Protein AF-A0A1J4L389-F1 (afdb_monomer)

Radius of gyration: 28.27 Å; Cα contacts (8 Å, |Δi|>4): 435; chains: 1; bounding box: 76×67×79 Å

Mean predicted aligned error: 19.38 Å

Foldseek 3Di:
DVCLLVQCPDPDPVSNVVSLVVVLVCLVVPLQVCLLVVLSCLVSLVVCLVVCVVNVVSNVSVVVSNLVSLVPPDQQAAGDPSSLLSLLQSLLCNQPPPPPDPVVPPVCCVVDPLCSSVVSNLSSLRNHDADDLSSQQSLLSSCLRPVDVSSLVSNVVRDDLVSLLVPLVHPLVSLVSQLLDPPVSSVLVSLQSLLSSVVRDVVSLLVCLVCLVVLCVRPCNVPHPSSVSSSVVSVVVVVDPVSPDDPPVDVCPQVCCVVPVPPDPPDDPPVVVVVSVPDDDDPDDDDDDDDDDDDDPPVPPPPPDDDDDDDDDDDDDDDDDDDDPPPDDDQDKDKDWWWKQDFPVGRDTAIWIWIQDLVQQKIWTANDPDPPGTPDMDHQELQWDWDDDQQWIWIADPNTIIIIGDDDDVSVVSVSVSNVSSNVD

Structure (mmCIF, N/CA/C/O backbone):
data_AF-A0A1J4L389-F1
#
_entry.id   AF-A0A1J4L389-F1
#
loop_
_atom_site.group_PDB
_atom_site.id
_atom_site.type_symbol
_atom_site.label_atom_id
_atom_site.label_alt_id
_atom_site.label_comp_id
_atom_site.label_asym_id
_atom_site.label_entity_id
_atom_site.label_seq_id
_atom_site.pdbx_PDB_ins_code
_atom_site.Cartn_x
_atom_site.Cartn_y
_atom_site.Cartn_z
_atom_site.occupancy
_atom_site.B_iso_or_equiv
_atom_site.auth_seq_id
_atom_site.auth_comp_id
_atom_site.auth_asym_id
_atom_site.auth_atom_id
_atom_site.pdbx_PDB_model_num
ATOM 1 N N . MET A 1 1 ? -6.177 -27.468 -6.279 1.00 54.25 1 MET A N 1
ATOM 2 C CA . MET A 1 1 ? -5.214 -26.352 -6.143 1.00 54.25 1 MET A CA 1
ATOM 3 C C . MET A 1 1 ? -4.118 -26.585 -5.092 1.00 54.25 1 MET A C 1
ATOM 5 O O . MET A 1 1 ? -3.259 -25.726 -4.955 1.00 54.25 1 MET A O 1
ATOM 9 N N . SER A 1 2 ? -4.061 -27.736 -4.402 1.00 59.00 2 SER A N 1
ATOM 10 C CA . SER A 1 2 ? -3.137 -27.967 -3.272 1.00 59.00 2 SER A CA 1
ATOM 11 C C . SER A 1 2 ? -1.637 -27.948 -3.611 1.00 59.00 2 SER A C 1
ATOM 13 O O . SER A 1 2 ? -0.827 -27.791 -2.707 1.00 59.00 2 SER A O 1
ATOM 15 N N . SER A 1 3 ? -1.245 -28.070 -4.883 1.00 76.69 3 SER A N 1
ATOM 16 C CA . SER A 1 3 ? 0.168 -28.091 -5.290 1.00 76.69 3 SER A CA 1
ATOM 17 C C . SER A 1 3 ? 0.721 -26.749 -5.774 1.00 76.69 3 SER A C 1
ATOM 19 O O . SER A 1 3 ? 1.937 -26.597 -5.830 1.00 76.69 3 SER A O 1
ATOM 21 N N . LEU A 1 4 ? -0.116 -25.764 -6.126 1.00 82.56 4 LEU A N 1
ATOM 22 C CA . LEU A 1 4 ? 0.383 -24.520 -6.726 1.00 82.56 4 LEU A CA 1
ATOM 23 C C . LEU A 1 4 ? 1.198 -23.664 -5.741 1.00 82.56 4 LEU A C 1
ATOM 25 O O . LEU A 1 4 ? 2.301 -23.272 -6.118 1.00 82.56 4 LEU A O 1
ATOM 29 N N . PRO A 1 5 ? 0.749 -23.423 -4.494 1.00 81.12 5 PRO A N 1
ATOM 30 C CA . PRO A 1 5 ? 1.577 -22.735 -3.502 1.00 81.12 5 PRO A CA 1
ATOM 31 C C . PRO A 1 5 ? 2.931 -23.427 -3.280 1.00 81.12 5 PRO A C 1
ATOM 33 O O . PRO A 1 5 ? 3.955 -22.755 -3.230 1.00 81.12 5 PRO A O 1
ATOM 36 N N . LEU A 1 6 ? 2.954 -24.767 -3.271 1.00 82.31 6 LEU A N 1
ATOM 37 C CA . LEU A 1 6 ? 4.184 -25.561 -3.138 1.00 82.31 6 LEU A CA 1
ATOM 38 C C . LEU A 1 6 ? 5.147 -25.360 -4.321 1.00 82.31 6 LEU A C 1
ATOM 40 O O . LEU A 1 6 ? 6.360 -25.269 -4.133 1.00 82.31 6 LEU A O 1
ATOM 44 N N . ILE A 1 7 ? 4.616 -25.264 -5.545 1.00 83.81 7 ILE A N 1
ATOM 45 C CA . ILE A 1 7 ? 5.412 -24.979 -6.749 1.00 83.81 7 ILE A CA 1
ATOM 46 C C . ILE A 1 7 ? 5.957 -23.544 -6.707 1.00 83.81 7 ILE A C 1
ATOM 48 O O . ILE A 1 7 ? 7.106 -23.316 -7.080 1.00 83.81 7 ILE A O 1
ATOM 52 N N . LEU A 1 8 ? 5.160 -22.580 -6.238 1.00 84.19 8 LEU A N 1
ATOM 53 C CA . LEU A 1 8 ? 5.567 -21.176 -6.107 1.00 84.19 8 LEU A CA 1
ATOM 54 C C . LEU A 1 8 ? 6.658 -20.978 -5.044 1.00 84.19 8 LEU A C 1
ATOM 56 O O . LEU A 1 8 ? 7.517 -20.114 -5.216 1.00 84.19 8 LEU A O 1
ATOM 60 N N . SER A 1 9 ? 6.669 -21.814 -4.002 1.00 81.88 9 SER A N 1
ATOM 61 C CA . SER A 1 9 ? 7.729 -21.863 -2.987 1.00 81.88 9 SER A CA 1
ATOM 62 C C . SER A 1 9 ? 8.962 -22.680 -3.398 1.00 81.88 9 SER A C 1
ATOM 64 O O . SER A 1 9 ? 9.878 -22.849 -2.598 1.00 81.88 9 SER A O 1
ATOM 66 N N . SER A 1 10 ? 8.999 -23.233 -4.615 1.00 82.00 10 SER A N 1
ATOM 67 C CA . SER A 1 10 ? 10.132 -24.044 -5.065 1.00 82.00 10 SER A CA 1
ATOM 68 C C . SER A 1 10 ? 11.399 -23.199 -5.233 1.00 82.00 10 SER A C 1
ATOM 70 O O . SER A 1 10 ? 11.359 -22.099 -5.787 1.00 82.00 10 SER A O 1
ATOM 72 N N . SER A 1 11 ? 12.541 -23.745 -4.809 1.00 81.75 11 SER A N 1
ATOM 73 C CA . SER A 1 11 ? 13.867 -23.183 -5.091 1.00 81.75 11 SER A CA 1
ATOM 74 C C . SER A 1 11 ? 14.314 -23.405 -6.542 1.00 81.75 11 SER A C 1
ATOM 76 O O . SER A 1 11 ? 15.230 -22.730 -7.012 1.00 81.75 11 SER A O 1
ATOM 78 N N . ASP A 1 12 ? 13.663 -24.311 -7.281 1.00 84.62 12 ASP A N 1
ATOM 79 C CA . ASP A 1 12 ? 13.914 -24.502 -8.707 1.00 84.62 12 ASP A CA 1
ATOM 80 C C . ASP A 1 12 ? 13.288 -23.355 -9.514 1.00 84.62 12 ASP A C 1
ATOM 82 O O . ASP A 1 12 ? 12.067 -23.225 -9.633 1.00 84.62 12 ASP A O 1
ATOM 86 N N . SER A 1 13 ? 14.150 -22.541 -10.127 1.00 76.12 13 SER A N 1
ATOM 87 C CA . SER A 1 13 ? 13.761 -21.406 -10.971 1.00 76.12 13 SER A CA 1
ATOM 88 C C . SER A 1 13 ? 12.809 -21.777 -12.118 1.00 76.12 13 SER A C 1
ATOM 90 O O . SER A 1 13 ? 11.928 -20.984 -12.469 1.00 76.12 13 SER A O 1
ATOM 92 N N . ILE A 1 14 ? 12.934 -22.978 -12.695 1.00 78.50 14 ILE A N 1
ATOM 93 C CA . ILE A 1 14 ? 12.081 -23.440 -13.797 1.00 78.50 14 ILE A CA 1
ATOM 94 C C . ILE A 1 14 ? 10.698 -23.793 -13.255 1.00 78.50 14 ILE A C 1
ATOM 96 O O . ILE A 1 14 ? 9.688 -23.360 -13.822 1.00 78.50 14 ILE A O 1
ATOM 100 N N . ALA A 1 15 ? 10.641 -24.541 -12.151 1.00 78.12 15 ALA A N 1
ATOM 101 C CA . ALA A 1 15 ? 9.396 -24.852 -11.460 1.00 78.12 15 ALA A CA 1
ATOM 102 C C . ALA A 1 15 ? 8.676 -23.572 -11.009 1.00 78.12 15 ALA A C 1
ATOM 104 O O . ALA A 1 15 ? 7.495 -23.404 -11.314 1.00 78.12 15 ALA A O 1
ATOM 105 N N . LYS A 1 16 ? 9.398 -22.621 -10.402 1.00 78.25 16 LYS A N 1
ATOM 106 C CA . LYS A 1 16 ? 8.858 -21.328 -9.958 1.00 78.25 16 LYS A CA 1
ATOM 107 C C . LYS A 1 16 ? 8.309 -20.502 -11.123 1.00 78.25 16 LYS A C 1
ATOM 109 O O . LYS A 1 16 ? 7.190 -20.004 -11.047 1.00 78.25 16 LYS A O 1
ATOM 114 N N . THR A 1 17 ? 9.026 -20.433 -12.249 1.00 79.19 17 THR A N 1
ATOM 115 C CA . THR A 1 17 ? 8.564 -19.732 -13.469 1.00 79.19 17 THR A CA 1
ATOM 116 C C . THR A 1 17 ? 7.292 -20.359 -14.050 1.00 79.19 17 THR A C 1
ATOM 118 O O . THR A 1 17 ? 6.366 -19.652 -14.463 1.00 79.19 17 THR A O 1
ATOM 121 N N . ARG A 1 18 ? 7.209 -21.696 -14.065 1.00 79.19 18 ARG A N 1
ATOM 122 C CA . ARG A 1 18 ? 5.989 -22.415 -14.470 1.00 79.19 18 ARG A CA 1
ATOM 123 C C . ARG A 1 18 ? 4.842 -22.149 -13.498 1.00 79.19 18 ARG A C 1
ATOM 125 O O . ARG A 1 18 ? 3.727 -21.906 -13.951 1.00 79.19 18 ARG A O 1
ATOM 132 N N . GLY A 1 19 ? 5.126 -22.136 -12.197 1.00 84.25 19 GLY A N 1
ATOM 133 C CA . GLY A 1 19 ? 4.181 -21.767 -11.145 1.00 84.25 19 GLY A CA 1
ATOM 134 C C . GLY A 1 19 ? 3.614 -20.365 -11.348 1.00 84.25 19 GLY A C 1
ATOM 135 O O . GLY A 1 19 ? 2.400 -20.205 -11.344 1.00 84.25 19 GLY A O 1
ATOM 136 N N . ILE A 1 20 ? 4.468 -19.375 -11.622 1.00 85.25 20 ILE A N 1
ATOM 137 C CA . ILE A 1 20 ? 4.060 -17.994 -11.928 1.00 85.25 20 ILE A CA 1
ATOM 138 C C . ILE A 1 20 ? 3.145 -17.955 -13.151 1.00 85.25 20 ILE A C 1
ATOM 140 O O . ILE A 1 20 ? 2.069 -17.370 -13.099 1.00 85.25 20 ILE A O 1
ATOM 144 N N . THR A 1 21 ? 3.538 -18.623 -14.238 1.00 82.94 21 THR A N 1
ATOM 145 C CA . THR A 1 21 ? 2.741 -18.656 -15.476 1.00 82.94 21 THR A CA 1
ATOM 146 C C . THR A 1 21 ? 1.363 -19.278 -15.235 1.00 82.94 21 THR A C 1
ATOM 148 O O . THR A 1 21 ? 0.348 -18.772 -15.717 1.00 82.94 21 THR A O 1
ATOM 151 N N . LEU A 1 22 ? 1.317 -20.364 -14.459 1.00 85.56 22 LEU A N 1
ATOM 152 C CA . LEU A 1 22 ? 0.076 -21.026 -14.078 1.00 85.56 22 LEU A CA 1
ATOM 153 C C . LEU A 1 22 ? -0.784 -20.121 -13.188 1.00 85.56 22 LEU A C 1
ATOM 155 O O . LEU A 1 22 ? -1.969 -19.965 -13.462 1.00 85.56 22 LEU A O 1
ATOM 159 N N . LEU A 1 23 ? -0.190 -19.472 -12.185 1.00 87.00 23 LEU A N 1
ATOM 160 C CA . LEU A 1 23 ? -0.870 -18.515 -11.317 1.00 87.00 23 LEU A CA 1
ATOM 161 C C . LEU A 1 23 ? -1.492 -17.370 -12.131 1.00 87.00 23 LEU A C 1
ATOM 163 O O . LEU A 1 23 ? -2.681 -17.103 -11.983 1.00 87.00 23 LEU A O 1
ATOM 167 N N . SER A 1 24 ? -0.740 -16.762 -13.053 1.00 85.56 24 SER A N 1
ATOM 168 C CA . SER A 1 24 ? -1.244 -15.731 -13.971 1.00 85.56 24 SER A CA 1
ATOM 169 C C . SER A 1 24 ? -2.434 -16.219 -14.804 1.00 85.56 24 SER A C 1
ATOM 171 O O . SER A 1 24 ? -3.427 -15.506 -14.950 1.00 85.56 24 SER A O 1
ATOM 173 N N . SER A 1 25 ? -2.373 -17.450 -15.322 1.00 82.56 25 SER A N 1
ATOM 174 C CA . SER A 1 25 ? -3.489 -18.052 -16.061 1.00 82.56 25 SER A CA 1
ATOM 175 C C . SER A 1 25 ? -4.719 -18.274 -15.177 1.00 82.56 25 SER A C 1
ATOM 177 O O . SER A 1 25 ? -5.849 -18.120 -15.646 1.00 82.56 25 SER A O 1
ATOM 179 N N . ILE A 1 26 ? -4.528 -18.642 -13.909 1.00 85.38 26 ILE A N 1
ATOM 180 C CA . ILE A 1 26 ? -5.632 -18.859 -12.970 1.00 85.38 26 ILE A CA 1
ATOM 181 C C . ILE A 1 26 ? -6.267 -17.523 -12.586 1.00 85.38 26 ILE A C 1
ATOM 183 O O . ILE A 1 26 ? -7.486 -17.428 -12.630 1.00 85.38 26 ILE A O 1
ATOM 187 N N . PHE A 1 27 ? -5.493 -16.470 -12.315 1.00 85.56 27 PHE A N 1
ATOM 188 C CA . PHE A 1 27 ? -6.052 -15.129 -12.100 1.00 85.56 27 PHE A CA 1
ATOM 189 C C . PHE A 1 27 ? -6.928 -14.671 -13.277 1.00 85.56 27 PHE A C 1
ATOM 191 O O . PHE A 1 27 ? -8.004 -14.118 -13.076 1.00 85.56 27 PHE A O 1
ATOM 198 N N . MET A 1 28 ? -6.511 -14.959 -14.513 1.00 82.44 28 MET A N 1
ATOM 199 C CA . MET A 1 28 ? -7.268 -14.574 -15.709 1.00 82.44 28 MET A CA 1
ATOM 200 C C . MET A 1 28 ? -8.553 -15.382 -15.918 1.00 82.44 28 MET A C 1
ATOM 202 O O . MET A 1 28 ? -9.533 -14.843 -16.427 1.00 82.44 28 MET A O 1
ATOM 206 N N . THR A 1 29 ? -8.553 -16.666 -15.557 1.00 85.56 29 THR A N 1
ATOM 207 C CA . THR A 1 29 ? -9.674 -17.584 -15.836 1.00 85.56 29 THR A CA 1
ATOM 208 C C . THR A 1 29 ? -10.612 -17.779 -14.648 1.00 85.56 29 THR A C 1
ATOM 210 O O . THR A 1 29 ? -11.789 -18.075 -14.835 1.00 85.56 29 THR A O 1
ATOM 213 N N . ARG A 1 30 ? -10.100 -17.624 -13.426 1.00 88.19 30 ARG A N 1
ATOM 214 C CA . ARG A 1 30 ? -10.794 -17.855 -12.155 1.00 88.19 30 ARG A CA 1
ATOM 215 C C . ARG A 1 30 ? -10.388 -16.811 -11.101 1.00 88.19 30 ARG A C 1
ATOM 217 O O . ARG A 1 30 ? -9.921 -17.183 -10.022 1.00 88.19 30 ARG A O 1
ATOM 224 N N . PRO A 1 31 ? -10.580 -15.506 -11.373 1.00 89.06 31 PRO A N 1
ATOM 225 C CA . PRO A 1 31 ? -10.123 -14.432 -10.487 1.00 89.06 31 PRO A CA 1
ATOM 226 C C . PRO A 1 31 ? -10.702 -14.557 -9.076 1.00 89.06 31 PRO A C 1
ATOM 228 O O . PRO A 1 31 ? -9.967 -14.436 -8.102 1.00 89.06 31 PRO A O 1
ATOM 231 N N . TYR A 1 32 ? -11.992 -14.886 -8.953 1.00 89.94 32 TYR A N 1
ATOM 232 C CA . TYR A 1 32 ? -12.637 -15.057 -7.650 1.00 89.94 32 TYR A CA 1
ATOM 233 C C . TYR A 1 32 ? -11.978 -16.153 -6.804 1.00 89.94 32 TYR A C 1
ATOM 235 O O . TYR A 1 32 ? -11.740 -15.941 -5.623 1.00 89.94 32 TYR A O 1
ATOM 243 N N . GLU A 1 33 ? -11.638 -17.306 -7.392 1.00 89.25 33 GLU A N 1
ATOM 244 C CA . GLU A 1 33 ? -11.026 -18.418 -6.650 1.00 89.25 33 GLU A CA 1
ATOM 245 C C . GLU A 1 33 ? -9.669 -18.016 -6.059 1.00 89.25 33 GLU A C 1
ATOM 247 O O . GLU A 1 33 ? -9.373 -18.355 -4.916 1.00 89.25 33 GLU A O 1
ATOM 252 N N . VAL A 1 34 ? -8.859 -17.262 -6.806 1.00 88.94 34 VAL A N 1
ATOM 253 C CA . VAL A 1 34 ? -7.541 -16.819 -6.331 1.00 88.94 34 VAL A CA 1
ATOM 254 C C . VAL A 1 34 ? -7.670 -15.707 -5.304 1.00 88.94 34 VAL A C 1
ATOM 256 O O . VAL A 1 34 ? -7.046 -15.782 -4.251 1.00 88.94 34 VAL A O 1
ATOM 259 N N . ILE A 1 35 ? -8.502 -14.700 -5.584 1.00 92.50 35 ILE A N 1
ATOM 260 C CA . ILE A 1 35 ? -8.698 -13.564 -4.682 1.00 92.50 35 ILE A CA 1
ATOM 261 C C . ILE A 1 35 ? -9.309 -14.024 -3.358 1.00 92.50 35 ILE A C 1
ATOM 263 O O . ILE A 1 35 ? -8.862 -13.591 -2.307 1.00 92.50 35 ILE A O 1
ATOM 267 N N . ASN A 1 36 ? -10.262 -14.955 -3.386 1.00 92.62 36 ASN A N 1
ATOM 268 C CA . ASN A 1 36 ? -10.918 -15.481 -2.190 1.00 92.62 36 ASN A CA 1
ATOM 269 C C . ASN A 1 36 ? -10.064 -16.487 -1.391 1.00 92.62 36 ASN A C 1
ATOM 271 O O . ASN A 1 36 ? -10.520 -16.986 -0.365 1.00 92.62 36 ASN A O 1
ATOM 275 N N . ASN A 1 37 ? -8.868 -16.825 -1.881 1.00 92.25 37 ASN A N 1
ATOM 276 C CA . ASN A 1 37 ? -7.877 -17.641 -1.175 1.00 92.25 37 ASN A CA 1
ATOM 277 C C . ASN A 1 37 ? -6.490 -16.967 -1.199 1.00 92.25 37 ASN A C 1
ATOM 279 O O . ASN A 1 37 ? -5.458 -17.647 -1.230 1.00 92.25 37 ASN A O 1
ATOM 283 N N . PHE A 1 38 ? -6.449 -15.629 -1.267 1.00 92.75 38 PHE A N 1
ATOM 284 C CA . PHE A 1 38 ? -5.204 -14.878 -1.429 1.00 92.75 38 PHE A CA 1
ATOM 285 C C . PHE A 1 38 ? -4.225 -15.089 -0.268 1.00 92.75 38 PHE A C 1
ATOM 287 O O . PHE A 1 38 ? -3.014 -15.023 -0.469 1.00 92.75 38 PHE A O 1
ATOM 294 N N . GLU A 1 39 ? -4.719 -15.430 0.920 1.00 91.75 39 GLU A N 1
ATOM 295 C CA . GLU A 1 39 ? -3.912 -15.788 2.085 1.00 91.75 39 GLU A CA 1
ATOM 296 C C . GLU A 1 39 ? -2.895 -16.904 1.788 1.00 91.75 39 GLU A C 1
ATOM 298 O O . GLU A 1 39 ? -1.785 -16.882 2.317 1.00 91.75 39 GLU A O 1
ATOM 303 N N . LEU A 1 40 ? -3.219 -17.831 0.875 1.00 91.44 40 LEU A N 1
ATOM 304 C CA . LEU A 1 40 ? -2.321 -18.915 0.455 1.00 91.44 40 LEU A CA 1
ATOM 305 C C . LEU A 1 40 ? -1.167 -18.429 -0.432 1.00 91.44 40 LEU A C 1
ATOM 307 O O . LEU A 1 40 ? -0.141 -19.100 -0.542 1.00 91.44 40 LEU A O 1
ATOM 311 N N . TYR A 1 41 ? -1.347 -17.288 -1.095 1.00 91.25 41 TYR A N 1
ATOM 312 C CA . TYR A 1 41 ? -0.396 -16.714 -2.046 1.00 91.25 41 TYR A CA 1
ATOM 313 C C . TYR A 1 41 ? 0.349 -15.505 -1.474 1.00 91.25 41 TYR A C 1
ATOM 315 O O . TYR A 1 41 ? 1.376 -15.117 -2.029 1.00 91.25 41 TYR A O 1
ATOM 323 N N . TYR A 1 42 ? -0.124 -14.937 -0.361 1.00 91.44 42 TYR A N 1
ATOM 324 C CA . TYR A 1 42 ? 0.420 -13.725 0.250 1.00 91.44 42 TYR A CA 1
ATOM 325 C C . TYR A 1 42 ? 1.939 -13.794 0.449 1.00 91.44 42 TYR A C 1
ATOM 327 O O . TYR A 1 42 ? 2.650 -12.901 -0.002 1.00 91.44 42 TYR A O 1
ATOM 335 N N . GLN A 1 43 ? 2.456 -14.883 1.032 1.00 91.12 43 GLN A N 1
ATOM 336 C CA . GLN A 1 43 ? 3.895 -15.026 1.282 1.00 91.12 43 GLN A CA 1
ATOM 337 C C . GLN A 1 43 ? 4.718 -15.001 -0.012 1.00 91.12 43 GLN A C 1
ATOM 339 O O . GLN A 1 43 ? 5.789 -14.404 -0.055 1.00 91.12 43 GLN A O 1
ATOM 344 N N . PHE A 1 44 ? 4.208 -15.619 -1.078 1.00 91.69 44 PHE A N 1
ATOM 345 C CA . PHE A 1 44 ? 4.860 -15.602 -2.384 1.00 91.69 44 PHE A CA 1
ATOM 346 C C . PHE A 1 44 ? 4.858 -14.188 -2.988 1.00 91.69 44 PHE A C 1
ATOM 348 O O . PHE A 1 44 ? 5.892 -13.713 -3.449 1.00 91.69 44 PHE A O 1
ATOM 355 N N . PHE A 1 45 ? 3.725 -13.483 -2.944 1.00 90.81 45 PHE A N 1
ATOM 356 C CA . PHE A 1 45 ? 3.638 -12.093 -3.407 1.00 90.81 45 PHE A CA 1
ATOM 357 C C . PHE A 1 45 ? 4.561 -11.160 -2.610 1.00 90.81 45 PHE A C 1
ATOM 359 O O . PHE A 1 45 ? 5.213 -10.293 -3.198 1.00 90.81 45 PHE A O 1
ATOM 366 N N . HIS A 1 46 ? 4.660 -11.368 -1.297 1.00 89.06 46 HIS A N 1
ATOM 367 C CA . HIS A 1 46 ? 5.563 -10.631 -0.421 1.00 89.06 46 HIS A CA 1
ATOM 368 C C . HIS A 1 46 ? 7.035 -10.901 -0.757 1.00 89.06 46 HIS A C 1
ATOM 370 O O . HIS A 1 46 ? 7.805 -9.961 -0.917 1.00 89.06 46 HIS A O 1
ATOM 376 N N . GLU A 1 47 ? 7.424 -12.162 -0.974 1.00 89.00 47 GLU A N 1
ATOM 377 C CA . GLU A 1 47 ? 8.787 -12.528 -1.392 1.00 89.00 47 GLU A CA 1
ATOM 378 C C . GLU A 1 47 ? 9.176 -11.840 -2.715 1.00 89.00 47 GLU A C 1
ATOM 380 O O . GLU A 1 47 ? 10.301 -11.356 -2.882 1.00 89.00 47 GLU A O 1
ATOM 385 N N . ILE A 1 48 ? 8.239 -11.769 -3.668 1.00 86.50 48 ILE A N 1
ATOM 386 C CA . ILE A 1 48 ? 8.441 -11.059 -4.935 1.00 86.50 48 ILE A CA 1
ATOM 387 C C . ILE A 1 48 ? 8.567 -9.547 -4.710 1.00 86.50 48 ILE A C 1
ATOM 389 O O . ILE A 1 48 ? 9.411 -8.921 -5.351 1.00 86.50 48 ILE A O 1
ATOM 393 N N . LEU A 1 49 ? 7.775 -8.965 -3.803 1.00 84.44 49 LEU A N 1
ATOM 394 C CA . LEU A 1 49 ? 7.851 -7.548 -3.432 1.00 84.44 49 LEU A CA 1
ATOM 395 C C . LEU A 1 49 ? 9.195 -7.199 -2.771 1.00 84.44 49 LEU A C 1
ATOM 397 O O . LEU A 1 49 ? 9.820 -6.207 -3.159 1.00 84.44 49 LEU A O 1
ATOM 401 N N . GLU A 1 50 ? 9.674 -8.013 -1.829 1.00 83.25 50 GLU A N 1
ATOM 402 C CA . GLU A 1 50 ? 10.978 -7.839 -1.171 1.00 83.25 50 GLU A CA 1
ATOM 403 C C . GLU A 1 50 ? 12.133 -7.923 -2.177 1.00 83.25 50 GLU A C 1
ATOM 405 O O . GLU A 1 50 ? 13.072 -7.131 -2.128 1.00 83.25 50 GLU A O 1
ATOM 410 N N . ASN A 1 51 ? 12.022 -8.824 -3.157 1.00 78.38 51 ASN A N 1
ATOM 411 C CA . ASN A 1 51 ? 13.031 -9.046 -4.193 1.00 78.38 51 ASN A CA 1
ATOM 412 C C . ASN A 1 51 ? 12.724 -8.329 -5.518 1.00 78.38 51 ASN A C 1
ATOM 414 O O . ASN A 1 51 ? 13.254 -8.710 -6.566 1.00 78.38 51 ASN A O 1
ATOM 418 N N . ARG A 1 52 ? 11.880 -7.289 -5.510 1.00 75.00 52 ARG A N 1
ATOM 419 C CA . ARG A 1 52 ? 11.380 -6.635 -6.736 1.00 75.00 52 ARG A CA 1
ATOM 420 C C . ARG A 1 52 ? 12.469 -6.060 -7.640 1.00 75.00 52 ARG A C 1
ATOM 422 O O . ARG A 1 52 ? 12.251 -5.955 -8.838 1.00 75.00 52 ARG A O 1
ATOM 429 N N . ALA A 1 53 ? 13.644 -5.716 -7.108 1.00 69.81 53 ALA A N 1
ATOM 430 C CA . ALA A 1 53 ? 14.773 -5.273 -7.931 1.00 69.81 53 ALA A CA 1
ATOM 431 C C . ALA A 1 53 ? 15.250 -6.388 -8.882 1.00 69.81 53 ALA A C 1
ATOM 433 O O . ALA A 1 53 ? 15.497 -6.143 -10.061 1.00 69.81 53 ALA A O 1
ATOM 434 N N . ASN A 1 54 ? 15.291 -7.626 -8.384 1.00 72.44 54 ASN A N 1
ATOM 435 C CA . ASN A 1 54 ? 15.704 -8.812 -9.137 1.00 72.44 54 ASN A CA 1
ATOM 436 C C . ASN A 1 54 ? 14.539 -9.451 -9.906 1.00 72.44 54 ASN A C 1
ATOM 438 O O . ASN A 1 54 ? 14.744 -10.084 -10.938 1.00 72.44 54 ASN A O 1
ATOM 442 N N . ASN A 1 55 ? 13.311 -9.263 -9.419 1.00 74.06 55 ASN A N 1
ATOM 443 C CA . ASN A 1 55 ? 12.088 -9.843 -9.968 1.00 74.06 55 ASN A CA 1
ATOM 444 C C . ASN A 1 55 ? 11.161 -8.791 -10.588 1.00 74.06 55 ASN A C 1
ATOM 446 O O . ASN A 1 55 ? 9.951 -8.986 -10.599 1.00 74.06 55 ASN A O 1
ATOM 450 N N . SER A 1 56 ? 11.698 -7.684 -11.102 1.00 72.00 56 SER A N 1
ATOM 451 C CA . SER A 1 56 ? 10.912 -6.503 -11.495 1.00 72.00 56 SER A CA 1
ATOM 452 C C . SER A 1 56 ? 9.778 -6.829 -12.466 1.00 72.00 56 SER A C 1
ATOM 454 O O . SER A 1 56 ? 8.623 -6.516 -12.197 1.00 72.00 56 SER A O 1
ATOM 456 N N . ILE A 1 57 ? 10.070 -7.559 -13.545 1.00 72.81 57 ILE A N 1
ATOM 457 C CA . ILE A 1 57 ? 9.062 -7.985 -14.530 1.00 72.81 57 ILE A CA 1
ATOM 458 C C . ILE A 1 57 ? 7.972 -8.842 -13.872 1.00 72.81 57 ILE A C 1
ATOM 460 O O . ILE A 1 57 ? 6.785 -8.629 -14.120 1.00 72.81 57 ILE A O 1
ATOM 464 N N . THR A 1 58 ? 8.365 -9.800 -13.032 1.00 77.94 58 THR A N 1
ATOM 465 C CA . THR A 1 58 ? 7.439 -10.690 -12.320 1.00 77.94 58 THR A CA 1
ATOM 466 C C . THR A 1 58 ? 6.568 -9.908 -11.345 1.00 77.94 58 THR A C 1
ATOM 468 O O . THR A 1 58 ? 5.355 -10.083 -11.349 1.00 77.94 58 THR A O 1
ATOM 471 N N . TYR A 1 59 ? 7.170 -9.015 -10.560 1.00 82.06 59 TYR A N 1
ATOM 472 C CA . TYR A 1 59 ? 6.489 -8.124 -9.627 1.00 82.06 59 TYR A CA 1
ATOM 473 C C . TYR A 1 59 ? 5.415 -7.297 -10.338 1.00 82.06 59 TYR A C 1
ATOM 475 O O . TYR A 1 59 ? 4.246 -7.353 -9.965 1.00 82.06 59 TYR A O 1
ATOM 483 N N . PHE A 1 60 ? 5.781 -6.607 -11.422 1.00 77.25 60 PHE A N 1
ATOM 484 C CA . PHE A 1 60 ? 4.833 -5.777 -12.165 1.00 77.25 60 PHE A CA 1
ATOM 485 C C . PHE A 1 60 ? 3.723 -6.598 -12.817 1.00 77.25 60 PHE A C 1
ATOM 487 O O . PHE A 1 60 ? 2.556 -6.232 -12.721 1.00 77.25 60 PHE A O 1
ATOM 494 N N . THR A 1 61 ? 4.069 -7.729 -13.434 1.00 78.56 61 THR A N 1
ATOM 495 C CA . THR A 1 61 ? 3.085 -8.602 -14.088 1.00 78.56 61 THR A CA 1
ATOM 496 C C . THR A 1 61 ? 2.082 -9.152 -13.077 1.00 78.56 61 THR A C 1
ATOM 498 O O . THR A 1 61 ? 0.884 -9.164 -13.340 1.00 78.56 61 THR A O 1
ATOM 501 N N . LEU A 1 62 ? 2.548 -9.605 -11.912 1.00 85.38 62 LEU A N 1
ATOM 502 C CA . LEU A 1 62 ? 1.670 -10.147 -10.879 1.00 85.38 62 LEU A CA 1
ATOM 503 C C . LEU A 1 62 ? 0.751 -9.076 -10.289 1.00 85.38 62 LEU A C 1
ATOM 505 O O . LEU A 1 62 ? -0.424 -9.363 -10.075 1.00 85.38 62 LEU A O 1
ATOM 509 N N . ASN A 1 63 ? 1.247 -7.856 -10.082 1.00 86.06 63 ASN A N 1
ATOM 510 C CA . ASN A 1 63 ? 0.441 -6.763 -9.541 1.00 86.06 63 ASN A CA 1
ATOM 511 C C . ASN A 1 63 ? -0.613 -6.252 -10.518 1.00 86.06 63 ASN A C 1
ATOM 513 O O . ASN A 1 63 ? -1.755 -6.051 -10.116 1.00 86.06 63 ASN A O 1
ATOM 517 N N . ASP A 1 64 ? -0.268 -6.105 -11.797 1.00 82.44 64 ASP A N 1
ATOM 518 C CA . ASP A 1 64 ? -1.241 -5.736 -12.830 1.00 82.44 64 ASP A CA 1
ATOM 519 C C . ASP A 1 64 ? -2.372 -6.771 -12.918 1.00 82.44 64 ASP A C 1
ATOM 521 O O . ASP A 1 64 ? -3.561 -6.442 -12.887 1.00 82.44 64 ASP A O 1
ATOM 525 N N . ILE A 1 65 ? -2.003 -8.054 -12.923 1.00 84.38 65 ILE A N 1
ATOM 526 C CA . ILE A 1 65 ? -2.959 -9.160 -12.916 1.00 84.38 65 ILE A CA 1
ATOM 527 C C . ILE A 1 65 ? -3.809 -9.147 -11.641 1.00 84.38 65 ILE A C 1
ATOM 529 O O . ILE A 1 65 ? -5.016 -9.378 -11.724 1.00 84.38 65 ILE A O 1
ATOM 533 N N . LEU A 1 66 ? -3.213 -8.876 -10.477 1.00 89.56 66 LEU A N 1
ATOM 534 C CA . LEU A 1 66 ? -3.910 -8.814 -9.195 1.00 89.56 66 LEU A CA 1
ATOM 535 C C . LEU A 1 66 ? -4.959 -7.695 -9.188 1.00 89.56 66 LEU A C 1
ATOM 537 O O . LEU A 1 66 ? -6.139 -7.978 -8.980 1.00 89.56 66 LEU A O 1
ATOM 541 N N . CYS A 1 67 ? -4.563 -6.456 -9.487 1.00 88.06 67 CYS A N 1
ATOM 542 C CA . CYS A 1 67 ? -5.465 -5.301 -9.547 1.00 88.06 67 CYS A CA 1
ATOM 543 C C . CYS A 1 67 ? -6.562 -5.496 -10.608 1.00 88.06 67 CYS A C 1
ATOM 545 O O . CYS A 1 67 ? -7.748 -5.274 -10.347 1.00 88.06 67 CYS A O 1
ATOM 547 N N . SER A 1 68 ? -6.199 -6.011 -11.787 1.00 85.56 68 SER A N 1
ATOM 548 C CA . SER A 1 68 ? -7.156 -6.380 -12.837 1.00 85.56 68 SER A CA 1
ATOM 549 C C . SER A 1 68 ? -8.129 -7.476 -12.399 1.00 85.56 68 SER A C 1
ATOM 551 O O . SER A 1 68 ? -9.273 -7.507 -12.843 1.00 85.56 68 SER A O 1
ATOM 553 N N . SER A 1 69 ? -7.699 -8.398 -11.541 1.00 89.62 69 SER A N 1
ATOM 554 C CA . SER A 1 69 ? -8.560 -9.468 -11.035 1.00 89.62 69 SER A CA 1
ATOM 555 C C . SER A 1 69 ? -9.518 -8.957 -9.969 1.00 89.62 69 SER A C 1
ATOM 557 O O . SER A 1 69 ? -10.687 -9.329 -10.005 1.00 89.62 69 SER A O 1
ATOM 559 N N . ILE A 1 70 ? -9.059 -8.068 -9.081 1.00 90.12 70 ILE A N 1
ATOM 560 C CA . ILE A 1 70 ? -9.898 -7.397 -8.077 1.00 90.12 70 ILE A CA 1
ATOM 561 C C . ILE A 1 70 ? -10.999 -6.583 -8.766 1.00 90.12 70 ILE A C 1
ATOM 563 O O . ILE A 1 70 ? -12.168 -6.712 -8.411 1.00 90.12 70 ILE A O 1
ATOM 567 N N . SER A 1 71 ? -10.659 -5.804 -9.797 1.00 87.25 71 SER A N 1
ATOM 568 C CA . SER A 1 71 ? -11.635 -4.973 -10.520 1.00 87.25 71 SER A CA 1
ATOM 569 C C . SER A 1 71 ? -12.693 -5.770 -11.291 1.00 87.25 71 SER A C 1
ATOM 571 O O . SER A 1 71 ? -13.775 -5.253 -11.570 1.00 87.25 71 SER A O 1
ATOM 573 N N . ARG A 1 72 ? -12.413 -7.040 -11.606 1.00 86.69 72 ARG A N 1
ATOM 574 C CA . ARG A 1 72 ? -13.354 -7.968 -12.255 1.00 86.69 72 ARG A CA 1
ATOM 575 C C . ARG A 1 72 ? -14.274 -8.695 -11.278 1.00 86.69 72 ARG A C 1
ATOM 577 O O . ARG A 1 72 ? -15.167 -9.411 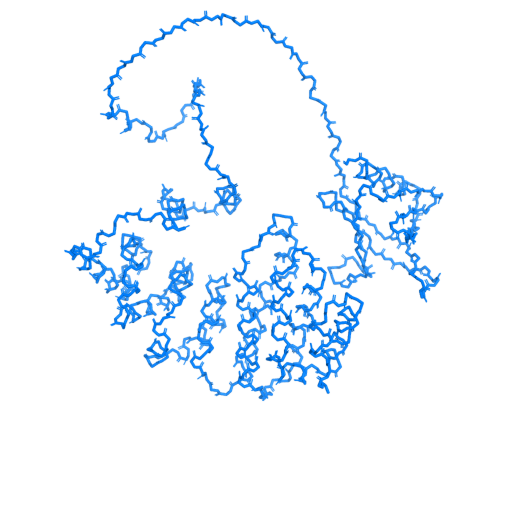-11.731 1.00 86.69 72 ARG A O 1
ATOM 584 N N . ILE A 1 73 ? -14.075 -8.554 -9.967 1.00 85.69 73 ILE A N 1
ATOM 585 C CA . ILE A 1 73 ? -14.972 -9.159 -8.979 1.00 85.69 73 ILE A CA 1
ATOM 586 C C . ILE A 1 73 ? -16.324 -8.443 -9.060 1.00 85.69 73 ILE A C 1
ATOM 588 O O . ILE A 1 73 ? -16.373 -7.217 -8.930 1.00 85.69 73 ILE A O 1
ATOM 592 N N . PRO A 1 74 ? -17.438 -9.168 -9.276 1.00 82.81 74 PRO A N 1
ATOM 593 C CA . PRO A 1 74 ? -18.751 -8.545 -9.332 1.00 82.81 74 PRO A CA 1
ATOM 594 C C . PRO A 1 74 ? -19.063 -7.800 -8.031 1.00 82.81 74 PRO A C 1
ATOM 596 O O . PRO A 1 74 ? -18.837 -8.320 -6.935 1.00 82.81 74 PRO A O 1
ATOM 599 N N . LYS A 1 75 ? -19.621 -6.591 -8.142 1.00 79.00 75 LYS A N 1
ATOM 600 C CA . LYS A 1 75 ? -20.039 -5.803 -6.974 1.00 79.00 75 LYS A CA 1
ATOM 601 C C . LYS A 1 75 ? -21.017 -6.603 -6.110 1.00 79.00 75 LYS A C 1
ATOM 603 O O . LYS A 1 75 ? -21.924 -7.241 -6.636 1.00 79.00 75 LYS A O 1
ATOM 608 N N . GLY A 1 76 ? -20.839 -6.546 -4.792 1.00 74.50 76 GLY A N 1
ATOM 609 C CA . GLY A 1 76 ? -21.660 -7.292 -3.832 1.00 74.50 76 GLY A CA 1
ATOM 610 C C . GLY A 1 76 ? -21.228 -8.746 -3.617 1.00 74.50 76 GLY A C 1
ATOM 611 O O . GLY A 1 76 ? -21.814 -9.429 -2.779 1.00 74.50 76 GLY A O 1
ATOM 612 N N . THR A 1 77 ? -20.194 -9.221 -4.318 1.00 84.56 77 THR A N 1
ATOM 613 C CA . THR A 1 77 ? -19.585 -10.520 -4.016 1.00 84.56 77 THR A CA 1
ATOM 614 C C . THR A 1 77 ? -18.908 -10.460 -2.650 1.00 84.56 77 THR A C 1
ATOM 616 O O . THR A 1 77 ? -18.034 -9.624 -2.434 1.00 84.56 77 THR A O 1
ATOM 619 N N . GLN A 1 78 ? -19.277 -11.367 -1.745 1.00 87.88 78 GLN A N 1
ATOM 620 C CA . GLN A 1 78 ? -18.598 -11.498 -0.459 1.00 87.88 78 GLN A CA 1
ATOM 621 C C . GLN A 1 78 ? -17.301 -12.295 -0.614 1.00 87.88 78 GLN A C 1
ATOM 623 O O . GLN A 1 78 ? -17.292 -13.428 -1.111 1.00 87.88 78 GLN A O 1
ATOM 628 N N . LEU A 1 79 ? -16.206 -11.676 -0.181 1.00 89.19 79 LEU A N 1
ATOM 629 C CA . LEU A 1 79 ? -14.897 -12.307 -0.046 1.00 89.19 79 LEU A CA 1
ATOM 630 C C . LEU A 1 79 ? -14.672 -12.754 1.400 1.00 89.19 79 LEU A C 1
ATOM 632 O O . LEU A 1 79 ? -15.213 -12.160 2.335 1.00 89.19 79 LEU A O 1
ATOM 636 N N . LYS A 1 80 ? -13.845 -13.786 1.586 1.00 90.38 80 LYS A N 1
ATOM 637 C CA . LYS A 1 80 ? -13.372 -14.203 2.908 1.00 90.38 80 LYS A CA 1
ATOM 638 C C . LYS A 1 80 ? -12.629 -13.058 3.587 1.00 90.38 80 LYS A C 1
ATOM 640 O O . LYS A 1 80 ? -11.794 -12.393 2.969 1.00 90.38 80 LYS A O 1
ATOM 645 N N . THR A 1 81 ? -12.897 -12.883 4.876 1.00 87.19 81 THR A N 1
ATOM 646 C CA . THR A 1 81 ? -12.284 -11.852 5.718 1.00 87.19 81 THR A CA 1
ATOM 647 C C . THR A 1 81 ? -10.762 -11.909 5.635 1.00 87.19 81 THR A C 1
ATOM 649 O O . THR A 1 81 ? -10.124 -10.892 5.377 1.00 87.19 81 THR A O 1
ATOM 652 N N . GLU A 1 82 ? -10.190 -13.103 5.789 1.00 89.81 82 GLU A N 1
ATOM 653 C CA . GLU A 1 82 ? -8.749 -13.363 5.819 1.00 89.81 82 GLU A CA 1
ATOM 654 C C . GLU A 1 82 ? -8.087 -12.964 4.500 1.00 89.81 82 GLU A C 1
ATOM 656 O O . GLU A 1 82 ? -7.061 -12.285 4.497 1.00 89.81 82 GLU A O 1
ATOM 661 N N . ALA A 1 83 ? -8.725 -13.303 3.379 1.00 91.44 83 ALA A N 1
ATOM 662 C CA . ALA A 1 83 ? -8.242 -12.951 2.056 1.00 91.44 83 ALA A CA 1
ATOM 663 C C . ALA A 1 83 ? -8.194 -11.427 1.860 1.00 91.44 83 ALA A C 1
ATOM 665 O O . ALA A 1 83 ? -7.184 -10.891 1.404 1.00 91.44 83 ALA A O 1
ATOM 666 N N . VAL A 1 84 ? -9.253 -10.712 2.263 1.00 90.31 84 VAL A N 1
ATOM 667 C CA . VAL A 1 84 ? -9.306 -9.241 2.194 1.00 90.31 84 VAL A CA 1
ATOM 668 C C . VAL A 1 84 ? -8.234 -8.608 3.082 1.00 90.31 84 VAL A C 1
ATOM 670 O O . VAL A 1 84 ? -7.579 -7.659 2.652 1.00 90.31 84 VAL A O 1
ATOM 673 N N . ILE A 1 85 ? -8.006 -9.139 4.290 1.00 89.81 85 ILE A N 1
ATOM 674 C CA . ILE A 1 85 ? -6.955 -8.644 5.193 1.00 89.81 85 ILE A CA 1
ATOM 675 C C . ILE A 1 85 ? -5.585 -8.805 4.533 1.00 89.81 85 ILE A C 1
ATOM 677 O O . ILE A 1 85 ? -4.826 -7.839 4.462 1.00 89.81 85 ILE A O 1
ATOM 681 N N . SER A 1 86 ? -5.272 -9.997 4.019 1.00 92.81 86 SER A N 1
ATOM 682 C CA . SER A 1 86 ? -4.000 -10.266 3.342 1.00 92.81 86 SER A CA 1
ATOM 683 C C . SER A 1 86 ? -3.800 -9.386 2.108 1.00 92.81 86 SER A C 1
ATOM 685 O O . SER A 1 86 ? -2.693 -8.904 1.880 1.00 92.81 86 SER A O 1
ATOM 687 N N . LEU A 1 87 ? -4.859 -9.130 1.336 1.00 93.25 87 LEU A N 1
ATOM 688 C CA . LEU A 1 87 ? -4.810 -8.243 0.172 1.00 93.25 87 LEU A CA 1
ATOM 689 C C . LEU A 1 87 ? -4.560 -6.792 0.568 1.00 93.25 87 LEU A C 1
ATOM 691 O O . LEU A 1 87 ? -3.662 -6.165 0.018 1.00 93.25 87 LEU A O 1
ATOM 695 N N . LEU A 1 88 ? -5.307 -6.257 1.536 1.00 91.62 88 LEU A N 1
ATOM 696 C CA . LEU A 1 88 ? -5.107 -4.886 2.011 1.00 91.62 88 LEU A CA 1
ATOM 697 C C . LEU A 1 88 ? -3.721 -4.707 2.629 1.00 91.62 88 LEU A C 1
ATOM 699 O O . LEU A 1 88 ? -3.074 -3.688 2.394 1.00 91.62 88 LEU A O 1
ATOM 703 N N . LYS A 1 89 ? -3.238 -5.709 3.370 1.00 91.00 89 LYS A N 1
ATOM 704 C CA . LYS A 1 89 ? -1.877 -5.725 3.905 1.00 91.00 89 LYS A CA 1
ATOM 705 C C . LYS A 1 89 ? -0.848 -5.668 2.774 1.00 91.00 89 LYS A C 1
ATOM 707 O O . LYS A 1 89 ? -0.005 -4.776 2.790 1.00 91.00 89 LYS A O 1
ATOM 712 N N . TYR A 1 90 ? -0.981 -6.531 1.768 1.00 91.44 90 TYR A N 1
ATOM 713 C CA . TYR A 1 90 ? -0.097 -6.537 0.603 1.00 91.44 90 TYR A CA 1
ATOM 714 C C . TYR A 1 90 ? -0.114 -5.203 -0.154 1.00 91.44 90 TYR A C 1
ATOM 716 O O . TYR A 1 90 ? 0.939 -4.651 -0.450 1.00 91.44 90 TYR A O 1
ATOM 724 N N . ILE A 1 91 ? -1.299 -4.636 -0.406 1.00 89.81 91 ILE A N 1
ATOM 725 C CA . ILE A 1 91 ? -1.442 -3.324 -1.055 1.00 89.81 91 ILE A CA 1
ATOM 726 C C . ILE A 1 91 ? -0.747 -2.234 -0.227 1.00 89.81 91 ILE A C 1
ATOM 728 O O . ILE A 1 91 ? -0.014 -1.413 -0.776 1.00 89.81 91 ILE A O 1
ATOM 732 N N . SER A 1 92 ? -0.928 -2.242 1.098 1.00 86.19 92 SER A N 1
ATOM 733 C CA . SER A 1 92 ? -0.264 -1.282 1.985 1.00 86.19 92 SER A CA 1
ATOM 734 C C . SER A 1 92 ? 1.262 -1.416 1.957 1.00 86.19 92 SER A C 1
ATOM 736 O O . SER A 1 92 ? 1.974 -0.418 2.014 1.00 86.19 92 SER A O 1
ATOM 738 N N . GLU A 1 93 ? 1.781 -2.635 1.816 1.00 85.06 93 GLU A N 1
ATOM 739 C CA . GLU A 1 93 ? 3.212 -2.902 1.678 1.00 85.06 93 GLU A CA 1
ATOM 740 C C . GLU A 1 93 ? 3.714 -2.410 0.314 1.00 85.06 93 GLU A C 1
ATOM 742 O O . GLU A 1 93 ? 4.703 -1.684 0.257 1.00 85.06 93 GLU A O 1
ATOM 747 N N . CYS A 1 94 ? 2.996 -2.680 -0.778 1.00 82.00 94 CYS A N 1
ATOM 748 C CA . CYS A 1 94 ? 3.335 -2.164 -2.107 1.00 82.00 94 CYS A CA 1
ATOM 749 C C . CYS A 1 94 ? 3.477 -0.634 -2.150 1.00 82.00 94 CYS A C 1
ATOM 751 O O . CYS A 1 94 ? 4.352 -0.139 -2.856 1.00 82.00 94 CYS A O 1
ATOM 753 N N . LEU A 1 95 ? 2.653 0.095 -1.390 1.00 76.62 95 LEU A N 1
ATOM 754 C CA . LEU A 1 95 ? 2.677 1.561 -1.333 1.00 76.62 95 LEU A CA 1
ATOM 755 C C . LEU A 1 95 ? 3.715 2.124 -0.347 1.00 76.62 95 LEU A C 1
ATOM 757 O O . LEU A 1 95 ? 4.167 3.251 -0.520 1.00 76.62 95 LEU A O 1
ATOM 761 N N . THR A 1 96 ? 4.098 1.369 0.689 1.00 66.19 96 THR A N 1
ATOM 762 C CA . THR A 1 96 ? 5.018 1.852 1.741 1.00 66.19 96 THR A CA 1
ATOM 763 C C . THR A 1 96 ? 6.461 1.380 1.575 1.00 66.19 96 THR A C 1
ATOM 765 O O . THR A 1 96 ? 7.365 1.999 2.139 1.00 66.19 96 THR A O 1
ATOM 768 N N . PHE A 1 97 ? 6.723 0.313 0.810 1.00 60.66 97 PHE A N 1
ATOM 769 C CA . PHE A 1 97 ? 8.084 -0.181 0.609 1.00 60.66 97 PHE A CA 1
ATOM 770 C C . PHE A 1 97 ? 8.946 0.899 -0.071 1.00 60.66 97 PHE A C 1
ATOM 772 O O . PHE A 1 97 ? 8.653 1.284 -1.207 1.00 60.66 97 PHE A O 1
ATOM 779 N N . PRO A 1 98 ? 10.040 1.366 0.569 1.00 50.91 98 PRO A N 1
ATOM 780 C CA . PRO A 1 98 ? 10.874 2.424 0.019 1.00 50.91 98 PRO A CA 1
ATOM 781 C C . PRO A 1 98 ? 11.394 1.940 -1.316 1.00 50.91 98 PRO A C 1
ATOM 783 O O . PRO A 1 98 ? 11.978 0.861 -1.397 1.00 50.91 98 PRO A O 1
ATOM 786 N N . ALA A 1 99 ? 11.150 2.686 -2.382 1.00 48.94 99 ALA A N 1
ATOM 787 C CA . ALA A 1 99 ? 11.601 2.285 -3.694 1.00 48.94 99 ALA A CA 1
ATOM 788 C C . ALA A 1 99 ? 13.132 2.396 -3.768 1.00 48.94 99 ALA A C 1
ATOM 790 O O . ALA A 1 99 ? 13.707 3.416 -4.145 1.00 48.94 99 ALA A O 1
ATOM 791 N N . THR A 1 100 ? 13.795 1.332 -3.324 1.00 39.34 100 THR A N 1
ATOM 792 C CA . THR A 1 100 ? 15.236 1.147 -3.295 1.00 39.34 100 THR A CA 1
ATOM 793 C C . THR A 1 100 ? 15.718 0.971 -4.729 1.00 39.34 100 THR A C 1
ATOM 795 O O . THR A 1 100 ? 15.803 -0.129 -5.265 1.00 39.34 100 THR A O 1
ATOM 798 N N . GLY A 1 101 ? 15.974 2.099 -5.385 1.00 38.56 101 GLY A N 1
ATOM 799 C CA . GLY A 1 101 ? 16.531 2.147 -6.731 1.00 38.56 101 GLY A CA 1
ATOM 800 C C . GLY A 1 101 ? 16.031 3.356 -7.507 1.00 38.56 101 GLY A C 1
ATOM 801 O O . GLY A 1 101 ? 14.941 3.332 -8.076 1.00 38.56 101 GLY A O 1
ATOM 802 N N . GLY A 1 102 ? 16.861 4.399 -7.599 1.00 35.25 102 GLY A N 1
ATOM 803 C CA . GLY A 1 102 ? 16.569 5.615 -8.372 1.00 35.25 102 GLY A CA 1
ATOM 804 C C . GLY A 1 102 ? 16.204 5.374 -9.847 1.00 35.25 102 GLY A C 1
ATOM 805 O O . GLY A 1 102 ? 15.561 6.219 -10.455 1.00 35.25 102 GLY A O 1
ATOM 806 N N . HIS A 1 103 ? 16.530 4.206 -10.409 1.00 36.59 103 HIS A N 1
ATOM 807 C CA . HIS A 1 103 ? 16.288 3.860 -11.816 1.00 36.59 103 HIS A CA 1
ATOM 808 C C . HIS A 1 103 ? 14.892 3.287 -12.109 1.00 36.59 103 HIS A C 1
ATOM 810 O O . HIS A 1 103 ? 14.453 3.290 -13.255 1.00 36.59 103 HIS A O 1
ATOM 816 N N . VAL A 1 104 ? 14.178 2.822 -11.081 1.00 38.91 104 VAL A N 1
ATOM 817 C CA . VAL A 1 104 ? 12.815 2.270 -11.188 1.00 38.91 104 VAL A CA 1
ATOM 818 C C . VAL A 1 104 ? 11.766 3.355 -10.869 1.00 38.91 104 VAL A C 1
ATOM 820 O O . VAL A 1 104 ? 10.618 3.266 -11.280 1.00 38.91 104 VAL A O 1
ATOM 823 N N . ASN A 1 105 ? 12.191 4.453 -10.238 1.00 41.22 105 ASN A N 1
ATOM 824 C CA . ASN A 1 105 ? 11.341 5.447 -9.574 1.00 41.22 105 ASN A CA 1
ATOM 825 C C . ASN A 1 105 ? 10.737 6.570 -10.416 1.00 41.22 105 ASN A C 1
ATOM 827 O O . ASN A 1 105 ? 9.980 7.365 -9.874 1.00 41.22 105 ASN A O 1
ATOM 831 N N . ALA A 1 106 ? 11.094 6.700 -11.689 1.00 35.56 106 ALA A N 1
ATOM 832 C CA . ALA A 1 106 ? 10.390 7.611 -12.599 1.00 35.56 106 ALA A CA 1
ATOM 833 C C . ALA A 1 106 ? 9.456 6.840 -13.540 1.00 35.56 106 ALA A C 1
ATOM 835 O O . ALA A 1 106 ? 8.432 7.350 -13.963 1.00 35.56 106 ALA A O 1
ATOM 836 N N . PHE A 1 107 ? 9.794 5.582 -13.836 1.00 34.78 107 PHE A N 1
ATOM 837 C CA . PHE A 1 107 ? 9.041 4.737 -14.760 1.00 34.78 107 PHE A CA 1
ATOM 838 C C . PHE A 1 107 ? 7.919 3.952 -14.055 1.00 34.78 107 PHE A C 1
ATOM 840 O O . PHE A 1 107 ? 6.951 3.562 -14.695 1.00 34.78 107 PHE A O 1
ATOM 847 N N . VAL A 1 108 ? 8.034 3.718 -12.739 1.00 40.91 108 VAL A N 1
ATOM 848 C CA . VAL A 1 108 ? 7.021 3.007 -11.935 1.00 40.91 108 VAL A CA 1
ATOM 849 C C . VAL A 1 108 ? 5.929 3.921 -11.403 1.00 40.91 108 VAL A C 1
ATOM 851 O O . VAL A 1 108 ? 4.791 3.480 -11.364 1.00 40.91 108 VAL A O 1
ATOM 854 N N . THR A 1 109 ? 6.224 5.176 -11.076 1.00 41.50 109 THR A N 1
ATOM 855 C CA . THR A 1 109 ? 5.207 6.175 -10.696 1.00 41.50 109 THR A CA 1
ATOM 856 C C . THR A 1 109 ? 4.261 6.516 -11.850 1.00 41.50 109 THR A C 1
ATOM 858 O O . THR A 1 109 ? 3.097 6.802 -11.608 1.00 41.50 109 THR A O 1
ATOM 861 N N . ASP A 1 110 ? 4.733 6.429 -13.099 1.00 36.09 110 ASP A N 1
ATOM 862 C CA . ASP A 1 110 ? 3.907 6.702 -14.285 1.00 36.09 110 ASP A CA 1
ATOM 863 C C . ASP A 1 110 ? 3.153 5.461 -14.809 1.00 36.09 110 ASP A C 1
ATOM 865 O O . ASP A 1 110 ? 2.149 5.601 -15.506 1.00 36.09 110 ASP A O 1
ATOM 869 N N . ILE A 1 111 ? 3.610 4.239 -14.494 1.00 37.78 111 ILE A N 1
ATOM 870 C CA . ILE A 1 111 ? 2.961 2.983 -14.935 1.00 37.78 111 ILE A CA 1
ATOM 871 C C . ILE A 1 111 ? 2.053 2.396 -13.850 1.00 37.78 111 ILE A C 1
ATOM 873 O O . ILE A 1 111 ? 1.013 1.820 -14.169 1.00 37.78 111 ILE A O 1
ATOM 877 N N . PHE A 1 112 ? 2.399 2.565 -12.574 1.00 45.19 112 PHE A N 1
ATOM 878 C CA . PHE A 1 112 ? 1.493 2.298 -11.466 1.00 45.19 112 PHE A CA 1
ATOM 879 C C . PHE A 1 112 ? 0.901 3.613 -11.009 1.00 45.19 112 PHE A C 1
ATOM 881 O O . PHE A 1 112 ? 1.486 4.365 -10.242 1.00 45.19 112 PHE A O 1
ATOM 888 N N . ASN A 1 113 ? -0.312 3.852 -11.484 1.00 54.72 113 ASN A N 1
ATOM 889 C CA . ASN A 1 113 ? -1.184 4.833 -10.884 1.00 54.72 113 ASN A CA 1
ATOM 890 C C . ASN A 1 113 ? -1.393 4.359 -9.435 1.00 54.72 113 ASN A C 1
ATOM 892 O O . ASN A 1 113 ? -1.983 3.290 -9.253 1.00 54.72 113 ASN A O 1
ATOM 896 N N . ASP A 1 114 ? -0.934 5.097 -8.420 1.00 64.69 114 ASP A N 1
ATOM 897 C CA . ASP A 1 114 ? -1.321 4.857 -7.015 1.00 64.69 114 ASP A CA 1
ATOM 898 C C . ASP A 1 114 ? -2.840 4.629 -6.923 1.00 64.69 114 ASP A C 1
ATOM 900 O O . ASP A 1 114 ? -3.315 3.730 -6.232 1.00 64.69 114 ASP A O 1
ATOM 904 N N . ASN A 1 115 ? -3.573 5.334 -7.790 1.00 73.00 115 ASN A N 1
ATOM 905 C CA . ASN A 1 115 ? -4.993 5.178 -8.080 1.00 73.00 115 ASN A CA 1
ATOM 906 C C . ASN A 1 115 ? -5.455 3.726 -8.321 1.00 73.00 115 ASN A C 1
ATOM 908 O O . ASN A 1 115 ? -6.534 3.357 -7.889 1.00 73.00 115 ASN A O 1
ATOM 912 N N . SER A 1 116 ? -4.676 2.867 -8.985 1.00 76.12 116 SER A N 1
ATOM 913 C CA . SER A 1 116 ? -5.053 1.464 -9.241 1.00 76.12 116 SER A CA 1
ATOM 914 C C . SER A 1 116 ? -5.034 0.610 -7.971 1.00 76.12 116 SER A C 1
ATOM 916 O O . SER A 1 116 ? -5.922 -0.223 -7.760 1.00 76.12 116 SER A O 1
ATOM 918 N N . PHE A 1 117 ? -4.047 0.837 -7.102 1.00 81.00 117 PHE A N 1
ATOM 919 C CA . PHE A 1 117 ? -3.949 0.184 -5.805 1.00 81.00 117 PHE A CA 1
ATOM 920 C C . PHE A 1 117 ? -4.977 0.752 -4.828 1.00 81.00 117 PHE A C 1
ATOM 922 O O . PHE A 1 117 ? -5.623 -0.027 -4.126 1.00 81.00 117 PHE A O 1
ATOM 929 N N . THR A 1 118 ? -5.193 2.072 -4.813 1.00 82.12 118 THR A N 1
ATOM 930 C CA . THR A 1 118 ? -6.227 2.686 -3.966 1.00 82.12 118 THR A CA 1
ATOM 931 C C . THR A 1 118 ? -7.631 2.302 -4.409 1.00 82.12 118 THR A C 1
ATOM 933 O O . THR A 1 118 ? -8.449 1.950 -3.561 1.00 82.12 118 THR A O 1
ATOM 936 N N . ASP A 1 119 ? -7.913 2.266 -5.714 1.00 85.12 119 ASP A N 1
ATOM 937 C CA . ASP A 1 119 ? -9.194 1.802 -6.247 1.00 85.12 119 ASP A CA 1
ATOM 938 C C . ASP A 1 119 ? -9.412 0.321 -5.927 1.00 85.12 119 ASP A C 1
ATOM 940 O O . ASP A 1 119 ? -10.506 -0.060 -5.510 1.00 85.12 119 ASP A O 1
ATOM 944 N N . SER A 1 120 ? -8.376 -0.516 -6.046 1.00 87.19 120 SER A N 1
ATOM 945 C CA . SER A 1 120 ? -8.451 -1.929 -5.652 1.00 87.19 120 SER A CA 1
ATOM 946 C C . SER A 1 120 ? -8.719 -2.080 -4.155 1.00 87.19 120 SER A C 1
ATOM 948 O O . SER A 1 120 ? -9.609 -2.835 -3.768 1.00 87.19 120 SER A O 1
ATOM 950 N N . ALA A 1 121 ? -8.015 -1.327 -3.305 1.00 87.31 121 ALA A N 1
ATOM 951 C CA . ALA A 1 121 ? -8.256 -1.309 -1.864 1.00 87.31 121 ALA A CA 1
ATOM 952 C C . ALA A 1 121 ? -9.686 -0.858 -1.536 1.00 87.31 121 ALA A C 1
ATOM 954 O O . ALA A 1 121 ? -10.364 -1.483 -0.723 1.00 87.31 121 ALA A O 1
ATOM 955 N N . PHE A 1 122 ? -10.185 0.178 -2.212 1.00 87.81 122 PHE A N 1
ATOM 956 C CA . PHE A 1 122 ? -11.558 0.638 -2.052 1.00 87.81 122 PHE A CA 1
ATOM 957 C C . PHE A 1 122 ? -12.573 -0.434 -2.473 1.00 87.81 122 PHE A C 1
ATOM 959 O O . PHE A 1 122 ? -13.512 -0.712 -1.728 1.00 87.81 122 PHE A O 1
ATOM 966 N N . LEU A 1 123 ? -12.376 -1.086 -3.621 1.00 87.44 123 LEU A N 1
ATOM 967 C CA . LEU A 1 123 ? -13.245 -2.170 -4.086 1.00 87.44 123 LEU A CA 1
ATOM 968 C C . LEU A 1 123 ? -13.276 -3.344 -3.100 1.00 87.44 123 LEU A C 1
ATOM 970 O O . LEU A 1 123 ? -14.353 -3.876 -2.812 1.00 87.44 123 LEU A O 1
ATOM 974 N N . LEU A 1 124 ? -12.129 -3.705 -2.525 1.00 87.94 124 LEU A N 1
ATOM 975 C CA . LEU A 1 124 ? -12.048 -4.717 -1.473 1.00 87.94 124 LEU A CA 1
ATOM 976 C C . LEU A 1 124 ? -12.858 -4.310 -0.236 1.00 87.94 124 LEU A C 1
ATOM 978 O O . LEU A 1 124 ? -13.636 -5.120 0.265 1.00 87.94 124 LEU A O 1
ATOM 982 N N . CYS A 1 125 ? -12.774 -3.047 0.193 1.00 84.75 125 CYS A N 1
ATOM 983 C CA . CYS A 1 125 ? -13.602 -2.525 1.282 1.00 84.75 125 CYS A CA 1
ATOM 984 C C . CYS A 1 125 ? -15.106 -2.603 0.969 1.00 84.75 125 CYS A C 1
ATOM 986 O O . CYS A 1 125 ? -15.895 -2.904 1.859 1.00 84.75 125 CYS A O 1
ATOM 988 N N . THR A 1 126 ? -15.520 -2.383 -0.286 1.00 82.31 126 THR A N 1
ATOM 989 C CA . THR A 1 126 ? -16.938 -2.521 -0.689 1.00 82.31 126 THR A CA 1
ATOM 990 C C . THR A 1 126 ? -17.418 -3.968 -0.804 1.00 82.31 126 THR A C 1
ATOM 992 O O . THR A 1 126 ? -18.621 -4.217 -0.819 1.00 82.31 126 THR A O 1
ATOM 995 N N . SER A 1 127 ? -16.495 -4.927 -0.881 1.00 76.56 127 SER A N 1
ATOM 996 C CA . SER A 1 127 ? -16.798 -6.361 -0.986 1.00 76.56 127 SER A CA 1
ATOM 997 C C . SER A 1 127 ? -17.024 -7.015 0.383 1.00 76.56 127 SER A C 1
ATOM 999 O O . SER A 1 127 ? -17.170 -8.235 0.480 1.00 76.56 127 SER A O 1
ATOM 1001 N N . PHE A 1 128 ? -17.059 -6.211 1.452 1.00 72.62 128 PHE A N 1
ATOM 1002 C CA . PHE A 1 128 ? -17.202 -6.679 2.820 1.00 72.62 128 PHE A CA 1
ATOM 1003 C C . PHE A 1 128 ? -18.342 -5.973 3.556 1.00 72.62 128 PHE A C 1
ATOM 1005 O O . PHE A 1 128 ? -18.506 -4.759 3.474 1.00 72.62 128 PHE A O 1
ATOM 1012 N N . SER A 1 129 ? -19.147 -6.742 4.291 1.00 61.69 129 SER A N 1
ATOM 1013 C CA . SER A 1 129 ? -20.377 -6.239 4.915 1.00 61.69 129 SER A CA 1
ATOM 1014 C C . SER A 1 129 ? -20.169 -5.579 6.280 1.00 61.69 129 SER A C 1
ATOM 1016 O O . SER A 1 129 ? -21.074 -4.902 6.761 1.00 61.69 129 SER A O 1
ATOM 1018 N N . ARG A 1 130 ? -19.021 -5.782 6.944 1.00 70.31 130 ARG A N 1
ATOM 1019 C CA . ARG A 1 130 ? -18.778 -5.255 8.297 1.00 70.31 130 ARG A CA 1
ATOM 1020 C C . ARG A 1 130 ? -17.316 -4.915 8.510 1.00 70.31 130 ARG A C 1
ATOM 1022 O O . ARG A 1 130 ? -16.504 -5.810 8.506 1.00 70.31 130 ARG A O 1
ATOM 1029 N N . PHE A 1 131 ? -16.954 -3.677 8.804 1.00 71.81 131 PHE A N 1
ATOM 1030 C CA . PHE A 1 131 ? -15.552 -3.366 9.097 1.00 71.81 131 PHE A CA 1
ATOM 1031 C C . PHE A 1 131 ? -15.007 -4.193 10.285 1.00 71.81 131 PHE A C 1
ATOM 1033 O O . PHE A 1 131 ? -15.599 -4.193 11.365 1.00 71.81 131 PHE A O 1
ATOM 1040 N N . VAL A 1 132 ? -13.888 -4.896 10.083 1.00 75.94 132 VAL A N 1
ATOM 1041 C CA . VAL A 1 132 ? -13.140 -5.619 11.125 1.00 75.94 132 VAL A CA 1
ATOM 1042 C C . VAL A 1 132 ? -11.909 -4.794 11.488 1.00 75.94 132 VAL A C 1
ATOM 1044 O O . VAL A 1 132 ? -11.237 -4.258 10.607 1.00 75.94 132 VAL A O 1
ATOM 1047 N N . SER A 1 133 ? -11.594 -4.697 12.781 1.00 78.56 133 SER A N 1
ATOM 1048 C CA . SER A 1 133 ? -10.500 -3.867 13.306 1.00 78.56 133 SER A CA 1
ATOM 1049 C C . SER A 1 133 ? -9.131 -4.176 12.692 1.00 78.56 133 SER A C 1
ATOM 1051 O O . SER A 1 133 ? -8.288 -3.289 12.615 1.00 78.56 133 SER A O 1
ATOM 1053 N N . GLN A 1 134 ? -8.929 -5.384 12.163 1.00 82.94 134 GLN A N 1
ATOM 1054 C CA . GLN A 1 134 ? -7.705 -5.794 11.468 1.00 82.94 134 GLN A CA 1
ATOM 1055 C C . GLN A 1 134 ? -7.472 -5.067 10.125 1.00 82.94 134 GLN A C 1
ATOM 1057 O O . GLN A 1 134 ? -6.334 -4.993 9.667 1.00 82.94 134 GLN A O 1
ATOM 1062 N N . TYR A 1 135 ? -8.502 -4.480 9.501 1.00 85.62 135 TYR A N 1
ATOM 1063 C CA . TYR A 1 135 ? -8.339 -3.653 8.291 1.00 85.62 135 TYR A CA 1
ATOM 1064 C C . TYR A 1 135 ? -7.772 -2.268 8.575 1.00 85.62 135 TYR A C 1
ATOM 1066 O O . TYR A 1 135 ? -7.282 -1.590 7.673 1.00 85.62 135 TYR A O 1
ATOM 1074 N N . TYR A 1 136 ? -7.858 -1.838 9.829 1.00 87.00 136 TYR A N 1
ATOM 1075 C CA . TYR A 1 136 ? -7.606 -0.467 10.223 1.00 87.00 136 TYR A CA 1
ATOM 1076 C C . TYR A 1 136 ? -6.165 -0.028 9.939 1.00 87.00 136 TYR A C 1
ATOM 1078 O O . TYR A 1 136 ? -5.949 0.985 9.277 1.00 87.00 136 TYR A O 1
ATOM 1086 N N . ILE A 1 137 ? -5.177 -0.828 10.358 1.00 88.62 137 ILE A N 1
ATOM 1087 C CA . ILE A 1 137 ? -3.755 -0.510 10.163 1.00 88.62 137 ILE A CA 1
ATOM 1088 C C . ILE A 1 137 ? -3.371 -0.470 8.669 1.00 88.62 137 ILE A C 1
ATOM 1090 O O . ILE A 1 137 ? -2.787 0.532 8.249 1.00 88.62 137 ILE A O 1
ATOM 1094 N N . PRO A 1 138 ? -3.698 -1.481 7.834 1.00 89.25 138 PRO A N 1
ATOM 1095 C CA . PRO A 1 138 ? -3.432 -1.409 6.396 1.00 89.25 138 PRO A CA 1
ATOM 1096 C C . PRO A 1 138 ? -4.047 -0.184 5.712 1.00 89.25 138 PRO A C 1
ATOM 1098 O O . PRO A 1 138 ? -3.397 0.448 4.885 1.00 89.25 138 PRO A O 1
ATOM 1101 N N . LEU A 1 139 ? -5.277 0.194 6.068 1.00 90.19 139 LEU A N 1
ATOM 1102 C CA . LEU A 1 139 ? -5.947 1.341 5.451 1.00 90.19 139 LEU A CA 1
ATOM 1103 C C . LEU A 1 139 ? -5.336 2.682 5.870 1.00 90.19 139 LEU A C 1
ATOM 1105 O O . LEU A 1 139 ? -5.240 3.574 5.032 1.00 90.19 139 LEU A O 1
ATOM 1109 N N . ILE A 1 140 ? -4.878 2.821 7.118 1.00 89.31 140 ILE A N 1
ATOM 1110 C CA . ILE A 1 140 ? -4.108 3.998 7.555 1.00 89.31 140 ILE A CA 1
ATOM 1111 C C . ILE A 1 140 ? -2.824 4.133 6.738 1.00 89.31 140 ILE A C 1
ATOM 1113 O O . ILE A 1 140 ? -2.522 5.220 6.258 1.00 89.31 140 ILE A O 1
ATOM 1117 N N . LYS A 1 141 ? -2.094 3.030 6.539 1.00 86.00 141 LYS A N 1
ATOM 1118 C CA . LYS A 1 141 ? -0.875 3.004 5.715 1.00 86.00 141 LYS A CA 1
ATOM 1119 C C . LYS A 1 141 ? -1.131 3.398 4.263 1.00 86.00 141 LYS A C 1
ATOM 1121 O O . LYS A 1 141 ? -0.330 4.095 3.661 1.00 86.00 141 LYS A O 1
ATOM 1126 N N . ILE A 1 142 ? -2.252 2.961 3.692 1.00 85.81 142 ILE A N 1
ATOM 1127 C CA . ILE A 1 142 ? -2.651 3.365 2.337 1.00 85.81 142 ILE A CA 1
ATOM 1128 C C . ILE A 1 142 ? -2.984 4.865 2.314 1.00 85.81 142 ILE A C 1
ATOM 1130 O O . ILE A 1 142 ? -2.534 5.592 1.426 1.00 85.81 142 ILE A O 1
ATOM 1134 N N . LEU A 1 143 ? -3.746 5.347 3.302 1.00 87.19 143 LEU A N 1
ATOM 1135 C CA . LEU A 1 143 ? -4.162 6.748 3.389 1.00 87.19 143 LEU A CA 1
ATOM 1136 C C . LEU A 1 143 ? -2.980 7.705 3.610 1.00 87.19 143 LEU A C 1
ATOM 1138 O O . LEU A 1 143 ? -3.008 8.821 3.087 1.00 87.19 143 LEU A O 1
ATOM 1142 N N . SER A 1 144 ? -1.948 7.267 4.339 1.00 81.69 144 SER A N 1
ATOM 1143 C CA . SER A 1 144 ? -0.759 8.069 4.655 1.00 81.69 144 SER A CA 1
ATOM 1144 C C . SER A 1 144 ? 0.100 8.400 3.435 1.00 81.69 144 SER A C 1
ATOM 1146 O O . SER A 1 144 ? 0.851 9.372 3.481 1.00 81.69 144 SER A O 1
ATOM 1148 N N . VAL A 1 145 ? -0.029 7.627 2.351 1.00 78.31 145 VAL A N 1
ATOM 1149 C CA . VAL A 1 145 ? 0.728 7.811 1.102 1.00 78.31 145 VAL A CA 1
ATOM 1150 C C . VAL A 1 145 ? -0.126 8.430 -0.007 1.00 78.31 145 VAL A C 1
ATOM 1152 O O . VAL A 1 145 ? 0.380 9.204 -0.810 1.00 78.31 145 VAL A O 1
ATOM 1155 N N . THR A 1 146 ? -1.422 8.112 -0.066 1.00 76.50 146 THR A N 1
ATOM 1156 C CA . THR A 1 146 ? -2.244 8.381 -1.265 1.00 76.50 146 THR A CA 1
ATOM 1157 C C . THR A 1 146 ? -3.275 9.496 -1.103 1.00 76.50 146 THR A C 1
ATOM 1159 O O . THR A 1 146 ? -3.816 9.980 -2.094 1.00 76.50 146 THR A O 1
ATOM 1162 N N . HIS A 1 147 ? -3.579 9.910 0.132 1.00 76.50 147 HIS A N 1
ATOM 1163 C CA . HIS A 1 147 ? -4.585 10.936 0.447 1.00 76.50 147 HIS A CA 1
ATOM 1164 C C . HIS A 1 147 ? -5.972 10.733 -0.219 1.00 76.50 147 HIS A C 1
ATOM 1166 O O . HIS A 1 147 ? -6.733 11.690 -0.405 1.00 76.50 147 HIS A O 1
ATOM 1172 N N . ASP A 1 148 ? -6.336 9.489 -0.554 1.00 81.19 148 ASP A N 1
ATOM 1173 C CA . ASP A 1 148 ? -7.566 9.159 -1.279 1.00 81.19 148 ASP A CA 1
ATOM 1174 C C . ASP A 1 148 ? -8.829 9.372 -0.413 1.00 81.19 148 ASP A C 1
ATOM 1176 O O . ASP A 1 148 ? -9.009 8.774 0.656 1.00 81.19 148 ASP A O 1
ATOM 1180 N N . LYS A 1 149 ? -9.759 10.205 -0.906 1.00 83.50 149 LYS A N 1
ATOM 1181 C CA . LYS A 1 149 ? -11.021 10.537 -0.218 1.00 83.50 149 LYS A CA 1
ATOM 1182 C C . LYS A 1 149 ? -11.951 9.332 -0.029 1.00 83.50 149 LYS A C 1
ATOM 1184 O O . LYS A 1 149 ? -12.736 9.312 0.924 1.00 83.50 149 LYS A O 1
ATOM 1189 N N . LYS A 1 150 ? -11.901 8.330 -0.910 1.00 87.44 150 LYS A N 1
ATOM 1190 C CA . LYS A 1 150 ? -12.709 7.107 -0.798 1.00 87.44 150 LYS A CA 1
ATOM 1191 C C . LYS A 1 150 ? -12.239 6.272 0.391 1.00 87.44 150 LYS A C 1
ATOM 1193 O O . LYS A 1 150 ? -13.061 5.883 1.219 1.00 87.44 150 LYS A O 1
ATOM 1198 N N . ILE A 1 151 ? -10.925 6.072 0.522 1.00 88.75 151 ILE A N 1
ATOM 1199 C CA . ILE A 1 151 ? -10.317 5.357 1.656 1.00 88.75 151 ILE A CA 1
ATOM 1200 C C . ILE A 1 151 ? -10.571 6.106 2.965 1.00 88.75 151 ILE A C 1
ATOM 1202 O O . ILE A 1 151 ? -10.989 5.494 3.950 1.00 88.75 151 ILE A O 1
ATOM 1206 N N . TYR A 1 152 ? -10.429 7.435 2.954 1.00 88.88 152 TYR A N 1
ATOM 1207 C CA . TYR A 1 152 ? -10.827 8.287 4.076 1.00 88.88 152 TYR A CA 1
ATOM 1208 C C . TYR A 1 152 ? -12.279 8.037 4.509 1.00 88.88 152 TYR A C 1
ATOM 1210 O O . TYR A 1 152 ? -12.548 7.864 5.696 1.00 88.88 152 TYR A O 1
ATOM 1218 N N . THR A 1 153 ? -13.216 7.990 3.558 1.00 88.25 153 THR A N 1
ATOM 1219 C CA . THR A 1 153 ? -14.646 7.798 3.849 1.00 88.25 153 THR A CA 1
ATOM 1220 C C . THR A 1 153 ? -14.900 6.449 4.519 1.00 88.25 153 THR A C 1
ATOM 1222 O O . THR A 1 153 ? -15.644 6.384 5.499 1.00 88.25 153 THR A O 1
ATOM 1225 N N . VAL A 1 154 ? -14.236 5.391 4.041 1.00 86.88 154 VAL A N 1
ATOM 1226 C CA . VAL A 1 154 ? -14.294 4.059 4.659 1.00 86.88 154 VAL A CA 1
ATOM 1227 C C . VAL A 1 154 ? -13.791 4.122 6.102 1.00 86.88 154 VAL A C 1
ATOM 1229 O O . VAL A 1 154 ? -14.536 3.771 7.019 1.00 86.88 154 VAL A O 1
ATOM 1232 N N . LEU A 1 155 ? -12.578 4.639 6.319 1.00 87.25 155 LEU A N 1
ATOM 1233 C CA . LEU A 1 155 ? -11.979 4.743 7.651 1.00 87.25 155 LEU A CA 1
ATOM 1234 C C . LEU A 1 155 ? -12.852 5.558 8.606 1.00 87.25 155 LEU A C 1
ATOM 1236 O O . LEU A 1 155 ? -13.183 5.073 9.686 1.00 87.25 155 LEU A O 1
ATOM 1240 N N . LYS A 1 156 ? -13.307 6.741 8.186 1.00 87.69 156 LYS A N 1
ATOM 1241 C CA . LYS A 1 156 ? -14.172 7.611 8.990 1.00 87.69 156 LYS A CA 1
ATOM 1242 C C . LYS A 1 156 ? -15.474 6.928 9.392 1.00 87.69 156 LYS A C 1
ATOM 1244 O O . LYS A 1 156 ? -15.878 7.040 10.542 1.00 87.69 156 LYS A O 1
ATOM 1249 N N . SER A 1 157 ? -16.128 6.228 8.464 1.00 84.50 157 SER A N 1
ATOM 1250 C CA . SER A 1 157 ? -17.393 5.535 8.747 1.00 84.50 157 SER A CA 1
ATOM 1251 C C . SER A 1 157 ? -17.239 4.394 9.755 1.00 84.50 157 SER A C 1
ATOM 1253 O O . SER A 1 157 ? -18.186 4.054 10.459 1.00 84.50 157 SER A O 1
ATOM 1255 N N . SER A 1 158 ? -16.040 3.813 9.826 1.00 80.44 158 SER A N 1
ATOM 1256 C CA . SER A 1 158 ? -15.730 2.707 10.725 1.00 80.44 158 SER A CA 1
ATOM 1257 C C . SER A 1 158 ? -15.175 3.151 12.075 1.00 80.44 158 SER A C 1
ATOM 1259 O O . SER A 1 158 ? -15.312 2.414 13.051 1.00 80.44 158 SER A O 1
ATOM 1261 N N . LEU A 1 159 ? -14.559 4.335 12.137 1.00 82.56 159 LEU A N 1
ATOM 1262 C CA . LEU A 1 159 ? -13.789 4.795 13.283 1.00 82.56 159 LEU A CA 1
ATOM 1263 C C . LEU A 1 159 ? -14.647 4.845 14.548 1.00 82.56 159 LEU A C 1
ATOM 1265 O O . LEU A 1 159 ? -15.673 5.518 14.609 1.00 82.56 159 LEU A O 1
ATOM 1269 N N . ASN A 1 160 ? -14.182 4.158 15.584 1.00 83.38 160 ASN A N 1
ATOM 1270 C CA . ASN A 1 160 ? -14.733 4.250 16.925 1.00 83.38 160 ASN A CA 1
ATOM 1271 C C . ASN A 1 160 ? -13.647 3.936 17.960 1.00 83.38 160 ASN A C 1
ATOM 1273 O O . ASN A 1 160 ? -12.590 3.391 17.633 1.00 83.38 160 ASN A O 1
ATOM 1277 N N . GLU A 1 161 ? -13.932 4.260 19.219 1.00 80.06 161 GLU A N 1
ATOM 1278 C CA . GLU A 1 161 ? -13.002 4.078 20.335 1.00 80.06 161 GLU A CA 1
ATOM 1279 C C . GLU A 1 161 ? -12.532 2.627 20.508 1.00 80.06 161 GLU A C 1
ATOM 1281 O O . GLU A 1 161 ? -11.370 2.396 20.844 1.00 80.06 161 GLU A O 1
ATOM 1286 N N . ASN A 1 162 ? -13.401 1.643 20.247 1.00 83.38 162 ASN A N 1
ATOM 1287 C CA . ASN A 1 162 ? -13.052 0.229 20.392 1.00 83.38 162 ASN A CA 1
ATOM 1288 C C . ASN A 1 162 ? -12.009 -0.194 19.355 1.00 83.38 162 ASN A C 1
ATOM 1290 O O . ASN A 1 162 ? -11.046 -0.858 19.717 1.00 83.38 162 ASN A O 1
ATOM 1294 N N . ILE A 1 163 ? -12.135 0.249 18.100 1.00 82.88 163 ILE A N 1
ATOM 1295 C CA . ILE A 1 163 ? -11.151 -0.061 17.051 1.00 82.88 163 ILE A CA 1
ATOM 1296 C C . ILE A 1 163 ? -9.780 0.511 17.401 1.00 82.88 163 ILE A C 1
ATOM 1298 O O . ILE A 1 163 ? -8.774 -0.180 17.237 1.00 82.88 163 ILE A O 1
ATOM 1302 N N . ILE A 1 164 ? -9.722 1.752 17.893 1.00 80.94 164 ILE A N 1
ATOM 1303 C CA . ILE A 1 164 ? -8.441 2.364 18.261 1.00 80.94 164 ILE A CA 1
ATOM 1304 C C . ILE A 1 164 ? -7.856 1.669 19.500 1.00 80.94 164 ILE A C 1
ATOM 1306 O O . ILE A 1 164 ? -6.651 1.447 19.560 1.00 80.94 164 ILE A O 1
ATOM 1310 N N . ARG A 1 165 ? -8.694 1.261 20.462 1.00 81.88 165 ARG A N 1
ATOM 1311 C CA . ARG A 1 165 ? -8.262 0.506 21.649 1.00 81.88 165 ARG A CA 1
ATOM 1312 C C . ARG A 1 165 ? -7.721 -0.879 21.293 1.00 81.88 165 ARG A C 1
ATOM 1314 O O . ARG A 1 165 ? -6.663 -1.257 21.786 1.00 81.88 165 ARG A O 1
ATOM 1321 N N . GLU A 1 166 ? -8.413 -1.615 20.426 1.00 83.31 166 GLU A N 1
ATOM 1322 C CA . GLU A 1 166 ? -7.971 -2.922 19.917 1.00 83.31 166 GLU A CA 1
ATOM 1323 C C . GLU A 1 166 ? -6.650 -2.820 19.142 1.00 83.31 166 GLU A C 1
ATOM 1325 O O . GLU A 1 166 ? -5.847 -3.749 19.161 1.00 83.31 166 GLU A O 1
ATOM 1330 N N . ASN A 1 167 ? -6.394 -1.668 18.516 1.00 77.81 167 ASN A N 1
ATOM 1331 C CA . ASN A 1 167 ? -5.171 -1.368 17.777 1.00 77.81 167 ASN A CA 1
ATOM 1332 C C . ASN A 1 167 ? -4.278 -0.355 18.514 1.00 77.81 167 ASN A C 1
ATOM 1334 O O . ASN A 1 167 ? -3.630 0.463 17.866 1.00 77.81 167 ASN A O 1
ATOM 1338 N N . GLY A 1 168 ? -4.232 -0.388 19.854 1.00 62.44 168 GLY A N 1
ATOM 1339 C CA . GLY A 1 168 ? -3.510 0.610 20.664 1.00 62.44 168 GLY A CA 1
ATOM 1340 C C . GLY A 1 168 ? -2.053 0.838 20.231 1.00 62.44 168 GLY A C 1
ATOM 1341 O O . GLY A 1 168 ? -1.572 1.968 20.256 1.00 62.44 168 GLY A O 1
ATOM 1342 N N . ARG A 1 169 ? -1.404 -0.206 19.695 1.00 67.56 169 ARG A N 1
ATOM 1343 C CA . ARG A 1 169 ? -0.130 -0.125 18.965 1.00 67.56 169 ARG A CA 1
ATOM 1344 C C . ARG A 1 169 ? -0.363 0.222 17.496 1.00 67.56 169 ARG A C 1
ATOM 1346 O O . ARG A 1 169 ? -0.218 -0.609 16.600 1.00 67.56 169 ARG A O 1
ATOM 1353 N N . ILE A 1 170 ? -0.760 1.462 17.263 1.00 70.56 170 ILE A N 1
ATOM 1354 C CA . ILE A 1 170 ? -0.904 2.032 15.926 1.00 70.56 170 ILE A CA 1
ATOM 1355 C C . ILE A 1 170 ? 0.474 2.302 15.315 1.00 70.56 170 ILE A C 1
ATOM 1357 O O . ILE A 1 170 ? 1.451 2.549 16.024 1.00 70.56 170 ILE A O 1
ATOM 1361 N N . THR A 1 171 ? 0.558 2.314 13.983 1.00 75.88 171 THR A N 1
ATOM 1362 C CA . THR A 1 171 ? 1.739 2.832 13.290 1.00 75.88 171 THR A CA 1
ATOM 1363 C C . THR A 1 171 ? 1.775 4.359 13.392 1.00 75.88 171 THR A C 1
ATOM 1365 O O . THR A 1 171 ? 1.313 5.075 12.507 1.00 75.88 171 THR A O 1
ATOM 1368 N N . VAL A 1 172 ? 2.300 4.862 14.519 1.00 80.12 172 VAL A N 1
ATOM 1369 C CA . VAL A 1 172 ? 2.362 6.300 14.854 1.00 80.12 172 VAL A CA 1
ATOM 1370 C C . VAL A 1 172 ? 2.936 7.115 13.700 1.00 80.12 172 VAL A C 1
ATOM 1372 O O . VAL A 1 172 ? 2.404 8.172 13.391 1.00 80.12 172 VAL A O 1
ATOM 1375 N N . GLU A 1 173 ? 3.956 6.594 13.016 1.00 77.00 173 GLU A N 1
ATOM 1376 C CA . GLU A 1 173 ? 4.546 7.224 11.834 1.00 77.00 173 GLU A CA 1
ATOM 1377 C C . GLU A 1 173 ? 3.521 7.471 10.715 1.00 77.00 173 GLU A C 1
ATOM 1379 O O . GLU A 1 173 ? 3.432 8.582 10.197 1.00 77.00 173 GLU A O 1
ATOM 1384 N N . ASP A 1 174 ? 2.722 6.467 10.349 1.00 81.69 174 ASP A N 1
ATOM 1385 C CA . ASP A 1 174 ? 1.742 6.596 9.265 1.00 81.69 174 ASP A CA 1
ATOM 1386 C C . ASP A 1 174 ? 0.601 7.538 9.651 1.00 81.69 174 ASP A C 1
ATOM 1388 O O . ASP A 1 174 ? 0.148 8.345 8.837 1.00 81.69 174 ASP A O 1
ATOM 1392 N N . VAL A 1 175 ? 0.159 7.488 10.910 1.00 85.56 175 VAL A N 1
ATOM 1393 C CA . VAL A 1 175 ? -0.874 8.407 11.402 1.00 85.56 175 VAL A CA 1
ATOM 1394 C C . VAL A 1 175 ? -0.336 9.834 11.482 1.00 85.56 175 VAL A C 1
ATOM 1396 O O . VAL A 1 175 ? -1.039 10.775 11.122 1.00 85.56 175 VAL A O 1
ATOM 1399 N N . PHE A 1 176 ? 0.924 10.015 11.873 1.00 81.75 176 PHE A N 1
ATOM 1400 C CA . PHE A 1 176 ? 1.566 11.324 11.875 1.00 81.75 176 PHE A CA 1
ATOM 1401 C C . PHE A 1 176 ? 1.724 11.877 10.450 1.00 81.75 176 PHE A C 1
ATOM 1403 O O . PHE A 1 176 ? 1.432 13.047 10.222 1.00 81.75 176 PHE A O 1
ATOM 1410 N N . LYS A 1 177 ? 2.049 11.041 9.453 1.00 78.75 177 LYS A N 1
ATOM 1411 C CA . LYS A 1 177 ? 1.985 11.429 8.027 1.00 78.75 177 LYS A CA 1
ATOM 1412 C C . LYS A 1 177 ? 0.582 11.890 7.618 1.00 78.75 177 LYS A C 1
ATOM 1414 O O . LYS A 1 177 ? 0.454 12.858 6.876 1.00 78.75 177 LYS A O 1
ATOM 1419 N N . CYS A 1 178 ? -0.472 11.251 8.134 1.00 81.81 178 CYS A N 1
ATOM 1420 C CA . CYS A 1 178 ? -1.849 11.695 7.890 1.00 81.81 178 CYS A CA 1
ATOM 1421 C C . CYS A 1 178 ? -2.127 13.073 8.505 1.00 81.81 178 CYS A C 1
ATOM 1423 O O . CYS A 1 178 ? -2.751 13.896 7.841 1.00 81.81 178 CYS A O 1
ATOM 1425 N N . VAL A 1 179 ? -1.636 13.349 9.723 1.00 82.56 179 VAL A N 1
ATOM 1426 C CA . VAL A 1 179 ? -1.739 14.682 10.355 1.00 82.56 179 VAL A CA 1
ATOM 1427 C C . VAL A 1 179 ? -1.147 15.756 9.452 1.00 82.56 179 VAL A C 1
ATOM 1429 O O . VAL A 1 179 ? -1.775 16.790 9.259 1.00 82.56 179 VAL A O 1
ATOM 1432 N N . LEU A 1 180 ? 0.015 15.478 8.862 1.00 71.75 180 LEU A N 1
ATOM 1433 C CA . LEU A 1 180 ? 0.741 16.398 7.986 1.00 71.75 180 LEU A CA 1
ATOM 1434 C C . LEU A 1 180 ? 0.144 16.531 6.574 1.00 71.75 180 LEU A C 1
ATOM 1436 O O . LEU A 1 180 ? 0.695 17.258 5.751 1.00 71.75 180 LEU A O 1
ATOM 1440 N N . SER A 1 181 ? -0.955 15.837 6.268 1.00 74.94 181 SER A N 1
ATOM 1441 C CA . SER A 1 181 ? -1.615 15.935 4.967 1.00 74.94 181 SER A CA 1
ATOM 1442 C C . SER A 1 181 ? -2.142 17.349 4.705 1.00 74.94 181 SER A C 1
ATOM 1444 O O . SER A 1 181 ? -2.787 17.953 5.563 1.00 74.94 181 SER A O 1
ATOM 1446 N N . GLU A 1 182 ? -1.980 17.833 3.470 1.00 68.75 182 GLU A N 1
ATOM 1447 C CA . GLU A 1 182 ? -2.617 19.072 2.992 1.00 68.75 182 GLU A CA 1
ATOM 1448 C C . GLU A 1 182 ? -4.154 18.985 3.003 1.00 68.75 182 GLU A C 1
ATOM 1450 O O . GLU A 1 182 ? -4.858 19.997 3.051 1.00 68.75 182 GLU A O 1
ATOM 1455 N N . ASN A 1 183 ? -4.709 17.769 2.984 1.00 79.50 183 ASN A N 1
ATOM 1456 C CA . ASN A 1 183 ? -6.139 17.559 3.116 1.00 79.50 183 ASN A CA 1
ATOM 1457 C C . ASN A 1 183 ? -6.553 17.682 4.590 1.00 79.50 183 ASN A C 1
ATOM 1459 O O . ASN A 1 183 ? -6.363 16.759 5.386 1.00 79.50 183 ASN A O 1
ATOM 1463 N N . SER A 1 184 ? -7.206 18.795 4.931 1.00 80.00 184 SER A N 1
ATOM 1464 C CA . SER A 1 184 ? -7.657 19.101 6.296 1.00 80.00 184 SER A CA 1
ATOM 1465 C C . SER A 1 184 ? -8.524 18.010 6.931 1.00 80.00 184 SER A C 1
ATOM 1467 O O . SER A 1 184 ? -8.446 17.793 8.137 1.00 80.00 184 SER A O 1
ATOM 1469 N N . GLN A 1 185 ? -9.308 17.271 6.141 1.00 87.25 185 GLN A N 1
ATOM 1470 C CA . GLN A 1 185 ? -10.140 16.176 6.647 1.00 87.25 185 GLN A CA 1
ATOM 1471 C C . GLN A 1 185 ? -9.313 14.958 7.075 1.00 87.25 185 GLN A C 1
ATOM 1473 O O . GLN A 1 185 ? -9.665 14.293 8.048 1.00 87.25 185 GLN A O 1
ATOM 1478 N N . ILE A 1 186 ? -8.230 14.665 6.350 1.00 84.94 186 ILE A N 1
ATOM 1479 C CA . ILE A 1 186 ? -7.298 13.573 6.664 1.00 84.94 186 ILE A CA 1
ATOM 1480 C C . ILE A 1 186 ? -6.400 13.980 7.833 1.00 84.94 186 ILE A C 1
ATOM 1482 O O . ILE A 1 186 ? -6.178 13.173 8.734 1.00 84.94 186 ILE A O 1
ATOM 1486 N N . SER A 1 187 ? -5.963 15.240 7.847 1.00 84.00 187 SER A N 1
ATOM 1487 C CA . SER A 1 187 ? -5.216 15.837 8.953 1.00 84.00 187 SER A CA 1
ATOM 1488 C C . SER A 1 187 ? -5.978 15.722 10.275 1.00 84.00 187 SER A C 1
ATOM 1490 O O . SER A 1 187 ? -5.444 15.195 11.251 1.00 84.00 187 SER A O 1
ATOM 1492 N N . GLU A 1 188 ? -7.258 16.111 10.287 1.00 88.25 188 GLU A N 1
ATOM 1493 C CA . GLU A 1 188 ? -8.105 16.022 11.482 1.00 88.25 188 GLU A CA 1
ATOM 1494 C C . GLU A 1 188 ? -8.347 14.571 11.915 1.00 88.25 188 GLU A C 1
ATOM 1496 O O . GLU A 1 188 ? -8.270 14.260 13.101 1.00 88.25 188 GLU A O 1
ATOM 1501 N N . LEU A 1 189 ? -8.568 13.655 10.964 1.00 90.00 189 LEU A N 1
ATOM 1502 C CA . LEU A 1 189 ? -8.678 12.226 11.268 1.00 90.00 189 LEU A CA 1
ATOM 1503 C C . LEU A 1 189 ? -7.396 11.701 11.932 1.00 90.00 189 LEU A C 1
ATOM 1505 O O . LEU A 1 189 ? -7.469 11.023 12.953 1.00 90.00 189 LEU A O 1
ATOM 1509 N N . GLY A 1 190 ? -6.224 12.028 11.382 1.00 89.50 190 GLY A N 1
ATOM 1510 C CA . GLY A 1 190 ? -4.938 11.656 11.969 1.00 89.50 190 GLY A CA 1
ATOM 1511 C C . GLY A 1 190 ? -4.767 12.213 13.384 1.00 89.50 190 GLY A C 1
ATOM 1512 O O . GLY A 1 190 ? -4.338 11.489 14.284 1.00 89.50 190 GLY A O 1
ATOM 1513 N N . ALA A 1 191 ? -5.163 13.469 13.606 1.00 89.38 191 ALA A N 1
ATOM 1514 C CA . ALA A 1 191 ? -5.084 14.118 14.910 1.00 89.38 191 ALA A CA 1
ATOM 1515 C C . ALA A 1 191 ? -5.993 13.429 15.936 1.00 89.38 191 ALA A C 1
ATOM 1517 O O . ALA A 1 191 ? -5.542 13.100 17.032 1.00 89.38 191 ALA A O 1
ATOM 1518 N N . GLN A 1 192 ? -7.238 13.131 15.560 1.00 90.81 192 GLN A N 1
ATOM 1519 C CA . GLN A 1 192 ? -8.184 12.402 16.402 1.00 90.81 192 GLN A CA 1
ATOM 1520 C C . GLN A 1 192 ? -7.622 11.037 16.828 1.00 90.81 192 GLN A C 1
ATOM 1522 O O . GLN A 1 192 ? -7.688 10.664 18.003 1.00 90.81 192 GLN A O 1
ATOM 1527 N N . ILE A 1 193 ? -7.021 10.306 15.883 1.00 90.12 193 ILE A N 1
ATOM 1528 C CA . ILE A 1 193 ? -6.417 8.997 16.141 1.00 90.12 193 ILE A CA 1
ATOM 1529 C C . ILE A 1 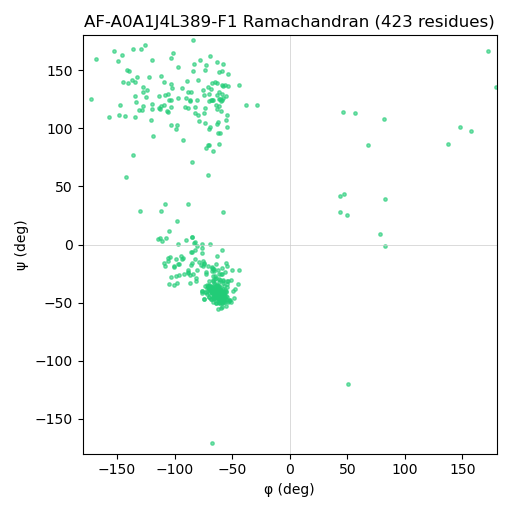193 ? -5.241 9.129 17.114 1.00 90.12 193 ILE A C 1
ATOM 1531 O O . ILE A 1 193 ? -5.220 8.42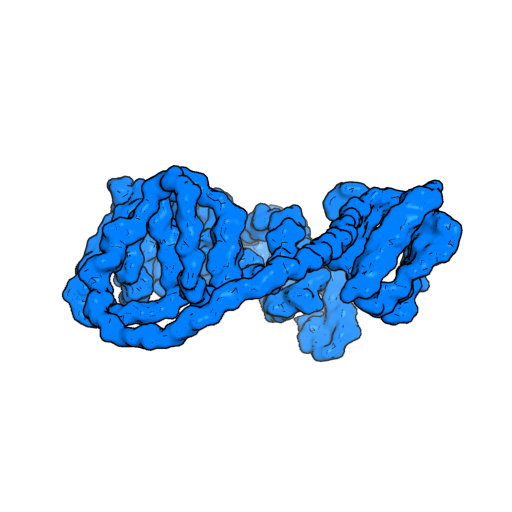8 18.122 1.00 90.12 193 ILE A O 1
ATOM 1535 N N . LEU A 1 194 ? -4.294 10.043 16.868 1.00 89.12 194 LEU A N 1
ATOM 1536 C CA . LEU A 1 194 ? -3.139 10.231 17.756 1.00 89.12 194 LEU A CA 1
ATOM 1537 C C . LEU A 1 194 ? -3.544 10.684 19.158 1.00 89.12 194 LEU A C 1
ATOM 1539 O O . LEU A 1 194 ? -2.977 10.196 20.136 1.00 89.12 194 LEU A O 1
ATOM 1543 N N . ASN A 1 195 ? -4.525 11.583 19.277 1.00 90.12 195 ASN A N 1
ATOM 1544 C CA . ASN A 1 195 ? -5.013 12.046 20.574 1.00 90.12 195 ASN A CA 1
ATOM 1545 C C . ASN A 1 195 ? -5.529 10.863 21.383 1.00 90.12 195 ASN A C 1
ATOM 1547 O O . ASN A 1 195 ? -5.095 10.645 22.515 1.00 90.12 195 ASN A O 1
ATOM 1551 N N . PHE A 1 196 ? -6.387 10.044 20.780 1.00 89.00 196 PHE A N 1
ATOM 1552 C CA . PHE A 1 196 ? -6.925 8.878 21.455 1.00 89.00 196 PHE A CA 1
ATOM 1553 C C . PHE A 1 196 ? -5.851 7.824 21.754 1.00 89.00 196 PHE A C 1
ATOM 1555 O O . PHE A 1 196 ? -5.750 7.374 22.893 1.00 89.00 196 PHE A O 1
ATOM 1562 N N . SER A 1 197 ? -4.997 7.473 20.789 1.00 88.00 197 SER A N 1
ATOM 1563 C CA . SER A 1 197 ? -3.911 6.504 20.990 1.00 88.00 197 SER A CA 1
ATOM 1564 C C . SER A 1 197 ? -2.960 6.927 22.100 1.00 88.00 197 SER A C 1
ATOM 1566 O O . SER A 1 197 ? -2.609 6.106 22.942 1.00 88.00 197 SER A O 1
ATOM 1568 N N . SER A 1 198 ? -2.634 8.220 22.189 1.00 87.44 198 SER A N 1
ATOM 1569 C CA . SER A 1 198 ? -1.807 8.734 23.279 1.00 87.44 198 SER A CA 1
ATOM 1570 C C . SER A 1 198 ? -2.423 8.440 24.651 1.00 87.44 198 SER A C 1
ATOM 1572 O O . SER A 1 198 ? -1.703 8.308 25.634 1.00 87.44 198 SER A O 1
ATOM 1574 N N . ARG A 1 199 ? -3.766 8.371 24.781 1.00 87.50 199 ARG A N 1
ATOM 1575 C CA . ARG A 1 199 ? -4.496 8.118 26.058 1.00 87.50 199 ARG A CA 1
ATOM 1576 C C . ARG A 1 199 ? -4.388 6.691 26.527 1.00 87.50 199 ARG A C 1
ATOM 1578 O O . ARG A 1 199 ? -4.502 6.456 27.722 1.00 87.50 199 ARG A O 1
ATOM 1585 N N . ILE A 1 200 ? -4.168 5.786 25.593 1.00 85.50 200 ILE A N 1
ATOM 1586 C CA . ILE A 1 200 ? -4.166 4.356 25.851 1.00 85.50 200 ILE A CA 1
ATOM 1587 C C . ILE A 1 200 ? -2.740 3.833 25.971 1.00 85.50 200 ILE A C 1
ATOM 1589 O O . ILE A 1 200 ? -2.505 2.934 26.771 1.00 85.50 200 ILE A O 1
ATOM 1593 N N . ASP A 1 201 ? -1.801 4.397 25.209 1.00 84.06 201 ASP A N 1
ATOM 1594 C CA . ASP A 1 201 ? -0.433 3.901 25.127 1.00 84.06 201 ASP A CA 1
ATOM 1595 C C . ASP A 1 201 ? 0.593 5.024 25.373 1.00 84.06 201 ASP A C 1
ATOM 1597 O O . ASP A 1 201 ? 0.704 5.983 24.602 1.00 84.06 201 ASP A O 1
ATOM 1601 N N . GLU A 1 202 ? 1.358 4.904 26.464 1.00 83.06 202 GLU A N 1
ATOM 1602 C CA . GLU A 1 202 ? 2.419 5.854 26.824 1.00 83.06 202 GLU A CA 1
ATOM 1603 C C . GLU A 1 202 ? 3.585 5.844 25.824 1.00 83.06 202 GLU A C 1
ATOM 1605 O O . GLU A 1 202 ? 4.274 6.856 25.680 1.00 83.06 202 GLU A O 1
ATOM 1610 N N . GLU A 1 203 ? 3.778 4.759 25.068 1.00 81.38 203 GLU A N 1
ATOM 1611 C CA . GLU A 1 203 ? 4.780 4.702 23.998 1.00 81.38 203 GLU A CA 1
ATOM 1612 C C . GLU A 1 203 ? 4.485 5.710 22.886 1.00 81.38 203 GLU A C 1
ATOM 1614 O O . GLU A 1 203 ? 5.396 6.339 22.346 1.00 81.38 203 GLU A O 1
ATOM 1619 N N . VAL A 1 204 ? 3.205 5.938 22.584 1.00 81.94 204 VAL A N 1
ATOM 1620 C CA . VAL A 1 204 ? 2.789 6.949 21.604 1.00 81.94 204 VAL A CA 1
ATOM 1621 C C . VAL A 1 204 ? 3.190 8.342 22.086 1.00 81.94 204 VAL A C 1
ATOM 1623 O O . VAL A 1 204 ? 3.719 9.133 21.308 1.00 81.94 204 VAL A O 1
ATOM 1626 N N . VAL A 1 205 ? 3.003 8.634 23.377 1.00 83.31 205 VAL A N 1
ATOM 1627 C CA . VAL A 1 205 ? 3.452 9.897 23.986 1.00 83.31 205 VAL A CA 1
ATOM 1628 C C . VAL A 1 205 ? 4.971 10.019 23.874 1.00 83.31 205 VAL A C 1
ATOM 1630 O O . VAL A 1 205 ? 5.459 11.038 23.393 1.00 83.31 205 VAL A O 1
ATOM 1633 N N . ARG A 1 206 ? 5.715 8.965 24.231 1.00 80.50 206 ARG A N 1
ATOM 1634 C CA . ARG A 1 206 ? 7.182 8.929 24.147 1.00 80.50 206 ARG A CA 1
ATOM 1635 C C . ARG A 1 206 ? 7.701 9.261 22.747 1.00 80.50 206 ARG A C 1
ATOM 1637 O O . ARG A 1 206 ? 8.629 10.052 22.614 1.00 80.50 206 ARG A O 1
ATOM 1644 N N . LEU A 1 207 ? 7.093 8.673 21.716 1.00 77.94 207 LEU A N 1
ATOM 1645 C CA . LEU A 1 207 ? 7.473 8.881 20.317 1.00 77.94 207 LEU A CA 1
ATOM 1646 C C . LEU A 1 207 ? 7.116 10.282 19.804 1.00 77.94 207 LEU A C 1
ATOM 1648 O O . LEU A 1 207 ? 7.819 10.811 18.945 1.00 77.94 207 LEU A O 1
ATOM 1652 N N . LEU A 1 208 ? 6.035 10.882 20.312 1.00 77.81 208 LEU A N 1
ATOM 1653 C CA . LEU A 1 208 ? 5.548 12.187 19.862 1.00 77.81 208 LEU A CA 1
ATOM 1654 C C . LEU A 1 208 ? 6.176 13.374 20.601 1.00 77.81 208 LEU A C 1
ATOM 1656 O O . LEU A 1 208 ? 6.220 14.464 20.034 1.00 77.81 208 LEU A O 1
ATOM 1660 N N . VAL A 1 209 ? 6.670 13.190 21.832 1.00 78.44 209 VAL A N 1
ATOM 1661 C CA . VAL A 1 209 ? 7.279 14.253 22.659 1.00 78.44 209 VAL A CA 1
ATOM 1662 C C . VAL A 1 209 ? 8.319 15.094 21.896 1.00 78.44 209 VAL A C 1
ATOM 1664 O O . VAL A 1 209 ? 8.206 16.324 21.940 1.00 78.44 209 VAL A O 1
ATOM 1667 N N . PRO A 1 210 ? 9.263 14.505 21.128 1.00 73.06 210 PRO A N 1
ATOM 1668 C CA . PRO A 1 210 ? 10.225 15.274 20.331 1.00 73.06 210 PRO A CA 1
ATOM 1669 C C . PRO A 1 210 ? 9.592 16.220 19.295 1.00 73.06 210 PRO A C 1
ATOM 1671 O O . PRO A 1 210 ? 10.228 17.180 18.867 1.00 73.06 210 PRO A O 1
ATOM 1674 N N . TYR A 1 211 ? 8.336 15.981 18.909 1.00 72.62 211 TYR A N 1
ATOM 1675 C CA . TYR A 1 211 ? 7.598 16.734 17.891 1.00 72.62 211 TYR A CA 1
ATOM 1676 C C . TYR A 1 211 ? 6.546 17.686 18.474 1.00 72.62 211 TYR A C 1
ATOM 1678 O O . TYR A 1 211 ? 5.738 18.228 17.717 1.00 72.62 211 TYR A O 1
ATOM 1686 N N . SER A 1 212 ? 6.543 17.929 19.791 1.00 76.12 212 SER A N 1
ATOM 1687 C CA . SER A 1 212 ? 5.561 18.815 20.440 1.00 76.12 212 SER A CA 1
ATOM 1688 C C . SER A 1 212 ? 5.485 20.188 19.758 1.00 76.12 212 SER A C 1
ATOM 1690 O O . SER A 1 212 ? 4.405 20.640 19.378 1.00 76.12 212 SER A O 1
ATOM 1692 N N . SER A 1 213 ? 6.634 20.815 19.492 1.00 68.69 213 SER A N 1
ATOM 1693 C CA . SER A 1 213 ? 6.697 22.110 18.801 1.00 68.69 213 SER A CA 1
ATOM 1694 C C . SER A 1 213 ? 6.144 22.049 17.372 1.00 68.69 213 SER A C 1
ATOM 1696 O O . SER A 1 213 ? 5.511 22.995 16.910 1.00 68.69 213 SER A O 1
ATOM 1698 N N . SER A 1 214 ? 6.344 20.936 16.660 1.00 70.31 214 SER A N 1
ATOM 1699 C CA . SER A 1 214 ? 5.794 20.743 15.311 1.00 70.31 214 SER A CA 1
ATOM 1700 C C . SER A 1 214 ? 4.270 20.635 15.329 1.00 70.31 214 SER A C 1
ATOM 1702 O O . SER A 1 214 ? 3.614 21.172 14.442 1.00 70.31 214 SER A O 1
ATOM 1704 N N . ILE A 1 215 ? 3.699 20.005 16.359 1.00 75.62 215 ILE A N 1
ATOM 1705 C CA . ILE A 1 215 ? 2.245 19.921 16.548 1.00 75.62 215 ILE A CA 1
ATOM 1706 C C . ILE A 1 215 ? 1.656 21.309 16.824 1.00 75.62 215 ILE A C 1
ATOM 1708 O O . ILE A 1 215 ? 0.639 21.658 16.232 1.00 75.62 215 ILE A O 1
ATOM 1712 N N . GLN A 1 216 ? 2.312 22.126 17.657 1.00 75.50 216 GLN A N 1
ATOM 1713 C CA . GLN A 1 216 ? 1.884 23.506 17.926 1.00 75.50 216 GLN A CA 1
ATOM 1714 C C . GLN A 1 216 ? 1.881 24.379 16.664 1.00 75.50 216 GLN A C 1
ATOM 1716 O O . GLN A 1 216 ? 0.990 25.202 16.470 1.00 75.50 216 GLN A O 1
ATOM 1721 N N . ASN A 1 217 ? 2.884 24.193 15.807 1.00 72.50 217 ASN A N 1
ATOM 1722 C CA . ASN A 1 217 ? 3.060 24.968 14.580 1.00 72.50 217 ASN A CA 1
ATOM 1723 C C . ASN A 1 217 ? 2.217 24.449 13.405 1.00 72.50 217 ASN A C 1
ATOM 1725 O O . ASN A 1 217 ? 2.316 24.981 12.299 1.00 72.50 217 ASN A O 1
ATOM 1729 N N . HIS A 1 218 ? 1.410 23.408 13.610 1.00 76.19 218 HIS A N 1
ATOM 1730 C CA . HIS A 1 218 ? 0.580 22.835 12.563 1.00 76.19 218 HIS A CA 1
ATOM 1731 C C . HIS A 1 218 ? -0.485 23.838 12.077 1.00 76.19 218 HIS A C 1
ATOM 1733 O O . HIS A 1 218 ? -1.119 24.518 12.882 1.00 76.19 218 HIS A O 1
ATOM 1739 N N . VAL A 1 219 ? -0.751 23.892 10.765 1.00 74.25 219 VAL A N 1
ATOM 1740 C CA . VAL A 1 219 ? -1.683 24.871 10.156 1.00 74.25 219 VAL A CA 1
ATOM 1741 C C . VAL A 1 219 ? -3.103 24.795 10.732 1.00 74.25 219 VAL A C 1
ATOM 1743 O O . VAL A 1 219 ? -3.766 25.812 10.911 1.00 74.25 219 VAL A O 1
ATOM 1746 N N . ASN A 1 220 ? -3.538 23.590 11.106 1.00 77.94 220 ASN A N 1
ATOM 1747 C CA . ASN A 1 220 ? -4.848 23.342 11.714 1.00 77.94 220 ASN A CA 1
ATOM 1748 C C . ASN A 1 220 ? -4.837 23.432 13.251 1.00 77.94 220 ASN A C 1
ATOM 1750 O O . ASN A 1 220 ? -5.859 23.155 13.874 1.00 77.94 220 ASN A O 1
ATOM 1754 N N . PHE A 1 221 ? -3.721 23.792 13.898 1.00 80.00 221 PHE A N 1
ATOM 1755 C CA . PHE A 1 221 ? -3.611 23.779 15.365 1.00 80.00 221 PHE A CA 1
ATOM 1756 C C . PHE A 1 221 ? -4.636 24.697 16.040 1.00 80.00 221 PHE A C 1
ATOM 1758 O O . PHE A 1 221 ? -5.234 24.340 17.053 1.00 80.00 221 PHE A O 1
ATOM 1765 N N . ALA A 1 222 ? -4.892 25.875 15.465 1.00 82.12 222 ALA A N 1
ATOM 1766 C CA . ALA A 1 222 ? -5.854 26.824 16.018 1.00 82.12 222 ALA A CA 1
ATOM 1767 C C . ALA A 1 222 ? -7.297 26.286 16.001 1.00 82.12 222 ALA A C 1
ATOM 1769 O O . ALA A 1 222 ? -8.062 26.568 16.929 1.00 82.12 222 ALA A O 1
ATOM 1770 N N . SER A 1 223 ? -7.660 25.498 14.986 1.00 84.69 223 SER A N 1
ATOM 1771 C CA . SER A 1 223 ? -9.012 24.969 14.778 1.00 84.69 223 SER A CA 1
ATOM 1772 C C . SER A 1 223 ? -9.223 23.554 15.326 1.00 84.69 223 SER A C 1
ATOM 1774 O O . SER A 1 223 ? -10.350 23.216 15.673 1.00 84.69 223 SER A O 1
ATOM 1776 N N . SER A 1 224 ? -8.171 22.740 15.431 1.00 87.12 224 SER A N 1
ATOM 1777 C CA . SER A 1 224 ? -8.254 21.342 15.864 1.00 87.12 224 SER A CA 1
ATOM 1778 C C . SER A 1 224 ? -8.151 21.218 17.383 1.00 87.12 224 SER A C 1
ATOM 1780 O O . SER A 1 224 ? -7.136 21.571 17.991 1.00 87.12 224 SER A O 1
ATOM 1782 N N . ASN A 1 225 ? -9.204 20.703 18.020 1.00 91.75 225 ASN A N 1
ATOM 1783 C CA . ASN A 1 225 ? -9.194 20.433 19.460 1.00 91.75 225 ASN A CA 1
ATOM 1784 C C . ASN A 1 225 ? -8.268 19.252 19.797 1.00 91.75 225 ASN A C 1
ATOM 1786 O O . ASN A 1 225 ? -7.584 19.273 20.820 1.00 91.75 225 ASN A O 1
ATOM 1790 N N . ASP A 1 226 ? -8.197 18.253 18.914 1.00 90.75 226 ASP A N 1
ATOM 1791 C CA . ASP A 1 226 ? -7.351 17.076 19.100 1.00 90.75 226 ASP A CA 1
ATOM 1792 C C . ASP A 1 226 ? -5.861 17.440 19.102 1.00 90.75 226 ASP A C 1
ATOM 1794 O O . ASP A 1 226 ? -5.134 17.019 20.003 1.00 90.75 226 ASP A O 1
ATOM 1798 N N . LEU A 1 227 ? -5.408 18.301 18.180 1.00 86.94 227 LEU A N 1
ATOM 1799 C CA . LEU A 1 227 ? -4.014 18.768 18.166 1.00 86.94 227 LEU A CA 1
ATOM 1800 C C . LEU A 1 227 ? -3.644 19.555 19.431 1.00 86.94 227 LEU A C 1
ATOM 1802 O O . LEU A 1 227 ? -2.557 19.360 19.978 1.00 86.94 227 LEU A O 1
ATOM 1806 N N . LYS A 1 228 ? -4.549 20.404 19.937 1.00 90.25 228 LYS A N 1
ATOM 1807 C CA . LYS A 1 228 ? -4.334 21.144 21.194 1.00 90.25 228 LYS A CA 1
ATOM 1808 C C . LYS A 1 228 ? -4.196 20.204 22.388 1.00 90.25 228 LYS A C 1
ATOM 1810 O O . LYS A 1 228 ? -3.303 20.395 23.211 1.00 90.25 228 LYS A O 1
ATOM 1815 N N . GLN A 1 229 ? -5.046 19.182 22.465 1.00 92.38 229 GLN A N 1
ATOM 1816 C CA . GLN A 1 229 ? -5.019 18.196 23.547 1.00 92.38 229 GLN A CA 1
ATOM 1817 C C . GLN A 1 229 ? -3.764 17.32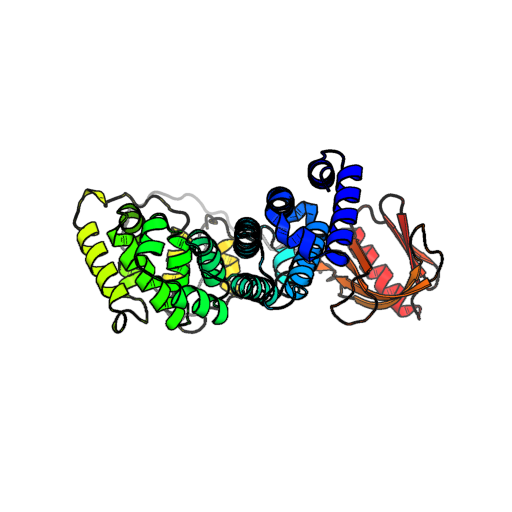4 23.501 1.00 92.38 229 GLN A C 1
ATOM 1819 O O . GLN A 1 229 ? -3.152 17.090 24.544 1.00 92.38 229 GLN A O 1
ATOM 1824 N N . ILE A 1 230 ? -3.336 16.897 22.306 1.00 89.25 230 ILE A N 1
ATOM 1825 C CA . ILE A 1 230 ? -2.056 16.201 22.139 1.00 89.25 230 ILE A CA 1
ATOM 1826 C C . ILE A 1 230 ? -0.925 17.102 22.635 1.00 89.25 230 ILE A C 1
ATOM 1828 O O . ILE A 1 230 ? -0.175 16.696 23.516 1.00 89.25 230 ILE A O 1
ATOM 1832 N N . HIS A 1 231 ? -0.827 18.335 22.129 1.00 86.88 231 HIS A N 1
ATOM 1833 C CA . HIS A 1 231 ? 0.236 19.267 22.508 1.00 86.88 231 HIS A CA 1
ATOM 1834 C C . HIS A 1 231 ? 0.305 19.512 24.019 1.00 86.88 231 HIS A C 1
ATOM 1836 O O . HIS A 1 231 ? 1.390 19.471 24.603 1.00 86.88 231 HIS A O 1
ATOM 1842 N N . GLN A 1 232 ? -0.842 19.748 24.663 1.00 89.50 232 GLN A N 1
ATOM 1843 C CA . GLN A 1 232 ? -0.907 19.927 26.113 1.00 89.50 232 GLN A CA 1
ATOM 1844 C C . GLN A 1 232 ? -0.286 18.727 26.832 1.00 89.50 232 GLN A C 1
ATOM 1846 O O . GLN A 1 232 ? 0.566 18.886 27.703 1.00 89.50 232 GLN A O 1
ATOM 1851 N N . ARG A 1 233 ? -0.653 17.518 26.418 1.00 87.75 233 ARG A N 1
ATOM 1852 C CA . ARG A 1 233 ? -0.172 16.303 27.058 1.00 87.75 233 ARG A CA 1
ATOM 1853 C C . ARG A 1 233 ? 1.305 16.019 26.807 1.00 87.75 233 ARG A C 1
ATOM 1855 O O . ARG A 1 233 ? 1.993 15.535 27.702 1.00 87.75 233 ARG A O 1
ATOM 1862 N N . LEU A 1 234 ? 1.807 16.335 25.615 1.00 85.06 234 LEU A N 1
ATOM 1863 C CA . LEU A 1 234 ? 3.241 16.262 25.325 1.00 85.06 234 LEU A CA 1
ATOM 1864 C C . LEU A 1 234 ? 4.026 17.272 26.170 1.00 85.06 234 LEU A C 1
ATOM 1866 O O . LEU A 1 234 ? 5.090 16.937 26.681 1.00 85.06 234 LEU A O 1
ATOM 1870 N N . SER A 1 235 ? 3.470 18.468 26.387 1.00 82.94 235 SER A N 1
ATOM 1871 C CA . SER A 1 235 ? 4.055 19.491 27.265 1.00 82.94 235 SER A CA 1
ATOM 1872 C C . SER A 1 235 ? 4.119 19.018 28.721 1.00 82.94 235 SER A C 1
ATOM 1874 O O . SER A 1 235 ? 5.143 19.171 29.380 1.00 82.94 235 SER A O 1
ATOM 1876 N N . GLU A 1 236 ? 3.057 18.378 29.215 1.00 84.44 236 GLU A N 1
ATOM 1877 C CA . GLU A 1 236 ? 3.035 17.758 30.546 1.00 84.44 236 GLU A CA 1
ATOM 1878 C C . GLU A 1 236 ? 4.042 16.601 30.666 1.00 84.44 236 GLU A C 1
ATOM 1880 O O . GLU A 1 236 ? 4.655 16.422 31.718 1.00 84.44 236 GLU A O 1
ATOM 1885 N N . ALA A 1 237 ? 4.240 15.822 29.599 1.00 80.50 237 ALA A N 1
ATOM 1886 C CA . ALA A 1 237 ? 5.221 14.739 29.562 1.00 80.50 237 ALA A CA 1
ATOM 1887 C C . ALA A 1 237 ? 6.671 15.253 29.516 1.00 80.50 237 ALA A C 1
ATOM 1889 O O . ALA A 1 237 ? 7.526 14.682 30.184 1.00 80.50 237 ALA A O 1
ATOM 1890 N N . LEU A 1 238 ? 6.942 16.354 28.804 1.00 72.12 238 LEU A N 1
ATOM 1891 C CA . LEU A 1 238 ? 8.254 17.022 28.753 1.00 72.12 238 LEU A CA 1
ATOM 1892 C C . LEU A 1 238 ? 8.727 17.526 30.122 1.00 72.12 238 LEU A C 1
ATOM 1894 O O . LEU A 1 238 ? 9.927 17.577 30.382 1.00 72.12 238 LEU A O 1
ATOM 1898 N N . LEU A 1 239 ? 7.788 17.892 30.999 1.00 70.75 239 LEU A N 1
ATOM 1899 C CA . LEU A 1 239 ? 8.076 18.313 32.372 1.00 70.75 239 LEU A CA 1
ATOM 1900 C C . LEU A 1 239 ? 8.431 17.137 33.298 1.00 70.75 239 LEU A C 1
ATOM 1902 O O . LEU A 1 239 ? 8.951 17.359 34.390 1.00 70.75 239 LEU A O 1
ATOM 1906 N N . LYS A 1 240 ? 8.165 15.892 32.883 1.00 67.81 240 LYS A N 1
ATOM 1907 C CA . LYS A 1 240 ? 8.532 14.685 33.628 1.00 67.81 240 LYS A CA 1
ATOM 1908 C C . LYS A 1 240 ? 9.922 14.227 33.171 1.00 67.81 240 LYS A C 1
ATOM 1910 O O . LYS A 1 240 ? 10.109 13.857 32.015 1.00 67.81 240 LYS A O 1
ATOM 1915 N N . ASP A 1 241 ? 10.892 14.202 34.090 1.00 53.12 241 ASP A N 1
ATOM 1916 C CA . ASP A 1 241 ? 12.302 13.835 33.825 1.00 53.12 241 ASP A CA 1
ATOM 1917 C C . ASP A 1 241 ? 12.490 12.447 33.168 1.00 53.12 241 ASP A C 1
ATOM 1919 O O . ASP A 1 241 ? 13.539 12.176 32.589 1.00 53.12 241 ASP A O 1
ATOM 1923 N N . THR A 1 242 ? 11.472 11.580 33.179 1.00 54.72 242 THR A N 1
ATOM 1924 C CA . THR A 1 242 ? 11.465 10.271 32.502 1.00 54.72 242 THR A CA 1
ATOM 1925 C C . THR A 1 242 ? 11.476 10.343 30.973 1.00 54.72 242 THR A C 1
ATOM 1927 O O . THR A 1 242 ? 11.833 9.357 30.334 1.00 54.72 242 THR A O 1
ATOM 1930 N N . PHE A 1 243 ? 11.101 11.479 30.373 1.00 50.97 243 PHE A N 1
ATOM 1931 C CA . PHE A 1 243 ? 11.071 11.670 28.914 1.00 50.97 243 PHE A CA 1
ATOM 1932 C C . PHE A 1 243 ? 12.192 12.573 28.388 1.00 50.97 243 PHE A C 1
ATOM 1934 O O . PHE A 1 243 ? 12.253 12.831 27.185 1.00 50.97 243 PHE A O 1
ATOM 1941 N N . ARG A 1 244 ? 13.132 12.989 29.253 1.00 45.69 244 ARG A N 1
ATOM 1942 C CA . ARG A 1 244 ? 14.439 13.526 28.842 1.00 45.69 244 ARG A CA 1
ATOM 1943 C C . ARG A 1 244 ? 15.309 12.395 28.287 1.00 45.69 244 ARG A C 1
ATOM 1945 O O . ARG A 1 244 ? 16.377 12.089 28.808 1.00 45.69 244 ARG A O 1
ATOM 1952 N N . ALA A 1 245 ? 14.849 11.741 27.226 1.00 41.53 245 ALA A N 1
ATOM 1953 C CA . ALA A 1 245 ? 15.753 10.972 26.399 1.00 41.53 245 ALA A CA 1
ATOM 1954 C C . ALA A 1 245 ? 16.768 11.971 25.830 1.00 41.53 245 ALA A C 1
ATOM 1956 O O . ALA A 1 245 ? 16.386 12.979 25.227 1.00 41.53 245 ALA A O 1
ATOM 1957 N N . ALA A 1 246 ? 18.062 11.702 26.038 1.00 40.19 246 ALA A N 1
ATOM 1958 C CA . ALA A 1 246 ? 19.087 12.231 25.148 1.00 40.19 246 ALA A CA 1
ATOM 1959 C C . ALA A 1 246 ? 18.571 12.038 23.714 1.00 40.19 246 ALA A C 1
ATOM 1961 O O . ALA A 1 246 ? 17.957 10.995 23.472 1.00 40.19 246 ALA A O 1
ATOM 1962 N N . PRO A 1 247 ? 18.724 13.020 22.808 1.00 39.19 247 PRO A N 1
ATOM 1963 C CA . PRO A 1 247 ? 18.257 12.901 21.437 1.00 39.19 247 PRO A CA 1
ATOM 1964 C C . PRO A 1 247 ? 19.001 11.736 20.787 1.00 39.19 247 PRO A C 1
ATOM 1966 O O . PRO A 1 247 ? 20.062 11.900 20.193 1.00 39.19 247 PRO A O 1
ATOM 1969 N N . ASP A 1 248 ? 18.464 10.536 20.965 1.00 34.66 248 ASP A N 1
ATOM 1970 C CA . ASP A 1 248 ? 18.853 9.361 20.229 1.00 34.66 248 ASP A CA 1
ATOM 1971 C C . ASP A 1 248 ? 18.548 9.745 18.780 1.00 34.66 248 ASP A C 1
ATOM 1973 O O . ASP A 1 248 ? 17.439 10.243 18.517 1.00 34.66 248 ASP A O 1
ATOM 1977 N N . PRO A 1 249 ? 19.519 9.655 17.855 1.00 39.59 249 PRO A N 1
ATOM 1978 C CA . PRO A 1 249 ? 19.327 10.020 16.465 1.00 39.59 249 PRO A CA 1
ATOM 1979 C C . PRO A 1 249 ? 18.348 9.020 15.858 1.00 39.59 249 PRO A C 1
ATOM 1981 O O . PRO A 1 249 ? 18.711 8.047 15.203 1.00 39.59 249 PRO A O 1
ATOM 1984 N N . THR A 1 250 ? 17.066 9.244 16.115 1.00 42.88 250 THR A N 1
ATOM 1985 C CA . THR A 1 250 ? 15.991 8.534 15.458 1.00 42.88 250 THR A CA 1
ATOM 1986 C C . THR A 1 250 ? 16.089 8.840 13.962 1.00 42.88 250 THR A C 1
ATOM 1988 O O . THR A 1 250 ? 16.500 9.940 13.570 1.00 42.88 250 THR A O 1
ATOM 1991 N N . PRO A 1 251 ? 15.690 7.894 13.097 1.00 42.41 251 PRO A N 1
ATOM 1992 C CA . PRO A 1 251 ? 15.769 8.030 11.637 1.00 42.41 251 PRO A CA 1
ATOM 1993 C C . PRO A 1 251 ? 14.993 9.235 11.064 1.00 42.41 251 PRO A C 1
ATOM 1995 O O . PRO A 1 251 ? 15.084 9.525 9.874 1.00 42.41 251 PRO A O 1
ATOM 1998 N N . PHE A 1 252 ? 14.255 9.961 11.903 1.00 43.69 252 PHE A N 1
ATOM 1999 C CA . PHE A 1 252 ? 13.458 11.133 11.567 1.00 43.69 252 PHE A CA 1
ATOM 2000 C C . PHE A 1 252 ? 14.181 12.472 11.756 1.00 43.69 252 PHE A C 1
ATOM 2002 O O . PHE A 1 252 ? 13.688 13.482 11.256 1.00 43.69 252 PHE A O 1
ATOM 2009 N N . ALA A 1 253 ? 15.335 12.517 12.432 1.00 42.75 253 ALA A N 1
ATOM 2010 C CA . ALA A 1 253 ? 16.056 13.774 12.652 1.00 42.75 253 ALA A CA 1
ATOM 2011 C C . ALA A 1 253 ? 16.407 14.510 11.336 1.00 42.75 253 ALA A C 1
ATOM 2013 O O . ALA A 1 253 ? 16.182 15.718 11.268 1.00 42.75 253 ALA A O 1
ATOM 2014 N N . PRO A 1 254 ? 16.848 13.836 10.253 1.00 42.66 254 PRO A N 1
ATOM 2015 C CA . PRO A 1 254 ? 17.126 14.507 8.981 1.00 42.66 254 PRO A CA 1
ATOM 2016 C C . PRO A 1 254 ? 15.859 14.991 8.261 1.00 42.66 254 PRO A C 1
ATOM 2018 O O . PRO A 1 254 ? 15.862 16.077 7.686 1.00 42.66 254 PRO A O 1
ATOM 2021 N N . LEU A 1 255 ? 14.765 14.218 8.317 1.00 42.16 255 LEU A N 1
ATOM 2022 C CA . LEU A 1 255 ? 13.492 14.554 7.669 1.00 42.16 255 LEU A CA 1
ATOM 2023 C C . LEU A 1 255 ? 12.814 15.741 8.368 1.00 42.16 255 LEU A C 1
ATOM 2025 O O . LEU A 1 255 ? 12.403 16.695 7.714 1.00 42.16 255 LEU A O 1
ATOM 2029 N N . ALA A 1 256 ? 12.781 15.729 9.701 1.00 43.62 256 ALA A N 1
ATOM 2030 C CA . ALA A 1 256 ? 12.261 16.834 10.495 1.00 43.62 256 ALA A CA 1
ATOM 2031 C C . ALA A 1 256 ? 13.133 18.095 10.348 1.00 43.62 256 ALA A C 1
ATOM 2033 O O . ALA A 1 256 ? 12.605 19.181 10.114 1.00 43.62 256 ALA A O 1
ATOM 2034 N N . HIS A 1 257 ? 14.467 17.981 10.395 1.00 41.75 257 HIS A N 1
ATOM 2035 C CA . HIS A 1 257 ? 15.338 19.143 10.196 1.00 41.75 257 HIS A CA 1
ATOM 2036 C C . HIS A 1 257 ? 15.229 19.741 8.788 1.00 41.75 257 HIS A C 1
ATOM 2038 O O . HIS A 1 257 ? 15.180 20.964 8.666 1.00 41.75 257 HIS A O 1
ATOM 2044 N N . ALA A 1 258 ? 15.135 18.923 7.735 1.00 44.47 258 ALA A N 1
ATOM 2045 C CA . ALA A 1 258 ? 14.998 19.417 6.365 1.00 44.47 258 ALA A CA 1
ATOM 2046 C C . ALA A 1 258 ? 13.639 20.093 6.109 1.00 44.47 258 ALA A C 1
ATOM 2048 O O . ALA A 1 258 ? 13.583 21.108 5.417 1.00 44.47 258 ALA A O 1
ATOM 2049 N N . MET A 1 259 ? 12.554 19.570 6.687 1.00 43.03 259 MET A N 1
ATOM 2050 C CA . MET A 1 259 ? 11.197 20.076 6.451 1.00 43.03 259 MET A CA 1
ATOM 2051 C C . MET A 1 259 ? 10.853 21.316 7.290 1.00 43.03 259 MET A C 1
ATOM 2053 O O . MET A 1 259 ? 10.072 22.152 6.843 1.00 43.03 259 MET A O 1
ATOM 2057 N N . PHE A 1 260 ? 11.451 21.483 8.476 1.00 42.50 260 PHE A N 1
ATOM 2058 C CA . PHE A 1 260 ? 11.137 22.606 9.371 1.00 42.50 260 PHE A CA 1
ATOM 2059 C C . PHE A 1 260 ? 12.155 23.760 9.334 1.00 42.50 260 PHE A C 1
ATOM 2061 O O . PHE A 1 260 ? 11.810 24.877 9.724 1.00 42.50 260 PHE A O 1
ATOM 2068 N N . ALA A 1 261 ? 13.380 23.551 8.833 1.00 39.19 261 ALA A N 1
ATOM 2069 C CA . ALA A 1 261 ? 14.391 24.613 8.763 1.00 39.19 261 ALA A CA 1
ATOM 2070 C C . ALA A 1 261 ? 14.095 25.702 7.711 1.00 39.19 261 ALA A C 1
ATOM 2072 O O . ALA A 1 261 ? 14.655 26.792 7.811 1.00 39.19 261 ALA A O 1
ATOM 2073 N N . GLN A 1 262 ? 13.229 25.450 6.721 1.00 38.12 262 GLN A N 1
ATOM 2074 C CA . GLN A 1 262 ? 13.055 26.382 5.597 1.00 38.12 262 GLN A CA 1
ATOM 2075 C C . GLN A 1 262 ? 11.942 27.428 5.747 1.00 38.12 262 GLN A C 1
ATOM 2077 O O . GLN A 1 262 ? 11.949 28.375 4.974 1.00 38.12 262 GLN A O 1
ATOM 2082 N N . ARG A 1 263 ? 11.029 27.353 6.732 1.00 36.81 263 ARG A N 1
ATOM 2083 C CA . ARG A 1 263 ? 9.934 28.348 6.908 1.00 36.81 263 ARG A CA 1
ATOM 2084 C C . ARG A 1 263 ? 9.215 28.763 5.598 1.00 36.81 263 ARG A C 1
ATOM 2086 O O . ARG A 1 263 ? 8.678 29.863 5.516 1.00 36.81 263 ARG A O 1
ATOM 2093 N N . THR A 1 264 ? 9.159 27.904 4.587 1.00 35.56 264 THR A N 1
ATOM 2094 C CA . THR A 1 264 ? 8.463 28.173 3.326 1.00 35.56 264 THR A CA 1
ATOM 2095 C C . THR A 1 264 ? 7.359 27.143 3.164 1.00 35.56 264 THR A C 1
ATOM 2097 O O . THR A 1 264 ? 7.572 26.055 2.642 1.00 35.56 264 THR A O 1
ATOM 2100 N N . PHE A 1 265 ? 6.160 27.511 3.622 1.00 37.53 265 PHE A N 1
ATOM 2101 C CA . PHE A 1 265 ? 4.914 26.919 3.123 1.00 37.53 265 PHE A CA 1
ATOM 2102 C C . PHE A 1 265 ? 4.623 27.338 1.670 1.00 37.53 265 PHE A C 1
ATOM 2104 O O . PHE A 1 265 ? 3.647 26.881 1.087 1.00 37.53 265 PHE A O 1
ATOM 2111 N N . ASP A 1 266 ? 5.493 28.144 1.060 1.00 35.38 266 ASP A N 1
ATOM 2112 C CA . ASP A 1 266 ? 5.438 28.460 -0.356 1.00 35.38 266 ASP A CA 1
ATOM 2113 C C . ASP A 1 266 ? 6.415 27.562 -1.125 1.00 35.38 266 ASP A C 1
ATOM 2115 O O . ASP A 1 266 ? 7.624 27.781 -1.143 1.00 35.38 266 ASP A O 1
ATOM 2119 N N . ILE A 1 267 ? 5.832 26.551 -1.775 1.00 37.84 267 ILE A N 1
ATOM 2120 C CA . ILE A 1 267 ? 6.406 25.736 -2.854 1.00 37.84 267 ILE A CA 1
ATOM 2121 C C . ILE A 1 267 ? 7.568 24.831 -2.408 1.00 37.84 267 ILE A C 1
ATOM 2123 O O . ILE A 1 267 ? 8.749 25.123 -2.594 1.00 37.84 267 ILE A O 1
ATOM 2127 N N . VAL A 1 268 ? 7.218 23.644 -1.906 1.00 37.12 268 VAL A N 1
ATOM 2128 C CA . VAL A 1 268 ? 8.153 22.514 -1.843 1.00 37.12 268 VAL A CA 1
ATOM 2129 C C . VAL A 1 268 ? 8.413 22.027 -3.271 1.00 37.12 268 VAL A C 1
ATOM 2131 O O . VAL A 1 268 ? 7.602 21.317 -3.865 1.00 37.12 268 VAL A O 1
ATOM 2134 N N . ASP A 1 269 ? 9.558 22.404 -3.838 1.00 37.56 269 ASP A N 1
ATOM 2135 C CA . ASP A 1 269 ? 10.063 21.796 -5.068 1.00 37.56 269 ASP A CA 1
ATOM 2136 C C . ASP A 1 269 ? 10.510 20.356 -4.779 1.00 37.56 269 ASP A C 1
ATOM 2138 O O . ASP A 1 269 ? 11.606 20.095 -4.273 1.00 37.56 269 ASP A O 1
ATOM 2142 N N . THR A 1 270 ? 9.633 19.415 -5.126 1.00 39.22 270 THR A N 1
ATOM 2143 C CA . THR A 1 270 ? 9.825 17.959 -5.011 1.00 39.22 270 THR A CA 1
ATOM 2144 C C . THR A 1 270 ? 11.140 17.446 -5.620 1.00 39.22 270 THR A C 1
ATOM 2146 O O . THR A 1 270 ? 11.637 16.384 -5.227 1.00 39.22 270 THR A O 1
ATOM 2149 N N . THR A 1 271 ? 11.748 18.201 -6.539 1.00 38.69 271 THR A N 1
ATOM 2150 C CA . THR A 1 271 ? 13.014 17.858 -7.197 1.00 38.69 271 THR A CA 1
ATOM 2151 C C . THR A 1 271 ? 14.216 18.036 -6.265 1.00 38.69 271 THR A C 1
ATOM 2153 O O . THR A 1 271 ? 15.148 17.228 -6.292 1.00 38.69 271 THR A O 1
ATOM 2156 N N . ASN A 1 272 ? 14.186 19.043 -5.388 1.00 39.84 272 ASN A N 1
ATOM 2157 C CA . ASN A 1 272 ? 15.282 19.333 -4.461 1.00 39.84 272 ASN A CA 1
ATOM 2158 C C . ASN A 1 272 ? 15.254 18.432 -3.218 1.00 39.84 272 ASN A C 1
ATOM 2160 O O . ASN A 1 272 ? 16.307 18.033 -2.719 1.00 39.84 272 ASN A O 1
ATOM 2164 N N . THR A 1 273 ? 14.072 18.010 -2.767 1.00 38.44 273 THR A N 1
ATOM 2165 C CA . THR A 1 273 ? 13.908 17.120 -1.604 1.00 38.44 273 THR A CA 1
ATOM 2166 C C . THR A 1 273 ? 14.478 15.715 -1.852 1.00 38.44 273 THR A C 1
ATOM 2168 O O . THR A 1 273 ? 15.032 15.096 -0.944 1.00 38.44 273 THR A O 1
ATOM 2171 N N . LYS A 1 274 ? 14.445 15.225 -3.102 1.00 37.84 274 LYS A N 1
ATOM 2172 C CA . LYS A 1 274 ? 15.072 13.946 -3.498 1.00 37.84 274 LYS A CA 1
ATOM 2173 C C . LYS A 1 274 ? 16.603 13.958 -3.425 1.00 37.84 274 LYS A C 1
ATOM 2175 O O . LYS A 1 274 ? 17.207 12.892 -3.312 1.00 37.84 274 LYS A O 1
ATOM 2180 N N . LYS A 1 275 ? 17.239 15.130 -3.493 1.00 38.56 275 LYS A N 1
ATOM 2181 C CA . LYS A 1 275 ? 18.702 15.261 -3.441 1.00 38.56 275 LYS A CA 1
ATOM 2182 C C . LYS A 1 275 ? 19.225 15.089 -2.009 1.00 38.56 275 LYS A C 1
ATOM 2184 O O . LYS A 1 275 ? 20.154 14.325 -1.780 1.00 38.56 275 LYS A O 1
ATOM 2189 N N . PHE A 1 276 ? 18.527 15.681 -1.040 1.00 37.03 276 PHE A N 1
ATOM 2190 C CA . PHE A 1 276 ? 18.871 15.612 0.386 1.00 37.03 276 PHE A CA 1
ATOM 2191 C C . PHE A 1 276 ? 18.731 14.219 1.013 1.00 37.03 276 PHE A C 1
ATOM 2193 O O . PHE A 1 276 ? 19.438 13.907 1.963 1.00 37.03 276 PHE A O 1
ATOM 2200 N N . LEU A 1 277 ? 17.849 13.368 0.482 1.00 36.12 277 LEU A N 1
ATOM 2201 C CA . LEU A 1 277 ? 17.678 11.991 0.962 1.00 36.12 277 LEU A CA 1
ATOM 2202 C C . LEU A 1 277 ? 18.768 11.026 0.456 1.00 36.12 277 LEU A C 1
ATOM 2204 O O . LEU A 1 277 ? 18.892 9.927 0.991 1.00 36.12 277 LEU A O 1
ATOM 2208 N N . ASN A 1 278 ? 19.540 11.415 -0.567 1.00 39.41 278 ASN A N 1
ATOM 2209 C CA . ASN A 1 278 ? 20.537 10.555 -1.218 1.00 39.41 278 ASN A CA 1
ATOM 2210 C C . ASN A 1 278 ? 21.994 10.935 -0.910 1.00 39.41 278 ASN A C 1
ATOM 2212 O O . ASN A 1 278 ? 22.883 10.099 -1.090 1.00 39.41 278 ASN A O 1
ATOM 2216 N N . ASP A 1 279 ? 22.258 12.151 -0.431 1.00 36.03 279 ASP A N 1
ATOM 2217 C CA . ASP A 1 279 ? 23.611 12.569 -0.070 1.00 36.03 279 ASP A CA 1
ATOM 2218 C C . ASP A 1 279 ? 23.962 12.073 1.346 1.00 36.03 279 ASP A C 1
ATOM 2220 O O . ASP A 1 279 ? 23.392 12.501 2.350 1.00 36.03 279 ASP A O 1
ATOM 2224 N N . ARG A 1 280 ? 24.934 11.150 1.446 1.00 34.97 280 ARG A N 1
ATOM 2225 C CA . ARG A 1 280 ? 25.634 10.883 2.719 1.00 34.97 280 ARG A CA 1
ATOM 2226 C C . ARG A 1 280 ? 26.301 12.180 3.193 1.00 34.97 280 ARG A C 1
ATOM 2228 O O . ARG A 1 280 ? 26.731 12.949 2.333 1.00 34.97 280 ARG A O 1
ATOM 2235 N N . PRO A 1 281 ? 26.452 12.410 4.513 1.00 31.20 281 PRO A N 1
ATOM 2236 C CA . PRO A 1 281 ? 27.071 13.628 5.021 1.00 31.20 281 PRO A CA 1
ATOM 2237 C C . PRO A 1 281 ? 28.463 13.785 4.408 1.00 31.20 281 PRO A C 1
ATOM 2239 O O . PRO A 1 281 ? 29.387 13.035 4.726 1.00 31.20 281 PRO A O 1
ATOM 2242 N N . GLN A 1 282 ? 28.598 14.732 3.482 1.00 34.28 282 GLN A N 1
ATOM 2243 C CA . GLN A 1 282 ? 29.897 15.133 2.978 1.00 34.28 282 GLN A CA 1
ATOM 2244 C C . GLN A 1 282 ? 30.562 15.955 4.076 1.00 34.28 282 GLN A C 1
ATOM 2246 O O . GLN A 1 282 ? 30.074 17.013 4.472 1.00 34.28 282 GLN A O 1
ATOM 2251 N N . THR A 1 283 ? 31.692 15.466 4.575 1.00 29.25 283 THR A N 1
ATOM 2252 C CA . THR A 1 283 ? 32.665 16.291 5.287 1.00 29.25 283 THR A CA 1
ATOM 2253 C C . THR A 1 283 ? 33.172 17.351 4.316 1.00 29.25 283 THR A C 1
ATOM 2255 O O . THR A 1 283 ? 34.059 17.085 3.507 1.00 29.25 283 THR A O 1
ATOM 2258 N N . HIS A 1 284 ? 32.577 18.541 4.352 1.00 28.39 284 HIS A N 1
ATOM 2259 C CA . HIS A 1 284 ? 33.065 19.674 3.582 1.00 28.39 284 HIS A CA 1
ATOM 2260 C C . HIS A 1 284 ? 34.252 20.316 4.300 1.00 28.39 284 HIS A C 1
ATOM 2262 O O . HIS A 1 284 ? 34.108 20.948 5.344 1.00 28.39 284 HIS A O 1
ATOM 2268 N N . THR A 1 285 ? 35.432 20.180 3.702 1.00 26.22 285 THR A N 1
ATOM 2269 C CA . THR A 1 285 ? 36.528 21.134 3.855 1.00 26.22 285 THR A CA 1
ATOM 2270 C C . THR A 1 285 ? 36.120 22.449 3.192 1.00 26.22 285 THR A C 1
ATOM 2272 O O . THR A 1 285 ? 35.723 22.486 2.027 1.00 26.22 285 THR A O 1
ATOM 2275 N N . ALA A 1 286 ? 36.167 23.534 3.963 1.00 27.78 286 ALA A N 1
ATOM 2276 C CA . ALA A 1 286 ? 35.784 24.861 3.513 1.00 27.78 286 ALA A CA 1
ATOM 2277 C C . ALA A 1 286 ? 36.804 25.430 2.516 1.00 27.78 286 ALA A C 1
ATOM 2279 O O . ALA A 1 286 ? 38.006 25.400 2.764 1.00 27.78 286 ALA A O 1
ATOM 2280 N N . ASN A 1 287 ? 36.311 26.020 1.431 1.00 26.73 287 ASN A N 1
ATOM 2281 C CA . ASN A 1 287 ? 36.953 27.159 0.784 1.00 26.73 287 ASN A CA 1
ATOM 2282 C C . ASN A 1 287 ? 35.861 28.032 0.163 1.00 26.73 287 ASN A C 1
ATOM 2284 O O . ASN A 1 287 ? 35.183 27.632 -0.781 1.00 26.73 287 ASN A O 1
ATOM 2288 N N . VAL A 1 288 ? 35.686 29.225 0.733 1.00 27.08 288 VAL A N 1
ATOM 2289 C CA . VAL A 1 288 ? 34.815 30.286 0.225 1.00 27.08 288 VAL A CA 1
ATOM 2290 C C . VAL A 1 288 ? 35.705 31.335 -0.432 1.00 27.08 288 VAL A C 1
ATOM 2292 O O . VAL A 1 288 ? 36.578 31.902 0.219 1.00 27.08 288 VAL A O 1
ATOM 2295 N N . ALA A 1 289 ? 35.440 31.642 -1.700 1.00 29.14 289 ALA A N 1
ATOM 2296 C CA . ALA A 1 289 ? 35.782 32.929 -2.291 1.00 29.14 289 ALA A CA 1
ATOM 2297 C C . ALA A 1 289 ? 34.477 33.582 -2.766 1.00 29.14 289 ALA A C 1
ATOM 2299 O O . ALA A 1 289 ? 33.753 33.031 -3.594 1.00 29.14 289 ALA A O 1
ATOM 2300 N N . ALA A 1 290 ? 34.154 34.721 -2.158 1.00 28.11 290 ALA A N 1
ATOM 2301 C CA . ALA A 1 290 ? 32.944 35.506 -2.369 1.00 28.11 290 ALA A CA 1
ATOM 2302 C C . ALA A 1 290 ? 33.061 36.430 -3.594 1.00 28.11 290 ALA A C 1
ATOM 2304 O O . ALA A 1 290 ? 34.167 36.846 -3.918 1.00 28.11 290 ALA A O 1
ATOM 2305 N N . VAL A 1 291 ? 31.927 36.807 -4.208 1.00 27.81 291 VAL A N 1
ATOM 2306 C CA . VAL A 1 291 ? 31.356 38.179 -4.203 1.00 27.81 291 VAL A CA 1
ATOM 2307 C C . VAL A 1 291 ? 29.962 38.161 -4.869 1.00 27.81 291 VAL A C 1
ATOM 2309 O O . VAL A 1 291 ? 29.834 37.757 -6.019 1.00 27.81 291 VAL A O 1
ATOM 2312 N N . GLY A 1 292 ? 28.938 38.666 -4.158 1.00 27.36 292 GLY A N 1
ATOM 2313 C CA . GLY A 1 292 ? 27.623 39.058 -4.707 1.00 27.36 292 GLY A CA 1
ATOM 2314 C C . GLY A 1 292 ? 26.411 38.637 -3.852 1.00 27.36 292 GLY A C 1
ATOM 2315 O O . GLY A 1 292 ? 25.852 37.575 -4.074 1.00 27.36 292 GLY A O 1
ATOM 2316 N N . LYS A 1 293 ? 26.022 39.461 -2.864 1.00 29.75 293 LYS A N 1
ATOM 2317 C CA . LYS A 1 293 ? 24.935 39.259 -1.861 1.00 29.75 293 LYS A CA 1
ATOM 2318 C C . LYS A 1 293 ? 23.551 38.922 -2.481 1.00 29.75 293 LYS A C 1
ATOM 2320 O O . LYS A 1 293 ? 23.231 39.497 -3.519 1.00 29.75 293 LYS A O 1
ATOM 2325 N N . PRO A 1 294 ? 22.697 38.099 -1.823 1.00 30.12 294 PRO A N 1
ATOM 2326 C CA . PRO A 1 294 ? 21.820 38.599 -0.750 1.00 30.12 294 PRO A CA 1
ATOM 2327 C C . PRO A 1 294 ? 21.731 37.707 0.511 1.00 30.12 294 PRO A C 1
ATOM 2329 O O . PRO A 1 294 ? 22.229 36.589 0.573 1.00 30.12 294 PRO A O 1
ATOM 2332 N N . SER A 1 295 ? 21.135 38.300 1.545 1.00 37.62 295 SER A N 1
ATOM 2333 C CA . SER A 1 295 ? 20.983 37.897 2.951 1.00 37.62 295 SER A CA 1
ATOM 2334 C C . SER A 1 295 ? 20.740 36.409 3.246 1.00 37.62 295 SER A C 1
ATOM 2336 O O . SER A 1 295 ? 19.691 35.866 2.909 1.00 37.62 295 SER A O 1
ATOM 2338 N N . SER A 1 296 ? 21.652 35.803 4.012 1.00 29.88 296 SER A N 1
ATOM 2339 C CA . SER A 1 296 ? 21.446 34.542 4.729 1.00 29.88 296 SER A CA 1
ATOM 2340 C C . SER A 1 296 ? 22.126 34.603 6.102 1.00 29.88 296 SER A C 1
ATOM 2342 O O . SER A 1 296 ? 23.121 35.307 6.288 1.00 29.88 296 SER A O 1
ATOM 2344 N N . LEU A 1 297 ? 21.542 33.873 7.050 1.00 29.59 297 LEU A N 1
ATOM 2345 C CA . LEU A 1 297 ? 21.782 33.733 8.493 1.00 29.59 297 LEU A CA 1
ATOM 2346 C C . LEU A 1 297 ? 23.201 33.275 8.915 1.00 29.59 297 LEU A C 1
ATOM 2348 O O . LEU A 1 297 ? 23.370 32.691 9.977 1.00 29.59 297 LEU A O 1
ATOM 2352 N N . ALA A 1 298 ? 24.243 33.556 8.134 1.00 30.41 298 ALA A N 1
ATOM 2353 C CA . ALA A 1 298 ? 25.627 33.239 8.496 1.00 30.41 298 ALA A CA 1
ATOM 2354 C C . ALA A 1 298 ? 26.228 34.223 9.523 1.00 30.41 298 ALA A C 1
ATOM 2356 O O . ALA A 1 298 ? 27.206 33.906 10.186 1.00 30.41 298 ALA A O 1
ATOM 2357 N N . ILE A 1 299 ? 25.631 35.406 9.712 1.00 33.47 299 ILE A N 1
ATOM 2358 C CA . ILE A 1 299 ? 26.194 36.473 10.567 1.00 33.47 299 ILE A CA 1
ATOM 2359 C C . ILE A 1 299 ? 26.006 36.188 12.074 1.00 33.47 299 ILE A C 1
ATOM 2361 O O . ILE A 1 299 ? 26.519 36.926 12.911 1.00 33.47 299 ILE A O 1
ATOM 2365 N N . HIS A 1 300 ? 25.265 35.148 12.472 1.00 30.50 300 HIS A N 1
ATOM 2366 C CA . HIS A 1 300 ? 24.930 34.915 13.889 1.00 30.50 300 HIS A CA 1
ATOM 2367 C C . HIS A 1 300 ? 25.526 33.649 14.513 1.00 30.50 300 HIS A C 1
ATOM 2369 O O . HIS A 1 300 ? 25.248 33.387 15.680 1.00 30.50 300 HIS A O 1
ATOM 2375 N N . LEU A 1 301 ? 26.376 32.901 13.800 1.00 31.47 301 LEU A N 1
ATOM 2376 C CA . LEU A 1 301 ? 26.986 31.677 14.343 1.00 31.47 301 LEU A CA 1
ATOM 2377 C C . LEU A 1 301 ? 28.459 31.822 14.774 1.00 31.47 301 LEU A C 1
ATOM 2379 O O . LEU A 1 301 ? 28.940 30.982 15.528 1.00 31.47 301 LEU A O 1
ATOM 2383 N N . ASP A 1 302 ? 29.138 32.925 14.449 1.00 29.31 302 ASP A N 1
ATOM 2384 C CA . ASP A 1 302 ? 30.570 33.119 14.757 1.00 29.31 302 ASP A CA 1
ATOM 2385 C C . ASP A 1 302 ? 30.867 33.747 16.136 1.00 29.31 302 ASP A C 1
ATOM 2387 O O . ASP A 1 302 ? 31.819 34.508 16.289 1.00 29.31 302 ASP A O 1
ATOM 2391 N N . LYS A 1 303 ? 30.082 33.453 17.182 1.00 30.55 303 LYS A N 1
ATOM 2392 C CA . LYS A 1 303 ? 30.400 33.938 18.547 1.00 30.55 303 LYS A CA 1
ATOM 2393 C C . LYS A 1 303 ? 30.780 32.886 19.576 1.00 30.55 303 LYS A C 1
ATOM 2395 O O . LYS A 1 303 ? 30.977 33.241 20.733 1.00 30.55 303 LYS A O 1
ATOM 2400 N N . ILE A 1 304 ? 30.930 31.620 19.202 1.00 29.20 304 ILE A N 1
ATOM 2401 C CA . ILE A 1 304 ? 31.301 30.591 20.180 1.00 29.20 304 ILE A CA 1
ATOM 2402 C C . ILE A 1 304 ? 32.371 29.680 19.590 1.00 29.20 304 ILE A C 1
ATOM 2404 O O . ILE A 1 304 ? 32.073 28.595 19.113 1.00 29.20 304 ILE A O 1
ATOM 2408 N N . THR A 1 305 ? 33.613 30.163 19.562 1.00 28.28 305 THR A N 1
ATOM 2409 C CA . THR A 1 305 ? 34.802 29.598 20.241 1.00 28.28 305 THR A CA 1
ATOM 2410 C C . THR A 1 305 ? 36.075 30.074 19.545 1.00 28.28 305 THR A C 1
ATOM 2412 O O . THR A 1 305 ? 36.520 29.535 18.539 1.00 28.28 305 THR A O 1
ATOM 2415 N N . GLU A 1 306 ? 36.668 31.117 20.119 1.00 26.05 306 GLU A N 1
ATOM 2416 C CA . GLU A 1 306 ? 38.086 31.419 19.967 1.00 26.05 306 GLU A CA 1
ATOM 2417 C C . GLU A 1 306 ? 38.891 30.328 20.694 1.00 26.05 306 GLU A C 1
ATOM 2419 O O . GLU A 1 306 ? 38.554 29.968 21.821 1.00 26.05 306 GLU A O 1
ATOM 2424 N N . VAL A 1 307 ? 39.931 29.788 20.055 1.00 28.00 307 VAL A N 1
ATOM 2425 C CA . VAL A 1 307 ? 41.339 29.841 20.507 1.00 28.00 307 VAL A CA 1
ATOM 2426 C C . VAL A 1 307 ? 42.210 29.072 19.483 1.00 28.00 307 VAL A C 1
ATOM 2428 O O . VAL A 1 307 ? 41.803 28.006 19.021 1.00 28.00 307 VAL A O 1
ATOM 2431 N N . PRO A 1 308 ? 43.378 29.611 19.078 1.00 30.95 308 PRO A N 1
ATOM 2432 C CA . PRO A 1 308 ? 44.099 29.213 17.866 1.00 30.95 308 PRO A CA 1
ATOM 2433 C C . PRO A 1 308 ? 45.306 28.311 18.162 1.00 30.95 308 PRO A C 1
ATOM 2435 O O . PRO A 1 308 ? 45.852 28.382 19.257 1.00 30.95 308 PRO A O 1
ATOM 2438 N N . LEU A 1 309 ? 45.806 27.565 17.167 1.00 23.98 309 LEU A N 1
ATOM 2439 C CA . LEU A 1 309 ? 47.229 27.193 17.106 1.00 23.98 309 LEU A CA 1
ATOM 2440 C C . LEU A 1 309 ? 47.695 26.850 15.674 1.00 23.98 309 LEU A C 1
ATOM 2442 O O . LEU A 1 309 ? 47.310 25.846 15.087 1.00 23.98 309 LEU A O 1
ATOM 2446 N N . GLU A 1 310 ? 48.517 27.774 15.170 1.00 24.81 310 GLU A N 1
ATOM 2447 C CA . GLU A 1 310 ? 49.724 27.644 14.335 1.00 24.81 310 GLU A CA 1
ATOM 2448 C C . GLU A 1 310 ? 49.702 26.912 12.973 1.00 24.81 310 GLU A C 1
ATOM 2450 O O . GLU A 1 310 ? 49.623 25.694 12.845 1.00 24.81 310 GLU A O 1
ATOM 2455 N N . LEU A 1 311 ? 49.910 27.732 11.932 1.00 28.62 311 LEU A N 1
ATOM 2456 C CA . LEU A 1 311 ? 50.335 27.385 10.571 1.00 28.62 311 LEU A CA 1
ATOM 2457 C C . LEU A 1 311 ? 51.745 26.767 10.554 1.00 28.62 311 LEU A C 1
ATOM 2459 O O . LEU A 1 311 ? 52.591 27.150 11.364 1.00 28.62 311 LEU A O 1
ATOM 2463 N N . PRO A 1 312 ? 52.079 25.992 9.504 1.00 27.31 312 PRO A N 1
ATOM 2464 C CA . PRO A 1 312 ? 53.079 26.542 8.589 1.00 27.31 312 PRO A CA 1
ATOM 2465 C C . PRO A 1 312 ? 52.847 26.292 7.085 1.00 27.31 312 PRO A C 1
ATOM 2467 O O . PRO A 1 312 ? 52.582 25.189 6.625 1.00 27.31 312 PRO A O 1
ATOM 2470 N N . VAL A 1 313 ? 53.138 27.374 6.355 1.00 27.77 313 VAL A N 1
ATOM 2471 C CA . VAL A 1 313 ? 53.903 27.467 5.097 1.00 27.77 313 VAL A CA 1
ATOM 2472 C C . VAL A 1 313 ? 53.206 27.168 3.761 1.00 27.77 313 VAL A C 1
ATOM 2474 O O . VAL A 1 313 ? 52.962 26.046 3.331 1.00 27.77 313 VAL A O 1
ATOM 2477 N N . GLN A 1 314 ? 53.023 28.288 3.060 1.00 29.23 314 GLN A N 1
ATOM 2478 C CA . GLN A 1 314 ? 52.749 28.472 1.642 1.00 29.23 314 GLN A CA 1
ATOM 2479 C C . GLN A 1 314 ? 53.767 27.763 0.735 1.00 29.23 314 GLN A C 1
ATOM 2481 O O . GLN A 1 314 ? 54.972 27.977 0.862 1.00 29.23 314 GLN A O 1
ATOM 2486 N N . GLN A 1 315 ? 53.272 27.097 -0.309 1.00 26.11 315 GLN A N 1
ATOM 2487 C CA . GLN A 1 315 ? 53.951 27.068 -1.604 1.00 26.11 315 GLN A CA 1
ATOM 2488 C C . GLN A 1 315 ? 52.975 27.484 -2.711 1.00 26.11 315 GLN A C 1
ATOM 2490 O O . GLN A 1 315 ? 51.822 27.062 -2.762 1.00 26.11 315 GLN A O 1
ATOM 2495 N N . LYS A 1 316 ? 53.454 28.416 -3.538 1.00 28.81 316 LYS A N 1
ATOM 2496 C CA . LYS A 1 316 ? 52.755 29.113 -4.623 1.00 28.81 316 LYS A CA 1
ATOM 2497 C C . LYS A 1 316 ? 52.433 28.190 -5.816 1.00 28.81 316 LYS A C 1
ATOM 2499 O O . LYS A 1 316 ? 53.055 27.143 -5.964 1.00 28.81 316 LYS A O 1
ATOM 2504 N N . PRO A 1 317 ? 51.492 28.605 -6.687 1.00 26.75 317 PRO A N 1
ATOM 2505 C CA . PRO A 1 317 ? 50.850 27.749 -7.675 1.00 26.75 317 PRO A CA 1
ATOM 2506 C C . PRO A 1 317 ? 51.683 27.617 -8.951 1.00 26.75 317 PRO A C 1
ATOM 2508 O O . PRO A 1 317 ? 52.345 28.565 -9.375 1.00 26.75 317 PRO A O 1
ATOM 2511 N N . THR A 1 318 ? 51.582 26.469 -9.618 1.00 25.45 318 THR A N 1
ATOM 2512 C CA . THR A 1 318 ? 52.036 26.308 -11.003 1.00 25.45 318 THR A CA 1
ATOM 2513 C C . THR A 1 318 ? 50.858 25.880 -11.875 1.00 25.45 318 THR A C 1
ATOM 2515 O O . THR A 1 318 ? 50.352 24.771 -11.770 1.00 25.45 318 THR A O 1
ATOM 2518 N N . SER A 1 319 ? 50.413 26.844 -12.677 1.00 28.48 319 SER A N 1
ATOM 2519 C CA . SER A 1 319 ? 49.977 26.742 -14.071 1.00 28.48 319 SER A CA 1
ATOM 2520 C C . SER A 1 319 ? 49.019 25.621 -14.497 1.00 28.48 319 SER A C 1
ATOM 2522 O O . SER A 1 319 ? 49.361 24.448 -14.594 1.00 28.48 319 SER A O 1
ATOM 2524 N N . GLN A 1 320 ? 47.834 26.089 -14.889 1.00 33.72 320 GLN A N 1
ATOM 2525 C CA . GLN A 1 320 ? 46.819 25.475 -15.742 1.00 33.72 320 GLN A CA 1
ATOM 2526 C C . GLN A 1 320 ? 47.370 24.480 -16.782 1.00 33.72 320 GLN A C 1
ATOM 2528 O O . GLN A 1 320 ? 48.082 24.863 -17.710 1.00 33.72 320 GLN A O 1
ATOM 2533 N N . ALA A 1 321 ? 46.917 23.229 -16.694 1.00 27.69 321 ALA A N 1
ATOM 2534 C CA . ALA A 1 321 ? 46.830 22.328 -17.834 1.00 27.69 321 ALA A CA 1
ATOM 2535 C C . ALA A 1 321 ? 45.351 22.192 -18.217 1.00 27.69 321 ALA A C 1
ATOM 2537 O O . ALA A 1 321 ? 44.533 21.703 -17.438 1.00 27.69 321 ALA A O 1
ATOM 2538 N N . ASN A 1 322 ? 45.017 22.669 -19.417 1.00 29.56 322 ASN A N 1
ATOM 2539 C CA . ASN A 1 322 ? 43.724 22.489 -20.067 1.00 29.56 322 ASN A CA 1
ATOM 2540 C C . ASN A 1 322 ? 43.375 20.997 -20.146 1.00 29.56 322 ASN A C 1
ATOM 2542 O O . ASN A 1 322 ? 43.843 20.291 -21.041 1.00 29.56 322 ASN A O 1
ATOM 2546 N N . VAL A 1 323 ? 42.508 20.524 -19.253 1.00 30.42 323 VAL A N 1
ATOM 2547 C CA . VAL A 1 323 ? 41.779 19.279 -19.483 1.00 30.42 323 VAL A CA 1
ATOM 2548 C C . VAL A 1 323 ? 40.715 19.595 -20.529 1.00 30.42 323 VAL A C 1
ATOM 2550 O O . VAL A 1 323 ? 39.721 20.263 -20.247 1.00 30.42 323 VAL A O 1
ATOM 2553 N N . LYS A 1 324 ? 40.950 19.144 -21.767 1.00 29.59 324 LYS A N 1
ATOM 2554 C CA . LYS A 1 324 ? 39.894 19.006 -22.772 1.00 29.59 324 LYS A CA 1
ATOM 2555 C C . LYS A 1 324 ? 38.793 18.149 -22.153 1.00 29.59 324 LYS A C 1
ATOM 2557 O O . LYS A 1 324 ? 38.993 16.963 -21.917 1.00 29.59 324 LYS A O 1
ATOM 2562 N N . VAL A 1 325 ? 37.645 18.762 -21.890 1.00 30.95 325 VAL A N 1
ATOM 2563 C CA . VAL A 1 325 ? 36.405 18.043 -21.613 1.00 30.95 325 VAL A CA 1
ATOM 2564 C C . VAL A 1 325 ? 36.066 17.272 -22.887 1.00 30.95 325 VAL A C 1
ATOM 2566 O O . VAL A 1 325 ? 35.648 17.859 -23.885 1.00 30.95 325 VAL A O 1
ATOM 2569 N N . GLU A 1 326 ? 36.315 15.963 -22.892 1.00 31.80 326 GLU A N 1
ATOM 2570 C CA . GLU A 1 326 ? 35.721 15.074 -23.884 1.00 31.80 326 GLU A CA 1
ATOM 2571 C C . GLU A 1 326 ? 34.204 15.123 -23.692 1.00 31.80 326 GLU A C 1
ATOM 2573 O O . GLU A 1 326 ? 33.656 14.582 -22.730 1.00 31.80 326 GLU A O 1
ATOM 2578 N N . ASN A 1 327 ? 33.519 15.809 -24.606 1.00 31.17 327 ASN A N 1
ATOM 2579 C CA . ASN A 1 327 ? 32.076 15.704 -24.753 1.00 31.17 327 ASN A CA 1
ATOM 2580 C C . ASN A 1 327 ? 31.740 14.246 -25.093 1.00 31.17 327 ASN A C 1
ATOM 2582 O O . ASN A 1 327 ? 31.805 13.846 -26.256 1.00 31.17 327 ASN A O 1
ATOM 2586 N N . LYS A 1 328 ? 31.380 13.443 -24.087 1.00 42.47 328 LYS A N 1
ATOM 2587 C CA . LYS A 1 328 ? 30.737 12.150 -24.327 1.00 42.47 328 LYS A CA 1
ATOM 2588 C C . LYS A 1 328 ? 29.442 12.391 -25.118 1.00 42.47 328 LYS A C 1
ATOM 2590 O O . LYS A 1 328 ? 28.646 13.241 -24.709 1.00 42.47 328 LYS A O 1
ATOM 2595 N N . PRO A 1 329 ? 29.205 11.684 -26.237 1.00 45.69 329 PRO A N 1
ATOM 2596 C CA . PRO A 1 329 ? 27.968 11.824 -26.992 1.00 45.69 329 PRO A CA 1
ATOM 2597 C C . PRO A 1 329 ? 26.791 11.366 -26.123 1.00 45.69 329 PRO A C 1
ATOM 2599 O O . PRO A 1 329 ? 26.741 10.220 -25.682 1.00 45.69 329 PRO A O 1
ATOM 2602 N N . GLN A 1 330 ? 25.841 12.265 -25.861 1.00 54.44 330 GLN A N 1
ATOM 2603 C CA . GLN A 1 330 ? 24.599 11.918 -25.173 1.00 54.44 330 GLN A CA 1
ATOM 2604 C C . GLN A 1 330 ? 23.817 10.912 -26.030 1.00 54.44 330 GLN A C 1
ATOM 2606 O O . GLN A 1 330 ? 23.413 11.220 -27.152 1.00 54.44 330 GLN A O 1
ATOM 2611 N N . LEU A 1 331 ? 23.621 9.696 -25.515 1.00 65.38 331 LEU A N 1
ATOM 2612 C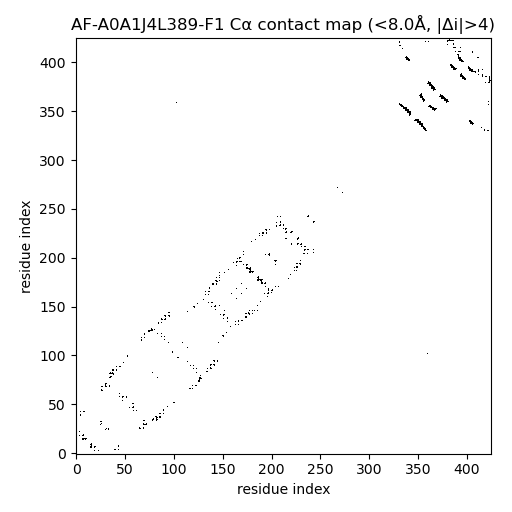 CA . LEU A 1 331 ? 22.824 8.661 -26.174 1.00 65.38 331 LEU A CA 1
ATOM 261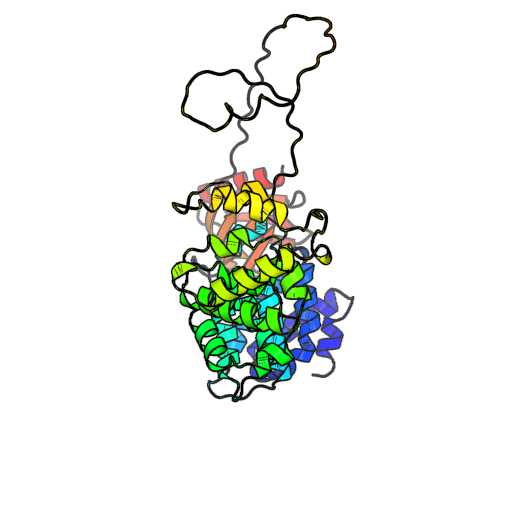3 C C . LEU A 1 331 ? 21.369 9.143 -26.339 1.00 65.38 331 LEU A C 1
ATOM 2615 O O . LEU A 1 331 ? 20.753 9.633 -25.391 1.00 65.38 331 LEU A O 1
ATOM 2619 N N . LYS A 1 332 ? 20.815 9.006 -27.549 1.00 76.75 332 LYS A N 1
ATOM 2620 C CA . LYS A 1 332 ? 19.505 9.550 -27.941 1.00 76.75 332 LYS A CA 1
ATOM 2621 C C . LYS A 1 332 ? 18.364 8.566 -27.645 1.00 76.75 332 LYS A C 1
ATOM 2623 O O . LYS A 1 332 ? 18.503 7.365 -27.863 1.00 76.75 332 LYS A O 1
ATOM 2628 N N . PHE A 1 333 ? 17.222 9.077 -27.178 1.00 81.00 333 PHE A N 1
ATOM 2629 C CA . PHE A 1 333 ? 15.973 8.309 -27.090 1.00 81.00 333 PHE A CA 1
ATOM 2630 C C . PHE A 1 333 ? 15.421 8.037 -28.493 1.00 81.00 333 PHE A C 1
ATOM 2632 O O . PHE A 1 333 ? 15.289 8.972 -29.287 1.00 81.00 333 PHE A O 1
ATOM 2639 N N . LEU A 1 334 ? 15.083 6.780 -28.797 1.00 86.56 334 LEU A N 1
ATOM 2640 C CA . LEU A 1 334 ? 14.575 6.385 -30.115 1.00 86.56 334 LEU A CA 1
ATOM 2641 C C . LEU A 1 334 ? 13.197 5.740 -30.007 1.00 86.56 334 LEU A C 1
ATOM 2643 O O . LEU A 1 334 ? 12.932 4.978 -29.082 1.00 86.56 334 LEU A O 1
ATOM 2647 N N . LYS A 1 335 ? 12.336 5.996 -30.993 1.00 89.81 335 LYS A N 1
ATOM 2648 C CA . LYS A 1 335 ? 11.023 5.354 -31.123 1.00 89.81 335 LYS A CA 1
ATOM 2649 C C . LYS A 1 335 ? 10.662 5.118 -32.584 1.00 89.81 335 LYS A C 1
ATOM 2651 O O . LYS A 1 335 ? 10.959 5.968 -33.419 1.00 89.81 335 LYS A O 1
ATOM 2656 N N . THR A 1 336 ? 10.057 3.977 -32.910 1.00 92.81 336 THR A N 1
ATOM 2657 C CA . THR A 1 336 ? 9.591 3.684 -34.278 1.00 92.81 336 THR A CA 1
ATOM 2658 C C . THR A 1 336 ? 8.679 2.461 -34.343 1.00 92.81 336 THR A C 1
ATOM 2660 O O . THR A 1 336 ? 8.731 1.593 -33.477 1.00 92.81 336 THR A O 1
ATOM 2663 N N . PHE A 1 337 ? 7.885 2.335 -35.405 1.00 91.88 337 PHE A N 1
ATOM 2664 C CA . PHE A 1 337 ? 7.273 1.056 -35.756 1.00 91.88 337 PHE A CA 1
ATOM 2665 C C . PHE A 1 337 ? 8.238 0.229 -36.607 1.00 91.88 337 PHE A C 1
ATOM 2667 O O . PHE A 1 337 ? 8.775 0.707 -37.600 1.00 91.88 337 PHE A O 1
ATOM 2674 N N . ALA A 1 338 ? 8.423 -1.035 -36.241 1.00 92.62 338 ALA A N 1
ATOM 2675 C CA . ALA A 1 338 ? 9.245 -1.978 -36.990 1.00 92.62 338 ALA A CA 1
ATOM 2676 C C . ALA A 1 338 ? 8.651 -3.390 -36.908 1.00 92.62 338 ALA A C 1
ATOM 2678 O O . ALA A 1 338 ? 7.791 -3.689 -36.074 1.00 92.62 338 ALA A O 1
ATOM 2679 N N . ALA A 1 339 ? 9.075 -4.284 -37.793 1.00 91.38 339 ALA A N 1
ATOM 2680 C CA . ALA A 1 339 ? 8.659 -5.676 -37.763 1.00 91.38 339 ALA A CA 1
ATOM 2681 C C . ALA A 1 339 ? 9.625 -6.497 -36.902 1.00 91.38 339 ALA A C 1
ATOM 2683 O O . ALA A 1 339 ? 10.828 -6.516 -37.138 1.00 91.38 339 ALA A O 1
ATOM 2684 N N . LYS A 1 340 ? 9.104 -7.223 -35.911 1.00 89.81 340 LYS A N 1
ATOM 2685 C CA . LYS A 1 340 ? 9.880 -8.154 -35.088 1.00 89.81 340 LYS A CA 1
ATOM 2686 C C . LYS A 1 340 ? 9.638 -9.589 -35.524 1.00 89.81 340 LYS A C 1
ATOM 2688 O O . LYS A 1 340 ? 8.485 -10.005 -35.638 1.00 89.81 340 LYS A O 1
ATOM 2693 N N . LYS A 1 341 ? 10.697 -10.387 -35.651 1.00 86.44 341 LYS A N 1
ATOM 2694 C CA . LYS A 1 341 ? 10.553 -11.840 -35.792 1.00 86.44 341 LYS A CA 1
ATOM 2695 C C . LYS A 1 341 ? 10.185 -12.456 -34.433 1.00 86.44 341 LYS A C 1
ATOM 2697 O O . LYS A 1 341 ? 10.812 -12.147 -33.407 1.00 86.44 341 LYS A O 1
ATOM 2702 N N . GLY A 1 342 ? 9.124 -13.265 -34.402 1.00 65.69 342 GLY A N 1
ATOM 2703 C CA . GLY A 1 342 ? 8.697 -13.990 -33.202 1.00 65.69 342 GLY A CA 1
ATOM 2704 C C . GLY A 1 342 ? 9.796 -14.915 -32.654 1.00 65.69 342 GLY A C 1
ATOM 2705 O O . GLY A 1 342 ? 10.718 -15.301 -33.370 1.00 65.69 342 GLY A O 1
ATOM 2706 N N . GLY A 1 343 ? 9.747 -15.225 -31.350 1.00 60.56 343 GLY A N 1
ATOM 2707 C CA . GLY A 1 343 ? 10.683 -16.172 -30.718 1.00 60.56 343 GLY A CA 1
ATOM 2708 C C . GLY A 1 343 ? 10.482 -17.617 -31.205 1.00 60.56 343 GLY A C 1
ATOM 2709 O O . GLY A 1 343 ? 9.694 -17.857 -32.111 1.00 60.56 343 GLY A O 1
ATOM 2710 N N . LYS A 1 344 ? 11.138 -18.601 -30.565 1.00 46.69 344 LYS A N 1
ATOM 2711 C CA . LYS A 1 344 ? 11.187 -20.033 -30.971 1.00 46.69 344 LYS A CA 1
ATOM 2712 C C . LYS A 1 344 ? 9.859 -20.691 -31.419 1.00 46.69 344 LYS A C 1
ATOM 2714 O O . LYS A 1 344 ? 9.918 -21.686 -32.129 1.00 46.69 344 LYS A O 1
ATOM 2719 N N . LEU A 1 345 ? 8.693 -20.164 -31.032 1.00 46.28 345 LEU A N 1
ATOM 2720 C CA . LEU A 1 345 ? 7.361 -20.697 -31.358 1.00 46.28 345 LEU A CA 1
ATOM 2721 C C . LEU A 1 345 ? 6.651 -19.994 -32.538 1.00 46.28 345 LEU A C 1
ATOM 2723 O O . LEU A 1 345 ? 5.661 -20.509 -33.041 1.00 46.28 345 LEU A O 1
ATOM 2727 N N . SER A 1 346 ? 7.130 -18.835 -33.003 1.00 52.66 346 SER A N 1
ATOM 2728 C CA . SER A 1 346 ? 6.478 -18.022 -34.040 1.00 52.66 346 SER A CA 1
ATOM 2729 C C . SER A 1 346 ? 7.513 -17.556 -35.064 1.00 52.66 346 SER A C 1
ATOM 2731 O O . SER A 1 346 ? 8.356 -16.714 -34.776 1.00 52.66 346 SER A O 1
ATOM 2733 N N . LYS A 1 347 ? 7.455 -18.100 -36.286 1.00 64.44 347 LYS A N 1
ATOM 2734 C CA . LYS A 1 347 ? 8.339 -17.695 -37.398 1.00 64.44 347 LYS A CA 1
ATOM 2735 C C . LYS A 1 347 ? 7.858 -16.432 -38.130 1.00 64.44 347 LYS A C 1
ATOM 2737 O O . LYS A 1 347 ? 8.550 -15.958 -39.028 1.00 64.44 347 LYS A O 1
ATOM 2742 N N . SER A 1 348 ? 6.688 -15.902 -37.772 1.00 80.44 348 SER A N 1
ATOM 2743 C CA . SER A 1 348 ? 6.063 -14.753 -38.431 1.00 80.44 348 SER A CA 1
ATOM 2744 C C . SER A 1 348 ? 6.666 -13.428 -37.969 1.00 80.44 348 SER A C 1
ATOM 2746 O O . SER A 1 348 ? 6.917 -13.234 -36.775 1.00 80.44 348 SER A O 1
ATOM 2748 N N . TRP A 1 349 ? 6.824 -12.496 -38.905 1.00 86.56 349 TRP A N 1
ATOM 2749 C CA . TRP A 1 349 ? 7.122 -11.099 -38.612 1.00 86.56 349 TRP A CA 1
ATOM 2750 C C . TRP A 1 349 ? 5.867 -10.390 -38.106 1.00 86.56 349 TRP A C 1
ATOM 2752 O O . TRP A 1 349 ? 4.791 -10.529 -38.681 1.00 86.56 349 TRP A O 1
ATOM 2762 N N . GLN A 1 350 ? 5.996 -9.644 -37.013 1.00 87.94 350 GLN A N 1
ATOM 2763 C CA . GLN A 1 350 ? 4.893 -8.913 -36.398 1.00 87.94 350 GLN A CA 1
ATOM 2764 C C . GLN A 1 350 ? 5.270 -7.443 -36.267 1.00 87.94 350 GLN A C 1
ATOM 2766 O O . GLN A 1 350 ? 6.309 -7.129 -35.686 1.00 87.94 350 GLN A O 1
ATOM 2771 N N . ARG A 1 351 ? 4.419 -6.544 -36.770 1.00 90.12 351 ARG A N 1
ATOM 2772 C CA . ARG A 1 351 ? 4.577 -5.099 -36.574 1.00 90.12 351 ARG A CA 1
ATOM 2773 C C . ARG A 1 351 ? 4.460 -4.782 -35.080 1.00 90.12 351 ARG A C 1
ATOM 2775 O O . ARG A 1 351 ? 3.523 -5.236 -34.413 1.00 90.12 351 ARG A O 1
ATOM 2782 N N . ARG A 1 352 ? 5.437 -4.055 -34.552 1.00 90.62 352 ARG A N 1
ATOM 2783 C CA . ARG A 1 352 ? 5.512 -3.629 -33.157 1.00 90.62 352 ARG A CA 1
ATOM 2784 C C . ARG A 1 352 ? 6.014 -2.198 -33.092 1.00 90.62 352 ARG A C 1
ATOM 2786 O O . ARG A 1 352 ? 6.787 -1.771 -33.946 1.00 90.62 352 ARG A O 1
ATOM 2793 N N . TYR A 1 353 ? 5.568 -1.483 -32.075 1.00 90.25 353 TYR A N 1
ATOM 2794 C CA . TYR A 1 353 ? 6.119 -0.187 -31.727 1.00 90.25 353 TYR A CA 1
ATOM 2795 C C . TYR A 1 353 ? 7.311 -0.395 -30.800 1.00 90.25 353 TYR A C 1
ATOM 2797 O O . TYR A 1 353 ? 7.173 -1.076 -29.786 1.00 90.25 353 TYR A O 1
ATOM 2805 N N . PHE A 1 354 ? 8.473 0.123 -31.175 1.00 89.44 354 PHE A N 1
ATOM 2806 C CA . PHE A 1 354 ? 9.734 -0.010 -30.461 1.00 89.44 354 PHE A CA 1
ATOM 2807 C C . PHE A 1 354 ? 10.140 1.311 -29.833 1.00 89.44 354 PHE A C 1
ATOM 2809 O O . PHE A 1 354 ? 10.058 2.352 -30.481 1.00 89.44 354 PHE A O 1
ATOM 2816 N N . GLU A 1 355 ? 10.663 1.240 -28.614 1.00 87.75 355 GLU A N 1
ATOM 2817 C CA . GLU A 1 355 ? 11.207 2.379 -27.880 1.00 87.75 355 GLU A CA 1
ATOM 2818 C C . GLU A 1 355 ? 12.541 1.985 -27.251 1.00 87.75 355 GLU A C 1
ATOM 2820 O O . GLU A 1 355 ? 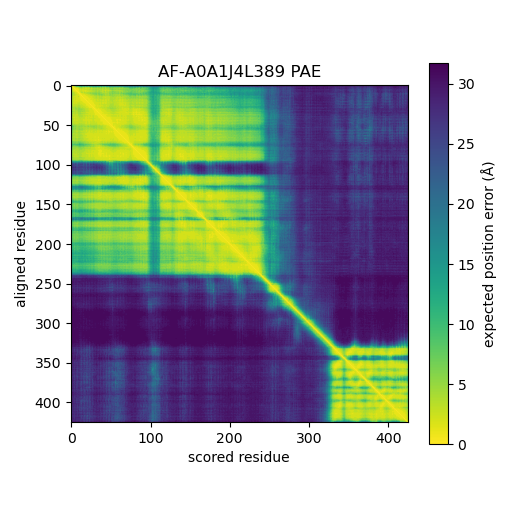12.636 0.967 -26.561 1.00 87.75 355 GLU A O 1
ATOM 2825 N N . PHE A 1 356 ? 13.577 2.778 -27.503 1.00 84.25 356 PHE A N 1
ATOM 2826 C CA . PHE A 1 356 ? 14.889 2.622 -26.898 1.00 84.25 356 PHE A CA 1
ATOM 2827 C C . PHE A 1 356 ? 15.157 3.753 -25.908 1.00 84.25 356 PHE A C 1
ATOM 2829 O O . PHE A 1 356 ? 15.195 4.928 -26.277 1.00 84.25 356 PHE A O 1
ATOM 2836 N N . PHE A 1 357 ? 15.386 3.368 -24.655 1.00 79.19 357 PHE A N 1
ATOM 2837 C CA . PHE A 1 357 ? 15.651 4.250 -23.529 1.00 79.19 357 PHE A CA 1
ATOM 2838 C C . PHE A 1 357 ? 17.153 4.241 -23.201 1.00 79.19 357 PHE A C 1
ATOM 2840 O O . PHE A 1 357 ? 17.626 3.292 -22.563 1.00 79.19 357 PHE A O 1
ATOM 2847 N N . PRO A 1 358 ? 17.909 5.281 -23.599 1.00 69.44 358 PRO A N 1
ATOM 2848 C CA . PRO A 1 358 ? 19.365 5.321 -23.465 1.00 69.44 358 PRO A CA 1
ATOM 2849 C C . PRO A 1 358 ? 19.832 5.304 -22.008 1.00 69.44 358 PRO A C 1
ATOM 2851 O O . PRO A 1 358 ? 20.732 4.539 -21.673 1.00 69.44 358 PRO A O 1
ATOM 2854 N N . SER A 1 359 ? 19.168 6.057 -21.123 1.00 68.12 359 SER A N 1
ATOM 2855 C CA . SER A 1 359 ? 19.486 6.113 -19.686 1.00 68.12 359 SER A CA 1
ATOM 2856 C C . SER A 1 359 ? 19.381 4.754 -18.990 1.00 68.12 359 SER A C 1
ATOM 2858 O O . SER A 1 359 ? 20.041 4.520 -17.983 1.00 68.12 359 SER A O 1
ATOM 2860 N N . ASN A 1 360 ? 18.562 3.855 -19.543 1.00 61.59 360 ASN A N 1
ATOM 2861 C CA . ASN A 1 360 ? 18.257 2.550 -18.961 1.00 61.59 360 ASN A CA 1
ATOM 2862 C C . ASN A 1 360 ? 18.860 1.399 -19.782 1.00 61.59 360 ASN A C 1
ATOM 2864 O O . ASN A 1 360 ? 18.589 0.238 -19.477 1.00 61.59 360 ASN A O 1
ATOM 2868 N N . LYS A 1 361 ? 19.608 1.716 -20.854 1.00 77.94 361 LYS A N 1
ATOM 2869 C CA . LYS A 1 361 ? 20.116 0.766 -21.856 1.00 77.94 361 LYS A CA 1
ATOM 2870 C C . LYS A 1 361 ? 19.053 -0.265 -22.274 1.00 77.94 3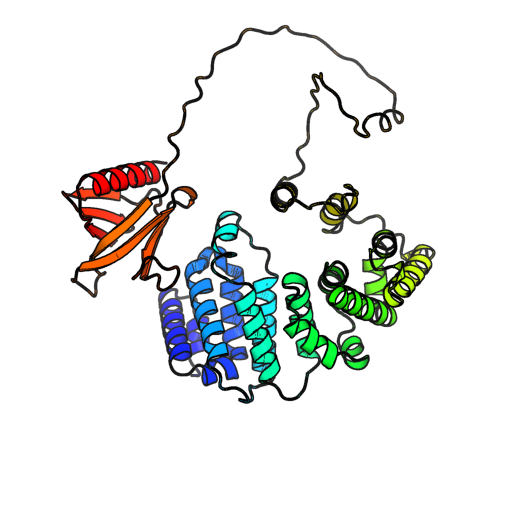61 LYS A C 1
ATOM 2872 O O . LYS A 1 361 ? 19.321 -1.459 -22.354 1.00 77.94 361 LYS A O 1
ATOM 2877 N N . CYS A 1 362 ? 17.809 0.173 -22.473 1.00 80.94 362 CYS A N 1
ATOM 2878 C CA . CYS A 1 362 ? 16.651 -0.721 -22.551 1.00 80.94 362 CYS A CA 1
ATOM 2879 C C . CYS A 1 362 ? 15.873 -0.541 -23.854 1.00 80.94 362 CYS A C 1
ATOM 2881 O O . CYS A 1 362 ? 15.546 0.580 -24.238 1.00 80.94 362 CYS A O 1
ATOM 2883 N N . LEU A 1 363 ? 15.544 -1.654 -24.506 1.00 83.50 363 LEU A N 1
ATOM 2884 C CA . LEU A 1 363 ? 14.728 -1.730 -25.710 1.00 83.50 363 LEU A CA 1
ATOM 2885 C C . LEU A 1 363 ? 13.386 -2.405 -25.408 1.00 83.50 363 LEU A C 1
ATOM 2887 O O . LEU A 1 363 ? 13.339 -3.580 -25.049 1.00 83.50 363 LEU A O 1
ATOM 2891 N N . VAL A 1 364 ? 12.286 -1.689 -25.613 1.00 82.38 364 VAL A N 1
ATOM 2892 C CA . VAL A 1 364 ? 10.914 -2.158 -25.371 1.00 82.38 364 VAL A CA 1
ATOM 2893 C C . VAL A 1 364 ? 10.176 -2.306 -26.697 1.00 82.38 364 VAL A C 1
ATOM 2895 O O . VAL A 1 364 ? 10.389 -1.508 -27.607 1.00 82.38 364 VAL A O 1
ATOM 2898 N N . TRP A 1 365 ? 9.290 -3.305 -26.817 1.00 88.44 365 TRP A N 1
ATOM 2899 C CA . TRP A 1 365 ? 8.347 -3.382 -27.936 1.00 88.44 365 TRP A CA 1
ATOM 2900 C C . TRP A 1 365 ? 6.910 -3.718 -27.523 1.00 88.44 365 TRP A C 1
ATOM 2902 O O . TRP A 1 365 ? 6.657 -4.593 -26.689 1.00 88.44 365 TRP A O 1
ATOM 2912 N N . ARG A 1 366 ? 5.951 -3.046 -28.164 1.00 87.44 366 ARG A N 1
ATOM 2913 C CA . ARG A 1 366 ? 4.507 -3.080 -27.873 1.00 87.44 366 ARG A CA 1
ATOM 2914 C C . ARG A 1 366 ? 3.694 -3.355 -29.142 1.00 87.44 366 ARG A C 1
ATOM 2916 O O . ARG A 1 366 ? 4.238 -3.348 -30.248 1.00 87.44 366 ARG A O 1
ATOM 2923 N N . VAL A 1 367 ? 2.402 -3.657 -29.001 1.00 81.00 367 VAL A N 1
ATOM 2924 C CA . VAL A 1 367 ? 1.505 -3.834 -30.168 1.00 81.00 367 VAL A CA 1
ATOM 2925 C C . VAL A 1 367 ? 1.193 -2.492 -30.828 1.00 81.00 367 VAL A C 1
ATOM 2927 O O . VAL A 1 367 ? 1.200 -2.408 -32.054 1.00 81.00 367 VAL A O 1
ATOM 2930 N N . THR A 1 368 ? 0.967 -1.471 -30.009 1.00 81.19 368 THR A N 1
ATOM 2931 C CA . THR A 1 368 ? 0.581 -0.104 -30.373 1.00 81.19 368 THR A CA 1
ATOM 2932 C C . THR A 1 368 ? 1.567 0.896 -29.762 1.00 81.19 368 THR A C 1
ATOM 2934 O O . THR A 1 368 ? 2.437 0.516 -28.982 1.00 81.19 368 THR A O 1
ATOM 2937 N N . ASP A 1 369 ? 1.457 2.166 -30.137 1.00 78.00 369 ASP A N 1
ATOM 2938 C CA . ASP A 1 369 ? 2.216 3.291 -29.570 1.00 78.00 369 ASP A CA 1
ATOM 2939 C C . ASP A 1 369 ? 1.652 3.807 -28.235 1.00 78.00 369 ASP A C 1
ATOM 2941 O O . ASP A 1 369 ? 2.223 4.699 -27.610 1.00 78.00 369 ASP A O 1
ATOM 2945 N N . THR A 1 370 ? 0.552 3.214 -27.773 1.00 71.50 370 THR A N 1
ATOM 2946 C CA . THR A 1 370 ? -0.049 3.474 -26.466 1.00 71.50 370 THR A CA 1
ATOM 2947 C C . THR A 1 370 ? 0.719 2.769 -25.337 1.00 71.50 370 THR A C 1
ATOM 2949 O O . THR A 1 370 ? 1.396 1.765 -25.579 1.00 71.50 370 THR A O 1
ATOM 2952 N N . PRO A 1 371 ? 0.585 3.233 -24.079 1.00 57.97 371 PRO A N 1
ATOM 2953 C CA . PRO A 1 371 ? 1.263 2.625 -22.934 1.00 57.97 371 PRO A CA 1
ATOM 2954 C C . PRO A 1 371 ? 0.924 1.138 -22.725 1.00 57.97 371 PRO A C 1
ATOM 2956 O O . PRO A 1 371 ? 1.784 0.362 -22.302 1.00 57.97 371 PRO A O 1
ATOM 2959 N N . ASP A 1 372 ? -0.289 0.723 -23.083 1.00 56.09 372 ASP A N 1
ATOM 2960 C CA . ASP A 1 372 ? -0.778 -0.638 -22.873 1.00 56.09 372 ASP A CA 1
ATOM 2961 C C . ASP A 1 372 ? -0.165 -1.673 -23.834 1.00 56.09 372 ASP A C 1
ATOM 2963 O O . ASP A 1 372 ? 0.143 -1.403 -24.996 1.00 56.09 372 ASP A O 1
ATOM 2967 N N . GLY A 1 373 ? -0.045 -2.922 -23.373 1.00 64.88 373 GLY A N 1
ATOM 2968 C CA . GLY A 1 373 ? 0.216 -4.060 -24.262 1.00 64.88 373 GLY A CA 1
ATOM 2969 C C . GLY A 1 373 ? 1.684 -4.287 -24.644 1.00 64.88 373 GLY A C 1
ATOM 2970 O O . GLY A 1 373 ? 1.974 -4.690 -25.780 1.00 64.88 373 GLY A O 1
ATOM 2971 N N . VAL A 1 374 ? 2.610 -4.097 -23.698 1.00 75.62 374 VAL A N 1
ATOM 2972 C CA . VAL A 1 374 ? 4.027 -4.477 -23.846 1.00 75.62 374 VAL A CA 1
ATOM 2973 C C . VAL A 1 374 ? 4.147 -5.966 -24.192 1.00 75.62 374 VAL A C 1
ATOM 2975 O O . VAL A 1 374 ? 3.591 -6.837 -23.526 1.00 75.62 374 VAL A O 1
ATOM 2978 N N . LYS A 1 375 ? 4.877 -6.275 -25.268 1.00 79.31 375 LYS A N 1
ATOM 2979 C CA . LYS A 1 375 ? 5.120 -7.651 -25.740 1.00 79.31 375 LYS A CA 1
ATOM 2980 C C . LYS A 1 375 ? 6.529 -8.142 -25.454 1.00 79.31 375 LYS A C 1
ATOM 2982 O O . LYS A 1 375 ? 6.792 -9.334 -25.612 1.00 79.31 375 LYS A O 1
ATOM 2987 N N . GLY A 1 376 ? 7.432 -7.257 -25.058 1.00 77.00 376 GLY A N 1
ATOM 2988 C CA . GLY A 1 376 ? 8.712 -7.655 -24.506 1.00 77.00 376 GLY A CA 1
ATOM 2989 C C . GLY A 1 376 ? 9.662 -6.493 -24.296 1.00 77.00 376 GLY A C 1
ATOM 2990 O O . GLY A 1 376 ? 9.445 -5.380 -24.775 1.00 77.00 376 GLY A O 1
ATOM 2991 N N . VAL A 1 377 ? 10.702 -6.799 -23.534 1.00 80.00 377 VAL A N 1
ATOM 2992 C CA . VAL A 1 377 ? 11.740 -5.877 -23.091 1.00 80.00 377 VAL A CA 1
ATOM 2993 C C . VAL A 1 377 ? 13.080 -6.589 -23.237 1.00 80.00 377 VAL A C 1
ATOM 2995 O O . VAL A 1 377 ? 13.177 -7.795 -22.990 1.00 80.00 377 VAL A O 1
ATOM 2998 N N . LEU A 1 378 ? 14.102 -5.856 -23.658 1.00 81.81 378 LEU A N 1
ATOM 2999 C CA . LEU A 1 378 ? 15.470 -6.326 -23.786 1.00 81.81 378 LEU A CA 1
ATOM 3000 C C . LEU A 1 378 ? 16.414 -5.301 -23.163 1.00 81.81 378 LEU A C 1
ATOM 3002 O O . LEU A 1 378 ? 16.445 -4.147 -23.581 1.00 81.81 378 LEU A O 1
ATOM 3006 N N . PHE A 1 379 ? 17.203 -5.739 -22.189 1.00 79.81 379 PHE A N 1
ATOM 3007 C CA . PHE A 1 379 ? 18.277 -4.936 -21.620 1.00 79.81 379 PHE A CA 1
ATOM 3008 C C . PHE A 1 379 ? 19.556 -5.153 -22.426 1.00 79.81 379 PHE A C 1
ATOM 3010 O O . PHE A 1 379 ? 19.924 -6.292 -22.719 1.00 79.81 379 PHE A O 1
ATOM 3017 N N . LEU A 1 380 ? 20.203 -4.054 -22.795 1.00 76.12 380 LEU A N 1
ATOM 3018 C CA . LEU A 1 380 ? 21.475 -4.024 -23.498 1.00 76.12 380 LEU A CA 1
ATOM 3019 C C . LEU A 1 380 ? 22.585 -3.940 -22.452 1.00 76.12 380 LEU A C 1
ATOM 3021 O O . LEU A 1 380 ? 22.967 -2.860 -22.006 1.00 76.12 380 LEU A O 1
ATOM 3025 N N . ASP A 1 381 ? 23.049 -5.105 -22.009 1.00 73.12 381 ASP A N 1
ATOM 3026 C CA . ASP A 1 381 ? 24.285 -5.223 -21.241 1.00 73.12 381 ASP A CA 1
ATOM 3027 C C . ASP A 1 381 ? 25.510 -5.289 -22.179 1.00 73.12 381 ASP A C 1
ATOM 3029 O O . ASP A 1 381 ? 25.386 -5.327 -23.406 1.00 73.12 381 ASP A O 1
ATOM 3033 N N . HIS A 1 382 ? 26.712 -5.322 -21.601 1.00 65.62 382 HIS A N 1
ATOM 3034 C CA . HIS A 1 382 ? 27.983 -5.446 -22.330 1.00 65.62 382 HIS A CA 1
ATOM 3035 C C . HIS A 1 382 ? 28.126 -6.773 -23.104 1.00 65.62 382 HIS A C 1
ATOM 3037 O O . HIS A 1 382 ? 29.055 -6.931 -23.892 1.00 65.62 382 HIS A O 1
ATOM 3043 N N . ASN A 1 383 ? 27.223 -7.739 -22.900 1.00 71.06 383 ASN A N 1
ATOM 3044 C CA . ASN A 1 383 ? 27.243 -9.035 -23.580 1.00 71.06 383 ASN A CA 1
ATOM 3045 C C . ASN A 1 383 ? 26.311 -9.078 -24.798 1.00 71.06 383 ASN A C 1
ATOM 3047 O O . ASN A 1 383 ? 26.217 -10.120 -25.453 1.00 71.06 383 ASN A O 1
ATOM 3051 N N . VAL A 1 384 ? 25.614 -7.980 -25.105 1.00 81.38 384 VAL A N 1
ATOM 3052 C CA . VAL A 1 384 ? 24.761 -7.890 -26.288 1.00 81.38 384 VAL A CA 1
ATOM 3053 C C . VAL A 1 384 ? 25.599 -7.550 -27.510 1.00 81.38 384 VAL A C 1
ATOM 3055 O O . VAL A 1 384 ? 26.183 -6.473 -27.607 1.00 81.38 384 VAL A O 1
ATOM 3058 N N . LYS A 1 385 ? 25.609 -8.454 -28.492 1.00 86.06 385 LYS A N 1
ATOM 3059 C CA . LYS A 1 385 ? 26.166 -8.149 -29.812 1.00 86.06 385 LYS A CA 1
ATOM 3060 C C . LYS A 1 385 ? 25.090 -7.509 -30.674 1.00 86.06 385 LYS A C 1
ATOM 3062 O O . LYS A 1 385 ? 24.012 -8.076 -30.854 1.00 86.06 385 LYS A O 1
ATOM 3067 N N . VAL A 1 386 ? 25.401 -6.325 -31.192 1.00 88.50 386 VAL A N 1
ATOM 3068 C CA . VAL A 1 386 ? 24.546 -5.571 -32.110 1.00 88.50 386 VAL A CA 1
ATOM 3069 C C . VAL A 1 386 ? 25.138 -5.678 -33.508 1.00 88.50 386 VAL A C 1
ATOM 3071 O O . VAL A 1 386 ? 26.221 -5.156 -33.774 1.00 88.50 386 VAL A O 1
ATOM 3074 N N . GLU A 1 387 ? 24.418 -6.344 -34.402 1.00 89.44 387 GLU A N 1
ATOM 3075 C CA . GLU A 1 387 ? 24.766 -6.501 -35.810 1.00 89.44 387 GLU A CA 1
ATOM 3076 C C . GLU A 1 387 ? 23.676 -5.899 -36.700 1.00 89.44 387 GLU A C 1
ATOM 3078 O O . GLU A 1 387 ? 22.522 -5.731 -36.296 1.00 89.44 387 GLU A O 1
ATOM 3083 N N . ARG A 1 388 ? 24.037 -5.577 -37.942 1.00 87.25 388 ARG A N 1
ATOM 3084 C CA . ARG A 1 388 ? 23.097 -5.083 -38.948 1.00 87.25 388 ARG A CA 1
ATOM 3085 C C . ARG A 1 388 ? 23.274 -5.816 -40.267 1.00 87.25 388 ARG A C 1
ATOM 3087 O O . ARG A 1 388 ? 24.390 -6.115 -40.678 1.00 87.25 388 ARG A O 1
ATOM 3094 N N . SER A 1 389 ? 22.161 -6.047 -40.949 1.00 87.19 389 SER A N 1
ATOM 3095 C CA . SER A 1 389 ? 22.114 -6.583 -42.304 1.00 87.19 389 SER A CA 1
ATOM 3096 C C . SER A 1 389 ? 20.978 -5.902 -43.065 1.00 87.19 389 SER A C 1
ATOM 3098 O O . SER A 1 389 ? 19.802 -6.115 -42.763 1.00 87.19 389 SER A O 1
ATOM 3100 N N . ASN A 1 390 ? 21.319 -5.058 -44.043 1.00 89.00 390 ASN A N 1
ATOM 3101 C CA . ASN A 1 390 ? 20.368 -4.232 -44.799 1.00 89.00 390 ASN A CA 1
ATOM 3102 C C . ASN A 1 390 ? 19.431 -3.437 -43.866 1.00 89.00 390 ASN A C 1
ATOM 3104 O O . ASN A 1 390 ? 19.897 -2.672 -43.024 1.00 89.00 390 ASN A O 1
ATOM 3108 N N . LEU A 1 391 ? 18.118 -3.672 -43.985 1.00 90.69 391 LEU A N 1
ATOM 3109 C CA . LEU A 1 391 ? 17.066 -3.063 -43.170 1.00 90.69 391 LEU A CA 1
ATOM 3110 C C . LEU A 1 391 ? 16.813 -3.784 -41.832 1.00 90.69 391 LEU A C 1
ATOM 3112 O O . LEU A 1 391 ? 15.842 -3.481 -41.139 1.00 90.69 391 LEU A O 1
ATOM 3116 N N . THR A 1 392 ? 17.631 -4.777 -41.479 1.00 89.56 392 THR A N 1
ATOM 3117 C CA . THR A 1 392 ? 17.437 -5.611 -40.288 1.00 89.56 392 THR A CA 1
ATOM 3118 C C . THR A 1 392 ? 18.545 -5.387 -39.272 1.00 89.56 392 THR A C 1
ATOM 3120 O O . THR A 1 392 ? 19.727 -5.537 -39.573 1.00 89.56 392 THR A O 1
ATOM 3123 N N . LEU A 1 393 ? 18.146 -5.099 -38.041 1.00 92.06 393 LEU A N 1
ATOM 3124 C CA . LEU A 1 393 ? 19.001 -5.113 -36.868 1.00 92.06 393 LEU A CA 1
ATOM 3125 C C . LEU A 1 393 ? 18.905 -6.477 -36.178 1.00 92.06 393 LEU A C 1
ATOM 3127 O O . LEU A 1 393 ? 17.807 -7.013 -35.986 1.00 92.06 393 LEU A O 1
ATOM 3131 N N . ILE A 1 394 ? 20.052 -7.034 -35.805 1.00 89.81 394 ILE A N 1
ATOM 3132 C CA . ILE A 1 394 ? 20.179 -8.334 -35.153 1.00 89.81 394 ILE A CA 1
ATOM 3133 C C . ILE A 1 394 ? 20.838 -8.119 -33.790 1.00 89.81 394 ILE A C 1
ATOM 3135 O O . ILE A 1 394 ? 21.937 -7.580 -33.699 1.00 89.81 394 ILE A O 1
ATOM 3139 N N . LEU A 1 395 ? 20.142 -8.523 -32.729 1.00 88.62 395 LEU A N 1
ATOM 3140 C CA . LEU A 1 395 ? 20.623 -8.440 -31.352 1.00 88.62 395 LEU A CA 1
ATOM 3141 C C . LEU A 1 395 ? 20.812 -9.854 -30.811 1.00 88.62 395 LEU A C 1
ATOM 3143 O O . LEU A 1 395 ? 19.840 -10.608 -30.700 1.00 88.62 395 LEU A O 1
ATOM 3147 N N . GLU A 1 396 ? 22.043 -10.216 -30.470 1.00 85.44 396 GLU A N 1
ATOM 3148 C CA . GLU A 1 396 ? 22.351 -11.507 -29.859 1.00 85.44 396 GLU A CA 1
ATOM 3149 C C . GLU A 1 396 ? 22.589 -11.350 -28.363 1.00 85.44 396 GLU A C 1
ATOM 3151 O O . GLU A 1 396 ? 23.518 -10.666 -27.937 1.00 85.44 396 GLU A O 1
ATOM 3156 N N . VAL A 1 397 ? 21.747 -12.006 -27.561 1.00 81.75 397 VAL A N 1
ATOM 3157 C CA . VAL A 1 397 ? 21.800 -11.945 -26.096 1.00 81.75 397 VAL A CA 1
ATOM 3158 C C . VAL A 1 397 ? 21.747 -13.355 -25.529 1.00 81.75 397 VAL A C 1
ATOM 3160 O O . VAL A 1 397 ? 20.746 -14.054 -25.694 1.00 81.75 397 VAL A O 1
ATOM 3163 N N . LYS A 1 398 ? 22.818 -13.789 -24.850 1.00 72.25 398 LYS A N 1
ATOM 3164 C CA . LYS A 1 398 ? 22.894 -15.091 -24.149 1.00 72.25 398 LYS A CA 1
ATOM 3165 C C . LYS A 1 398 ? 22.398 -16.273 -25.013 1.00 72.25 398 LYS A C 1
ATOM 3167 O O . LYS A 1 398 ? 21.615 -17.106 -24.558 1.00 72.25 398 LYS A O 1
ATOM 3172 N N . GLY A 1 399 ? 22.804 -16.308 -26.288 1.00 69.75 399 GLY A N 1
ATOM 3173 C CA . GLY A 1 399 ? 22.436 -17.357 -27.252 1.00 69.75 399 GLY A CA 1
ATOM 3174 C C . GLY A 1 399 ? 21.031 -17.240 -27.866 1.00 69.75 399 GLY A C 1
ATOM 3175 O O . GLY A 1 399 ? 20.578 -18.168 -28.536 1.00 69.75 399 GLY A O 1
ATOM 3176 N N . LYS A 1 400 ? 20.315 -16.128 -27.644 1.00 77.00 400 LYS A N 1
ATOM 3177 C CA . LYS A 1 400 ? 19.048 -15.805 -28.316 1.00 77.00 400 LYS A CA 1
ATOM 3178 C C . LYS A 1 400 ? 19.249 -14.661 -29.303 1.00 77.00 400 LYS A C 1
ATOM 3180 O O . LYS A 1 400 ? 19.728 -13.595 -28.929 1.00 77.00 400 LYS A O 1
ATOM 3185 N N . THR A 1 401 ? 18.804 -14.870 -30.536 1.00 85.00 401 THR A N 1
ATOM 3186 C CA . THR A 1 401 ? 18.851 -13.868 -31.604 1.00 85.00 401 THR A CA 1
ATOM 3187 C C . THR A 1 401 ? 17.503 -13.156 -31.722 1.00 85.00 401 THR A C 1
ATOM 3189 O O . THR A 1 401 ? 16.457 -13.794 -31.876 1.00 85.00 401 THR A O 1
ATOM 3192 N N . HIS A 1 402 ? 17.515 -11.827 -31.660 1.00 87.00 402 HIS A N 1
ATOM 3193 C CA . HIS A 1 402 ? 16.354 -10.964 -31.856 1.00 87.00 402 HIS A CA 1
ATOM 3194 C C . HIS A 1 402 ? 16.537 -10.169 -33.150 1.00 87.00 402 HIS A C 1
ATOM 3196 O O . HIS A 1 402 ? 17.450 -9.358 -33.251 1.00 87.00 402 HIS A O 1
ATOM 3202 N N . SER A 1 403 ? 15.659 -10.388 -34.129 1.00 90.38 403 SER A N 1
ATOM 3203 C CA . SER A 1 403 ? 15.696 -9.678 -35.414 1.00 90.38 403 SER A CA 1
ATOM 3204 C C . SER A 1 403 ? 14.581 -8.636 -35.500 1.00 90.38 403 SER A C 1
ATOM 3206 O O . SER A 1 403 ? 13.410 -8.959 -35.253 1.00 90.38 403 SER A O 1
ATOM 3208 N N . ILE A 1 404 ? 14.951 -7.409 -35.867 1.00 92.81 404 ILE A N 1
ATOM 3209 C CA . ILE A 1 404 ? 14.060 -6.254 -36.015 1.00 92.81 404 ILE A CA 1
ATOM 3210 C C . ILE A 1 404 ? 14.281 -5.658 -37.404 1.00 92.81 404 ILE A C 1
ATOM 3212 O O . ILE A 1 404 ? 15.386 -5.235 -37.717 1.00 92.81 404 ILE A O 1
ATOM 3216 N N . GLN A 1 405 ? 13.244 -5.633 -38.233 1.00 93.62 405 GLN A N 1
ATOM 3217 C CA . GLN A 1 405 ? 13.280 -5.087 -39.584 1.00 93.62 405 GLN A CA 1
ATOM 3218 C C . GLN A 1 405 ? 12.574 -3.731 -39.616 1.00 93.62 405 GLN A C 1
ATOM 3220 O O . GLN A 1 405 ? 11.408 -3.630 -39.234 1.00 93.62 405 GLN A O 1
ATOM 3225 N N . PHE A 1 406 ? 13.278 -2.703 -40.074 1.00 93.44 406 PHE A N 1
ATOM 3226 C CA . PHE A 1 406 ? 12.788 -1.330 -40.154 1.00 93.44 406 PHE A CA 1
ATOM 3227 C C . PHE A 1 406 ? 12.380 -0.976 -41.587 1.00 93.44 406 PHE A C 1
ATOM 3229 O O . PHE A 1 406 ? 12.744 -1.663 -42.541 1.00 93.44 406 PHE A O 1
ATOM 3236 N N . ASP A 1 407 ? 11.643 0.123 -41.734 1.00 88.31 407 ASP A N 1
ATOM 3237 C CA . ASP A 1 407 ? 11.074 0.529 -43.023 1.00 88.31 407 ASP A CA 1
ATOM 3238 C C . ASP A 1 407 ? 12.077 1.238 -43.944 1.00 88.31 407 ASP A C 1
ATOM 3240 O O . ASP A 1 407 ? 11.876 1.284 -45.155 1.00 88.31 407 ASP A O 1
ATOM 3244 N N . ASN A 1 408 ? 13.150 1.814 -43.394 1.00 91.19 408 ASN A N 1
ATOM 3245 C CA . ASN A 1 408 ? 14.132 2.566 -44.171 1.00 91.19 408 ASN A CA 1
ATOM 3246 C C . ASN A 1 408 ? 15.546 2.477 -43.573 1.00 91.19 408 ASN A C 1
ATOM 3248 O O . ASN A 1 408 ? 15.727 2.220 -42.381 1.00 91.19 408 ASN A O 1
ATOM 3252 N N . GLN A 1 409 ? 16.548 2.717 -44.422 1.00 88.75 409 GLN A N 1
ATOM 3253 C CA . GLN A 1 409 ? 17.961 2.555 -44.074 1.00 88.75 409 GLN A CA 1
ATOM 3254 C C . GLN A 1 409 ? 18.446 3.589 -43.048 1.00 88.75 409 GLN A C 1
ATOM 3256 O O . GLN A 1 409 ? 19.255 3.253 -42.187 1.00 88.75 409 GLN A O 1
ATOM 3261 N N . ALA A 1 410 ? 17.942 4.825 -43.110 1.00 87.94 410 ALA A N 1
ATOM 3262 C CA . ALA A 1 410 ? 18.351 5.898 -42.205 1.00 87.94 410 ALA A CA 1
ATOM 3263 C C . ALA A 1 410 ? 17.975 5.583 -40.748 1.00 87.94 410 ALA A C 1
ATOM 3265 O O . ALA A 1 410 ? 18.792 5.746 -39.845 1.00 87.94 410 A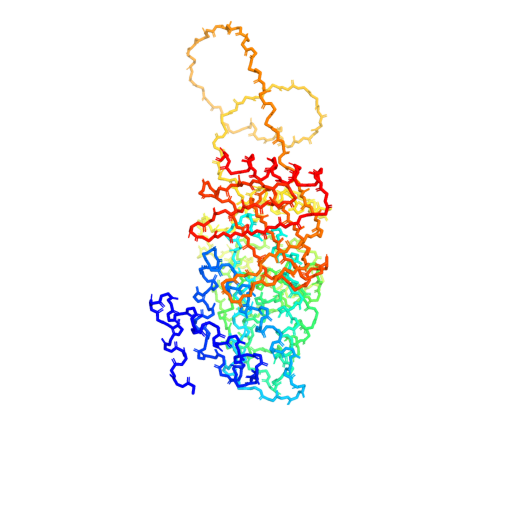LA A O 1
ATOM 3266 N N . THR A 1 411 ? 16.769 5.052 -40.525 1.00 87.88 411 THR A N 1
ATOM 3267 C CA . THR A 1 411 ? 16.316 4.615 -39.203 1.00 87.88 411 THR A CA 1
ATOM 3268 C C . THR A 1 411 ? 17.142 3.431 -38.699 1.00 87.88 411 THR A C 1
ATOM 3270 O O . THR A 1 411 ? 17.519 3.422 -37.534 1.00 87.88 411 THR A O 1
ATOM 3273 N N . VAL A 1 412 ? 17.499 2.459 -39.547 1.00 91.62 412 VAL A N 1
ATOM 3274 C CA . VAL A 1 412 ? 18.392 1.362 -39.117 1.00 91.62 412 VAL A CA 1
ATOM 3275 C C . VAL A 1 412 ? 19.752 1.881 -38.689 1.00 91.62 412 VAL A C 1
ATOM 3277 O O . VAL A 1 412 ? 20.278 1.407 -37.687 1.00 91.62 412 VAL A O 1
ATOM 3280 N N . GLU A 1 413 ? 20.316 2.842 -39.417 1.00 89.19 413 GLU A N 1
ATOM 3281 C CA . GLU A 1 413 ? 21.629 3.402 -39.093 1.00 89.19 413 GLU A CA 1
ATOM 3282 C C . GLU A 1 413 ? 21.618 4.135 -37.750 1.00 89.19 413 GLU A C 1
ATOM 3284 O O . GLU A 1 413 ? 22.506 3.930 -36.919 1.00 89.19 413 GLU A O 1
ATOM 3289 N N . GLU A 1 414 ? 20.586 4.950 -37.513 1.00 90.12 414 GLU A N 1
ATOM 3290 C CA . GLU A 1 414 ? 20.399 5.675 -36.255 1.00 90.12 414 GLU A CA 1
ATOM 3291 C C . GLU A 1 414 ? 20.265 4.704 -35.075 1.00 90.12 414 GLU A C 1
ATOM 3293 O O . GLU A 1 414 ? 20.936 4.857 -34.049 1.00 90.12 414 GLU A O 1
ATOM 3298 N N . TRP A 1 415 ? 19.447 3.664 -35.239 1.00 92.38 415 TRP A N 1
ATOM 3299 C CA . TRP A 1 415 ? 19.247 2.638 -34.224 1.00 92.38 415 TRP A CA 1
ATOM 3300 C C . TRP A 1 415 ? 20.507 1.802 -33.993 1.00 92.38 415 TRP A C 1
ATOM 3302 O O . TRP A 1 415 ? 20.909 1.616 -32.848 1.00 92.38 415 TRP A O 1
ATOM 3312 N N . PHE A 1 416 ? 21.176 1.341 -35.049 1.00 91.06 416 PHE A N 1
ATOM 3313 C CA . PHE A 1 416 ? 22.416 0.573 -34.945 1.00 91.06 416 PHE A CA 1
ATOM 3314 C C . PHE A 1 416 ? 23.506 1.355 -34.212 1.00 91.06 416 PHE A C 1
ATOM 3316 O O . PHE A 1 416 ? 24.077 0.841 -33.254 1.00 91.06 416 PHE A O 1
ATOM 3323 N N . THR A 1 417 ? 23.752 2.603 -34.618 1.00 88.06 417 THR A N 1
ATOM 3324 C CA . THR A 1 417 ? 24.793 3.452 -34.023 1.00 88.06 417 THR A CA 1
ATOM 3325 C C . THR A 1 417 ? 24.512 3.690 -32.543 1.00 88.06 417 THR A C 1
ATOM 3327 O O . THR A 1 417 ? 25.382 3.483 -31.702 1.00 88.06 417 THR A O 1
ATOM 3330 N N . THR A 1 418 ? 23.268 4.040 -32.208 1.00 84.81 418 THR A N 1
ATOM 3331 C CA . THR A 1 418 ? 22.872 4.334 -30.827 1.00 84.81 418 THR A CA 1
ATOM 3332 C C . THR A 1 418 ? 22.982 3.101 -29.926 1.00 84.81 418 THR A C 1
ATOM 3334 O O . THR A 1 418 ? 23.528 3.180 -28.825 1.00 84.81 418 THR A O 1
ATOM 3337 N N . LEU A 1 419 ? 22.503 1.943 -30.390 1.00 86.81 419 LEU A N 1
ATOM 3338 C CA . LEU A 1 419 ? 22.546 0.701 -29.616 1.00 86.81 419 LEU A CA 1
ATOM 3339 C C . LEU A 1 419 ? 23.978 0.168 -29.486 1.00 86.81 419 LEU A C 1
ATOM 3341 O O . LEU A 1 419 ? 24.360 -0.294 -28.415 1.00 86.81 419 LEU A O 1
ATOM 3345 N N . GLN A 1 420 ? 24.793 0.286 -30.537 1.00 86.75 420 GLN A N 1
ATOM 3346 C CA . GLN A 1 420 ? 26.192 -0.133 -30.511 1.00 86.75 420 GLN A CA 1
ATOM 3347 C C . GLN A 1 420 ? 27.032 0.730 -29.558 1.00 86.75 420 GLN A C 1
ATOM 3349 O O . GLN A 1 420 ? 27.837 0.184 -28.799 1.00 86.75 420 GLN A O 1
ATOM 3354 N N . SER A 1 421 ? 26.829 2.052 -29.548 1.00 81.06 421 SER A N 1
ATOM 3355 C CA . SER A 1 421 ? 27.459 2.953 -28.574 1.00 81.06 421 SER A CA 1
ATOM 3356 C C . SER A 1 421 ? 27.050 2.615 -27.140 1.00 81.06 421 SER A C 1
ATOM 3358 O O . SER A 1 421 ? 27.879 2.663 -26.240 1.00 81.06 421 SER A O 1
ATOM 3360 N N . CYS A 1 422 ? 25.801 2.195 -26.935 1.00 77.75 422 CYS A N 1
ATOM 3361 C CA . CYS A 1 422 ? 25.281 1.809 -25.628 1.00 77.75 422 CYS A CA 1
ATOM 3362 C C . CYS A 1 422 ? 25.917 0.516 -25.072 1.00 77.75 422 CYS A C 1
ATOM 3364 O O . CYS A 1 422 ? 26.161 0.420 -23.869 1.00 77.75 422 CYS A O 1
ATOM 3366 N N . THR A 1 423 ? 26.218 -0.458 -25.940 1.00 73.62 423 THR A N 1
ATOM 3367 C CA . THR A 1 423 ? 26.819 -1.755 -25.561 1.00 73.62 423 THR A CA 1
ATOM 3368 C C . THR A 1 423 ? 28.341 -1.733 -25.385 1.00 73.62 423 THR A C 1
ATOM 3370 O O . THR A 1 423 ? 28.902 -2.704 -24.889 1.00 73.62 423 THR A O 1
ATOM 3373 N N . ARG A 1 424 ? 29.023 -0.663 -25.825 1.00 64.19 424 ARG A N 1
ATOM 3374 C CA . ARG A 1 424 ? 30.492 -0.515 -25.738 1.00 64.19 424 ARG A CA 1
ATOM 3375 C C . ARG A 1 424 ? 30.972 0.244 -24.493 1.00 64.19 424 ARG A C 1
ATOM 3377 O O . ARG A 1 424 ? 32.175 0.263 -24.248 1.00 64.19 424 ARG A O 1
ATOM 3384 N N . GLU A 1 425 ? 30.052 0.853 -23.745 1.00 50.00 425 GLU A N 1
ATOM 3385 C CA . GLU A 1 425 ? 30.269 1.404 -22.395 1.00 50.00 425 GLU A CA 1
ATOM 3386 C C . GLU A 1 425 ? 29.938 0.371 -21.320 1.00 50.00 425 GLU A C 1
ATOM 3388 O O . GLU A 1 425 ? 30.724 0.259 -20.358 1.00 50.00 425 GLU A O 1
#

InterPro domains:
  IPR011993 PH-like domain superfamily [G3DSA:2.30.29.30] (335-425)

Solvent-accessible surface area (backbone atoms only — not comparable to full-atom values): 25230 Å² total; per-residue (Å²): 119,89,59,52,56,59,32,52,69,39,89,48,68,68,53,23,53,51,30,50,54,51,50,56,52,40,38,74,74,40,27,66,66,47,53,50,45,29,56,70,47,41,66,59,56,49,53,35,60,78,40,27,87,84,33,42,70,59,38,53,52,51,50,54,49,46,43,56,27,55,72,66,52,62,88,76,48,78,56,46,67,64,15,51,42,43,48,39,42,49,50,22,44,70,73,62,55,76,79,85,46,85,84,52,62,68,63,43,61,74,69,46,50,67,61,54,57,50,49,36,48,44,52,54,59,64,24,51,96,68,91,54,66,80,50,50,63,30,49,44,46,41,42,39,74,64,71,45,68,67,54,48,50,53,51,61,76,64,66,49,72,65,49,50,58,78,42,43,84,56,64,60,68,37,38,49,42,20,38,71,38,90,49,63,72,48,13,50,51,20,28,48,50,50,35,53,31,39,76,76,24,66,66,52,42,65,70,45,41,89,42,34,69,58,46,64,68,35,92,57,28,89,78,35,66,37,40,47,55,39,34,53,52,30,53,59,44,66,72,36,79,90,61,67,64,72,85,67,86,51,92,53,57,65,58,52,51,65,69,63,73,65,84,56,95,71,74,82,60,70,73,60,60,60,50,68,77,67,58,70,89,73,86,75,79,88,82,87,85,88,88,83,89,81,94,69,87,69,86,77,68,86,82,81,79,92,84,87,85,85,84,86,84,90,79,84,87,80,79,91,74,85,76,79,78,76,79,72,80,80,68,66,75,46,73,48,72,31,32,33,51,44,62,102,90,34,92,54,72,40,73,25,25,35,39,37,40,47,96,69,36,31,41,38,34,17,66,45,90,55,92,64,62,72,75,47,75,44,74,51,46,76,73,40,47,74,47,77,54,87,42,29,42,37,39,36,46,94,93,43,80,44,44,38,36,43,91,43,61,68,60,38,50,56,51,50,53,50,52,46,60,55,26,73,108

Nearest PDB structures (foldseek):
  2i5c-assembly3_C  TM=8.575E-01  e=3.034E-03  Homo sapiens
  4h6y-assembly2_B  TM=2.748E-01  e=3.319E-03  Homo sapiens
  8we2-assembly1_B  TM=2.330E-01  e=1.364E+00  Homo sapiens
  5ulo-assembly1_A  TM=2.419E-01  e=1.786E+00  Homo sapiens
  7a6r-assembly1_A  TM=2.003E-01  e=7.865E+00  Homo sapiens

Secondary structure (DSSP, 8-state):
-TTHHHHHT-S-HHHHHHHHHHHHHHHHH-HHHHHTTGGGTHHHHHHHHHTTTTSHHHHHHHHHHHHHHHHTSPTTPPPPHHHHHHHHHHHHHHHHS----TTTTTHHHHHS-HHHHHHHHHHHHHT-SS--GGGHHHHHHHHHHH--HHHHHHHHHH--HHHHHHT-S--HHHHHHHHT-SSHHHHHHHHHHHHHHHHH-HHHHHHHGGGHHHHHT-TTTTT-HHHHHHHHHHHHHHTSGGG-------TTHHHHHHHHTT---S---HHHHHHHTT------------------GGGGSTTS-----------------------PPPPPPEEEEEEEEP-TT--SEEEEEEEEEGGGTEEEEESSSSSS-EEEEEE--TT-EEEEETTEEEEEETTEEEEEE-SSHHHHHHHHHHHHHHH--

pLDDT: mean 70.55, std 21.7, range [23.98, 93.62]

Sequence (425 aa):
MSSLPLILSSSDSIAKTRGITLLSSIFMTRPYEVINNFELYYQFFHEILENRANNSITYFTLNDILCSSISRIPKGTQLKTEAVISLLKYISECLTFPATGGHVNAFVTDIFNDNSFTDSAFLLCTSFSRFVSQYYIPLIKILSVTHDKKIYTVLKSSLNENIIRENGRITVEDVFKCVLSENSQISELGAQILNFSSRIDEEVVRLLVPYSSSIQNHVNFASSNDLKQIHQRLSEALLKDTFRAAPDPTPFAPLAHAMFAQRTFDIVDTTNTKKFLNDRPQTHTANVAAVGKPSSLAIHLDKITEVPLELPVQQKPTSQANVKVENKPQLKFLKTFAAKKGGKLSKSWQRRYFEFFPSNKCLVWRVTDTPDGVKGVLFLDHNVKVERSNLTLILEVKGKTHSIQFDNQATVEEWFTTLQSCTRE

Organism: NCBI:txid1144522